Protein AF-A0A7C1I4E6-F1 (afdb_monomer)

Structure (mmCIF, N/CA/C/O backbone):
data_AF-A0A7C1I4E6-F1
#
_entry.id   AF-A0A7C1I4E6-F1
#
loop_
_atom_site.group_PDB
_atom_site.id
_atom_site.type_symbol
_atom_site.label_atom_id
_atom_site.label_alt_id
_atom_site.label_comp_id
_atom_site.label_asym_id
_atom_site.label_entity_id
_atom_site.label_seq_id
_atom_site.pdbx_PDB_ins_code
_atom_site.Cartn_x
_atom_site.Cartn_y
_atom_site.Cartn_z
_atom_site.occupancy
_atom_site.B_iso_or_equiv
_atom_site.auth_seq_id
_atom_site.auth_comp_id
_atom_site.auth_asym_id
_atom_site.auth_atom_id
_atom_site.pdbx_PDB_model_num
ATOM 1 N N . TYR A 1 1 ? -28.704 -44.019 27.345 1.00 68.06 1 TYR A N 1
ATOM 2 C CA . TYR A 1 1 ? -28.738 -45.262 26.549 1.00 68.06 1 TYR A CA 1
ATOM 3 C C . TYR A 1 1 ? -29.325 -46.328 27.442 1.00 68.06 1 TYR A C 1
ATOM 5 O O . TYR A 1 1 ? -28.766 -46.547 28.508 1.00 68.06 1 TYR A O 1
ATOM 13 N N . ASP A 1 2 ? -30.449 -46.915 27.043 1.00 76.06 2 ASP A N 1
ATOM 14 C CA . ASP A 1 2 ? -31.053 -48.052 27.734 1.00 76.06 2 ASP A CA 1
ATOM 15 C C . ASP A 1 2 ? -30.833 -49.312 26.878 1.00 76.06 2 ASP A C 1
ATOM 17 O O . ASP A 1 2 ? -31.328 -49.361 25.745 1.00 76.06 2 ASP A O 1
ATOM 21 N N . PRO A 1 3 ? -30.063 -50.305 27.359 1.00 75.88 3 PRO A N 1
ATOM 22 C CA . PRO A 1 3 ? -29.823 -51.544 26.624 1.00 75.88 3 PRO A CA 1
ATOM 23 C C . PRO A 1 3 ? -31.091 -52.386 26.412 1.00 75.88 3 PRO A C 1
ATOM 25 O O . PRO A 1 3 ? -31.099 -53.225 25.512 1.00 75.88 3 PRO A O 1
ATOM 28 N N . GLU A 1 4 ? -32.151 -52.167 27.191 1.00 80.44 4 GLU A N 1
ATOM 29 C CA . GLU A 1 4 ? -33.413 -52.912 27.112 1.00 80.44 4 GLU A CA 1
ATOM 30 C C . GLU A 1 4 ? -34.415 -52.282 26.127 1.00 80.44 4 GLU A C 1
ATOM 32 O O . GLU A 1 4 ? -35.451 -52.876 25.833 1.00 80.44 4 GLU A O 1
ATOM 37 N N . GLN A 1 5 ? -34.076 -51.113 25.560 1.00 75.88 5 GLN A N 1
ATOM 38 C CA . GLN A 1 5 ? -34.906 -50.329 24.632 1.00 75.88 5 GLN A CA 1
ATOM 39 C C . GLN A 1 5 ? -36.333 -50.065 25.150 1.00 75.88 5 GLN A C 1
ATOM 41 O O . GLN A 1 5 ? -37.284 -49.983 24.366 1.00 75.88 5 GLN A O 1
ATOM 46 N N . GLY A 1 6 ? -36.489 -49.922 26.469 1.00 77.94 6 GLY A N 1
ATOM 47 C CA . GLY A 1 6 ? -37.752 -49.543 27.086 1.00 77.94 6 GLY A CA 1
ATOM 48 C C . GLY A 1 6 ? -38.123 -48.089 26.784 1.00 77.94 6 GLY A C 1
ATOM 49 O O . GLY A 1 6 ? -37.277 -47.257 26.449 1.00 77.94 6 GLY A O 1
ATOM 50 N N . LEU A 1 7 ? -39.414 -47.758 26.908 1.00 86.12 7 LEU A N 1
ATOM 51 C CA . LEU A 1 7 ? -39.855 -46.364 26.848 1.00 86.12 7 LEU A CA 1
ATOM 52 C C . LEU A 1 7 ? -39.354 -45.638 28.105 1.00 86.12 7 LEU A C 1
ATOM 54 O O . LEU A 1 7 ? -39.799 -45.944 29.212 1.00 86.12 7 LEU A O 1
ATOM 58 N N . LEU A 1 8 ? -38.434 -44.692 27.926 1.00 91.94 8 LEU A N 1
ATOM 59 C CA . LEU A 1 8 ? -37.878 -43.897 29.016 1.00 91.94 8 LEU A CA 1
ATOM 60 C C . LEU A 1 8 ? -38.860 -42.821 29.478 1.00 91.94 8 LEU A C 1
ATOM 62 O O . LEU A 1 8 ? -39.625 -42.262 28.692 1.00 91.94 8 LEU A O 1
ATOM 66 N N . THR A 1 9 ? -38.796 -42.514 30.767 1.00 92.69 9 THR A N 1
ATOM 67 C CA . THR A 1 9 ? -39.511 -41.398 31.388 1.00 92.69 9 THR A CA 1
ATOM 68 C C . THR A 1 9 ? -38.511 -40.376 31.904 1.00 92.69 9 THR A C 1
ATOM 70 O O . THR A 1 9 ? -37.421 -40.738 32.350 1.00 92.69 9 THR A O 1
ATOM 73 N N . TYR A 1 10 ? -38.875 -39.100 31.827 1.00 95.25 10 TYR A N 1
ATOM 74 C CA . TYR A 1 10 ? -38.011 -37.985 32.190 1.00 95.25 10 TYR A CA 1
ATOM 75 C C . TYR A 1 10 ? -38.657 -37.193 33.319 1.00 95.25 10 TYR A C 1
ATOM 77 O O . TYR A 1 10 ? -39.879 -37.076 33.398 1.00 95.25 10 TYR A O 1
ATOM 85 N N . GLU A 1 11 ? -37.831 -36.655 34.201 1.00 96.44 11 GLU A N 1
ATOM 86 C CA . GLU A 1 11 ? -38.249 -35.757 35.265 1.00 96.44 11 GLU A CA 1
ATOM 87 C C . GLU A 1 11 ? -37.202 -34.652 35.396 1.00 96.44 11 GLU A C 1
ATOM 89 O O . GLU A 1 11 ? -36.063 -34.887 35.809 1.00 96.44 11 GLU A O 1
ATOM 94 N N . TRP A 1 12 ? -37.586 -33.435 35.026 1.00 97.12 12 TRP A N 1
ATOM 95 C CA . TRP A 1 12 ? -36.757 -32.251 35.192 1.00 97.12 12 TRP A CA 1
ATOM 96 C C . TRP A 1 12 ? -37.105 -31.563 36.498 1.00 97.12 12 TRP A C 1
ATOM 98 O O . TRP A 1 12 ? -38.270 -31.256 36.754 1.00 97.12 12 TRP A O 1
ATOM 108 N N . THR A 1 13 ? -36.087 -31.271 37.303 1.00 96.25 13 THR A N 1
ATOM 109 C CA . THR A 1 13 ? -36.223 -30.464 38.514 1.00 96.25 13 THR A CA 1
ATOM 110 C C . THR A 1 13 ? -35.378 -29.197 38.441 1.00 96.25 13 THR A C 1
ATOM 112 O O . THR A 1 13 ? -34.250 -29.218 37.944 1.00 96.25 13 THR A O 1
ATOM 115 N N . VAL A 1 14 ? -35.913 -28.095 38.963 1.00 95.00 14 VAL A N 1
ATOM 116 C CA . VAL A 1 14 ? -35.192 -26.835 39.194 1.00 95.00 14 VAL A CA 1
ATOM 117 C C . VAL A 1 14 ? -35.158 -26.609 40.697 1.00 95.00 14 VAL A C 1
ATOM 119 O O . VAL A 1 14 ? -36.208 -26.582 41.335 1.00 95.00 14 VAL A O 1
ATOM 122 N N . GLU A 1 15 ? -33.962 -26.516 41.282 1.00 92.00 15 GLU A N 1
ATOM 123 C CA . GLU A 1 15 ? -33.780 -26.433 42.745 1.00 92.00 15 GLU A CA 1
ATOM 124 C C . GLU A 1 15 ? -34.496 -27.567 43.513 1.00 92.00 15 GLU A C 1
ATOM 126 O O . GLU A 1 15 ? -34.975 -27.399 44.633 1.00 92.00 15 GLU A O 1
ATOM 131 N N . GLY A 1 16 ? -34.586 -28.749 42.891 1.00 89.50 16 GLY A N 1
ATOM 132 C CA . GLY A 1 16 ? -35.237 -29.931 43.464 1.00 89.50 16 GLY A CA 1
ATOM 133 C C . GLY A 1 16 ? -36.764 -29.967 43.335 1.00 89.50 16 GLY A C 1
ATOM 134 O O . GLY A 1 16 ? -37.371 -30.928 43.802 1.00 89.50 16 GLY A O 1
ATOM 135 N N . LEU A 1 17 ? -37.391 -28.977 42.691 1.00 93.50 17 LEU A N 1
ATOM 136 C CA . LEU A 1 17 ? -38.823 -28.986 42.377 1.00 93.50 17 LEU A CA 1
ATOM 137 C C . LEU A 1 17 ? -39.053 -29.473 40.948 1.00 93.50 17 LEU A C 1
ATOM 139 O O . LEU A 1 17 ? -38.480 -28.911 40.018 1.00 93.50 17 LEU A O 1
ATOM 143 N N . THR A 1 18 ? -39.898 -30.488 40.767 1.00 94.38 18 THR A N 1
ATOM 144 C CA . THR A 1 18 ? -40.271 -31.013 39.446 1.00 94.38 18 THR A CA 1
ATOM 145 C C . THR A 1 18 ? -41.022 -29.960 38.630 1.00 94.38 18 THR A C 1
ATOM 147 O O . THR A 1 18 ? -42.025 -29.416 39.090 1.00 94.38 18 THR A O 1
ATOM 150 N N . VAL A 1 19 ? -40.531 -29.679 37.421 1.00 94.88 19 VAL A N 1
ATOM 151 C CA . VAL A 1 19 ? -41.061 -28.642 36.517 1.00 94.88 19 VAL A CA 1
ATOM 152 C C . VAL A 1 19 ? -41.481 -29.173 35.148 1.00 94.88 19 VAL A C 1
ATOM 154 O O . VAL A 1 19 ? -42.334 -28.562 34.515 1.00 94.88 19 VAL A O 1
ATOM 157 N N . ASP A 1 20 ? -40.922 -30.297 34.694 1.00 95.25 20 ASP A N 1
ATOM 158 C CA . ASP A 1 20 ? -41.217 -30.880 33.381 1.00 95.25 20 ASP A CA 1
ATOM 159 C C . ASP A 1 20 ? -40.992 -32.405 33.400 1.00 95.25 20 ASP A C 1
ATOM 161 O O . ASP A 1 20 ? -40.306 -32.931 34.278 1.00 95.25 20 ASP A O 1
ATOM 165 N N . SER A 1 21 ? -41.581 -33.119 32.441 1.00 94.75 21 SER A N 1
ATOM 166 C CA . SER A 1 21 ? -41.474 -34.580 32.284 1.00 94.75 21 SER A CA 1
ATOM 167 C C . SER A 1 21 ? -41.181 -35.039 30.848 1.00 94.75 21 SER A C 1
ATOM 169 O O . SER A 1 21 ? -41.271 -36.225 30.529 1.00 94.75 21 SER A O 1
ATOM 171 N N . THR A 1 22 ? -40.841 -34.103 29.966 1.00 93.94 22 THR A N 1
ATOM 172 C CA . THR A 1 22 ? -40.437 -34.366 28.584 1.00 93.94 22 THR A CA 1
ATOM 173 C C . THR A 1 22 ? -38.935 -34.634 28.481 1.00 93.94 22 THR A C 1
ATOM 175 O O . THR A 1 22 ? -38.158 -34.361 29.397 1.00 93.94 22 THR A O 1
ATOM 178 N N . ASP A 1 23 ? -38.506 -35.176 27.347 1.00 91.75 23 ASP A N 1
ATOM 179 C CA . ASP A 1 23 ? -37.094 -35.409 27.037 1.00 91.75 23 ASP A CA 1
ATOM 180 C C . ASP A 1 23 ? -36.307 -34.108 26.781 1.00 91.75 23 ASP A C 1
ATOM 182 O O . ASP A 1 23 ? -35.077 -34.110 26.878 1.00 91.75 23 ASP A O 1
ATOM 186 N N . VAL A 1 24 ? -36.997 -32.985 26.533 1.00 92.19 24 VAL A N 1
ATOM 187 C CA . VAL A 1 24 ? -36.412 -31.655 26.306 1.00 92.19 24 VAL A CA 1
ATOM 188 C C . VAL A 1 24 ? -37.089 -30.599 27.178 1.00 92.19 24 VAL A C 1
ATOM 190 O O . VAL A 1 24 ? -38.225 -30.210 26.930 1.00 92.19 24 VAL A O 1
ATOM 193 N N . PHE A 1 25 ? -36.351 -30.042 28.138 1.00 92.69 25 PHE A N 1
ATOM 194 C CA . PHE A 1 25 ? -36.836 -28.949 28.980 1.00 92.69 25 PHE A CA 1
ATOM 195 C C . PHE A 1 25 ? -36.378 -27.573 28.480 1.00 92.69 25 PHE A C 1
ATOM 197 O O . PHE A 1 25 ? -35.183 -27.328 28.307 1.00 92.69 25 PHE A O 1
ATOM 204 N N . GLN A 1 26 ? -37.326 -26.647 28.304 1.00 93.12 26 GLN A N 1
ATOM 205 C CA . GLN A 1 26 ? -37.039 -25.233 28.053 1.00 93.12 26 GLN A CA 1
ATOM 206 C C . GLN A 1 26 ? -37.013 -24.450 29.368 1.00 93.12 26 GLN A C 1
ATOM 208 O O . GLN A 1 26 ? -38.039 -24.240 30.012 1.00 93.12 26 GLN A O 1
ATOM 213 N N . PHE A 1 27 ? -35.830 -23.978 29.758 1.00 93.31 27 PHE A N 1
ATOM 214 C CA . PHE A 1 27 ? -35.655 -23.186 30.971 1.00 93.31 27 PHE A CA 1
ATOM 215 C C . PHE A 1 27 ? -35.870 -21.688 30.698 1.00 93.31 27 PHE A C 1
ATOM 217 O O . PHE A 1 27 ? -35.172 -21.094 29.880 1.00 93.31 27 PHE A O 1
ATOM 224 N N . SER A 1 28 ? -36.838 -21.067 31.380 1.00 91.00 28 SER A N 1
ATOM 225 C CA . SER A 1 28 ? -37.174 -19.634 31.256 1.00 91.00 28 SER A CA 1
ATOM 226 C C . SER A 1 28 ? -37.374 -18.996 32.644 1.00 91.00 28 SER A C 1
ATOM 228 O O . SER A 1 28 ? -38.503 -18.906 33.130 1.00 91.00 28 SER A O 1
ATOM 230 N N . PRO A 1 29 ? -36.287 -18.614 33.335 1.00 90.56 29 PRO A N 1
ATOM 231 C CA . PRO A 1 29 ? -36.326 -18.071 34.694 1.00 90.56 29 PRO A CA 1
ATOM 232 C C . PRO A 1 29 ? -36.905 -16.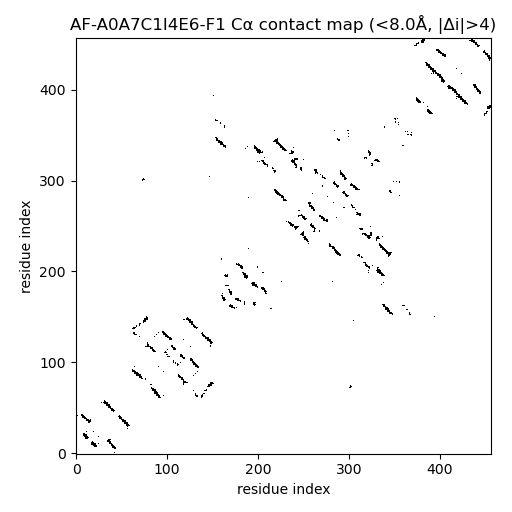649 34.736 1.00 90.56 29 PRO A C 1
ATOM 234 O O . PRO A 1 29 ? -36.614 -15.823 33.877 1.00 90.56 29 PRO A O 1
ATOM 237 N N . ALA A 1 30 ? -37.688 -16.342 35.775 1.00 87.94 30 ALA A N 1
ATOM 238 C CA . ALA A 1 30 ? -38.285 -15.014 35.977 1.00 87.94 30 ALA A CA 1
ATOM 239 C C . ALA A 1 30 ? -37.408 -14.054 36.803 1.00 87.94 30 ALA A C 1
ATOM 241 O O . ALA A 1 30 ? -37.698 -12.862 36.875 1.00 87.94 30 ALA A O 1
ATOM 242 N N . ALA A 1 31 ? -36.369 -14.571 37.462 1.00 91.12 31 ALA A N 1
ATOM 243 C CA . ALA A 1 31 ? -35.483 -13.805 38.328 1.00 91.12 31 ALA A CA 1
ATOM 244 C C . ALA A 1 31 ? -34.030 -14.234 38.132 1.00 91.12 31 ALA A C 1
ATOM 246 O O . ALA A 1 31 ? -33.746 -15.383 37.777 1.00 91.12 31 ALA A O 1
ATOM 247 N N . THR A 1 32 ? -33.112 -13.322 38.422 1.00 93.44 32 THR A N 1
ATOM 248 C CA . THR A 1 32 ? -31.686 -13.627 38.467 1.00 93.44 32 THR A CA 1
ATOM 249 C C . THR A 1 32 ? -31.346 -14.558 39.625 1.00 93.44 32 THR A C 1
ATOM 251 O O . THR A 1 32 ? -32.062 -14.636 40.624 1.00 93.44 32 THR A O 1
ATOM 254 N N . GLY A 1 33 ? -30.253 -15.300 39.479 1.00 93.44 33 GLY A N 1
ATOM 255 C CA . GLY A 1 33 ? -29.802 -16.259 40.479 1.00 93.44 33 GLY A CA 1
ATOM 256 C C . GLY A 1 33 ? -29.118 -17.473 39.870 1.00 93.44 33 GLY A C 1
ATOM 257 O O . GLY A 1 33 ? -29.053 -17.638 38.655 1.00 93.44 33 GLY A O 1
ATOM 258 N N . LYS A 1 34 ? -28.599 -18.342 40.734 1.00 94.69 34 LYS A N 1
ATOM 259 C CA . LYS A 1 34 ? -28.053 -19.639 40.330 1.00 94.69 34 LYS A CA 1
ATOM 260 C C . LYS A 1 34 ? -29.146 -20.684 40.463 1.00 94.69 34 LYS A C 1
ATOM 262 O O . LYS A 1 34 ? -29.718 -20.812 41.538 1.00 94.69 34 LYS A O 1
ATOM 267 N N . TYR A 1 35 ? -29.396 -21.401 39.376 1.00 95.94 35 TYR A N 1
ATOM 268 C CA . TYR A 1 35 ? -30.392 -22.455 39.287 1.00 95.94 35 TYR A CA 1
ATOM 269 C C . TYR A 1 35 ? -29.708 -23.772 38.955 1.00 95.94 35 TYR A C 1
ATOM 271 O O . TYR A 1 35 ? -29.064 -23.917 37.915 1.00 95.94 35 TYR A O 1
ATOM 279 N N . ARG A 1 36 ? -29.857 -24.757 39.828 1.00 95.81 36 ARG A N 1
ATOM 280 C CA . ARG A 1 36 ? -29.474 -26.136 39.588 1.00 95.81 36 ARG A CA 1
ATOM 281 C C . ARG A 1 36 ? -30.624 -26.850 38.895 1.00 95.81 36 ARG A C 1
ATOM 283 O O . ARG A 1 36 ? -31.654 -27.141 39.503 1.00 95.81 36 ARG A O 1
ATOM 290 N N . LEU A 1 37 ? -30.412 -27.168 37.627 1.00 96.94 37 LEU A N 1
ATOM 291 C CA . LEU A 1 37 ? -31.295 -27.989 36.813 1.00 96.94 37 LEU A CA 1
ATOM 292 C C . LEU A 1 37 ? -30.836 -29.435 36.912 1.00 96.94 37 LEU A C 1
ATOM 294 O O . LEU A 1 37 ? -29.652 -29.710 36.738 1.00 96.94 37 LEU A O 1
ATOM 298 N N . THR A 1 38 ? -31.745 -30.360 37.195 1.00 96.88 38 THR A N 1
ATOM 299 C CA . THR A 1 38 ? -31.437 -31.794 37.235 1.00 96.88 38 THR A CA 1
ATOM 300 C C . THR A 1 38 ? -32.424 -32.552 36.369 1.00 96.88 38 THR A C 1
ATOM 302 O O . THR A 1 38 ? -33.626 -32.440 36.588 1.00 96.88 38 THR A O 1
ATOM 305 N N . CYS A 1 39 ? -31.918 -33.330 35.416 1.00 96.75 39 CYS A N 1
ATOM 306 C CA . CYS A 1 39 ? -32.707 -34.296 34.662 1.00 96.75 39 CYS A CA 1
ATOM 307 C C . CYS A 1 39 ? -32.524 -35.671 35.292 1.00 96.75 39 CYS A C 1
ATOM 309 O O . CYS A 1 39 ? -31.388 -36.127 35.450 1.00 96.75 39 CYS A O 1
ATOM 311 N N . LYS A 1 40 ? -33.629 -36.319 35.646 1.00 95.56 40 LYS A N 1
ATOM 312 C CA . LYS A 1 40 ? -33.687 -37.732 36.003 1.00 95.56 40 LYS A CA 1
ATOM 313 C C . LYS A 1 40 ? -34.329 -38.494 34.854 1.00 95.56 40 LYS A C 1
ATOM 315 O O . LYS A 1 40 ? -35.389 -38.104 34.374 1.00 95.56 40 LYS A O 1
ATOM 320 N N . VAL A 1 41 ? -33.716 -39.599 34.455 1.00 94.62 41 VAL A N 1
ATOM 321 C CA . VAL A 1 41 ? -34.247 -40.496 33.424 1.00 94.62 41 VAL A CA 1
ATOM 322 C C . VAL A 1 41 ? -34.499 -41.850 34.063 1.00 94.62 41 VAL A C 1
ATOM 324 O O . VAL A 1 41 ? -33.611 -42.356 34.745 1.00 94.62 41 VAL A O 1
ATOM 327 N N . SER A 1 42 ? -35.690 -42.420 33.876 1.00 94.00 42 SER A N 1
ATOM 328 C CA . SER A 1 42 ? -36.072 -43.714 34.462 1.00 94.00 42 SER A CA 1
ATOM 329 C C . SER A 1 42 ? -36.590 -44.689 33.404 1.00 94.00 42 SER A C 1
ATOM 331 O O . SER A 1 42 ? -37.293 -44.282 32.475 1.00 94.00 42 SER A O 1
ATOM 333 N N . ASP A 1 43 ? -36.269 -45.972 33.564 1.00 92.31 43 ASP A N 1
ATOM 334 C CA . ASP A 1 43 ? -36.787 -47.072 32.744 1.00 92.31 43 ASP A CA 1
ATOM 335 C C . ASP A 1 43 ? -38.110 -47.649 33.318 1.00 92.31 43 ASP A C 1
ATOM 337 O O . ASP A 1 43 ? -38.505 -47.321 34.445 1.00 92.31 43 ASP A O 1
ATOM 341 N N . PRO A 1 44 ? -38.825 -48.528 32.583 1.00 89.31 44 PRO A N 1
ATOM 342 C CA . PRO A 1 44 ? -40.025 -49.203 33.094 1.00 89.31 44 PRO A CA 1
ATOM 343 C C . PRO A 1 44 ? -39.770 -50.142 34.288 1.00 89.31 44 PRO A C 1
ATOM 345 O O . PRO A 1 44 ? -40.708 -50.490 35.008 1.00 89.31 44 PRO A O 1
ATOM 348 N N . GLY A 1 45 ? -38.519 -50.566 34.490 1.00 87.94 45 GLY A N 1
ATOM 349 C CA . GLY A 1 45 ? -38.053 -51.371 35.620 1.00 87.94 45 GLY A CA 1
ATOM 350 C C . GLY A 1 45 ? -37.788 -50.559 36.893 1.00 87.94 45 GLY A C 1
ATOM 351 O O . GLY A 1 45 ? -37.417 -51.140 37.915 1.00 87.94 45 GLY A O 1
ATOM 352 N N . ASN A 1 46 ? -38.025 -49.241 36.860 1.00 82.56 46 ASN A N 1
ATOM 353 C CA . ASN A 1 46 ? -37.789 -48.294 37.948 1.00 82.56 46 ASN A CA 1
ATOM 354 C C . ASN A 1 46 ? -36.295 -48.102 38.298 1.00 82.56 46 ASN A C 1
ATOM 356 O O . ASN A 1 46 ? -35.969 -47.649 39.401 1.00 82.56 46 ASN A O 1
ATOM 360 N N . GLN A 1 47 ? -35.386 -48.423 37.371 1.00 90.56 47 GLN A N 1
ATOM 361 C CA . GLN A 1 47 ? -33.986 -47.995 37.416 1.00 90.56 47 GLN A CA 1
ATOM 362 C C . GLN A 1 47 ? -33.878 -46.580 36.851 1.00 90.56 47 GLN A C 1
ATOM 364 O O . GLN A 1 47 ? -34.654 -46.188 35.980 1.00 90.56 47 GLN A O 1
ATOM 369 N N . TRP A 1 48 ? -32.934 -45.791 37.357 1.00 93.31 48 TRP A N 1
ATOM 370 C CA . TRP A 1 48 ? -32.809 -44.390 36.973 1.00 93.31 48 TRP A CA 1
ATOM 371 C C . TRP A 1 48 ? -31.372 -43.885 37.062 1.00 93.31 48 TRP A C 1
ATOM 373 O O . TRP A 1 48 ? -30.553 -44.434 37.799 1.00 93.31 48 TRP A O 1
ATOM 383 N N . ASP A 1 49 ? -31.100 -42.805 36.335 1.00 95.38 49 ASP A N 1
ATOM 384 C CA . ASP A 1 49 ? -29.863 -42.026 36.408 1.00 95.38 49 ASP A CA 1
ATOM 385 C C . ASP A 1 49 ? -30.190 -40.523 36.411 1.00 95.38 49 ASP A C 1
ATOM 387 O O . ASP A 1 49 ? -31.290 -40.117 36.020 1.00 95.38 49 ASP A O 1
ATOM 391 N N . THR A 1 50 ? -29.261 -39.689 36.879 1.00 95.38 50 THR A N 1
ATOM 392 C CA . THR A 1 50 ? -29.449 -38.235 36.973 1.00 95.38 50 THR A CA 1
ATOM 393 C C . THR A 1 50 ? -28.221 -37.454 36.536 1.00 95.38 50 THR A C 1
ATOM 395 O O . THR A 1 50 ? -27.103 -37.798 36.911 1.00 95.38 50 THR A O 1
ATOM 398 N N . LEU A 1 51 ? -28.437 -36.317 35.874 1.00 96.31 51 LEU A N 1
ATOM 399 C CA . LEU A 1 51 ? -27.398 -35.323 35.612 1.00 96.31 51 LEU A CA 1
ATOM 400 C C . LEU A 1 51 ? -27.879 -33.934 36.033 1.00 96.31 51 LEU A C 1
ATOM 402 O O . LEU A 1 51 ? -29.025 -33.567 35.772 1.00 96.31 51 LEU A O 1
ATOM 406 N N . SER A 1 52 ? -26.995 -33.156 36.662 1.00 96.12 52 SER A N 1
ATOM 407 C CA . SER A 1 52 ? -27.269 -31.763 37.020 1.00 96.12 52 SER A CA 1
ATOM 408 C C . SER A 1 52 ? -26.365 -30.792 36.267 1.00 96.12 52 SER A C 1
ATOM 410 O O . SER A 1 52 ? -25.172 -31.046 36.118 1.00 96.12 52 SER A O 1
ATOM 412 N N . VAL A 1 53 ? -26.913 -29.633 35.909 1.00 96.50 53 VAL A N 1
ATOM 413 C CA . VAL A 1 53 ? -26.169 -28.448 35.466 1.00 96.50 53 VAL A CA 1
ATOM 414 C C . VAL A 1 53 ? -26.583 -27.248 36.315 1.00 96.50 53 VAL A C 1
ATOM 416 O O . VAL A 1 53 ? -27.746 -27.119 36.692 1.00 96.50 53 VAL A O 1
ATOM 419 N N . THR A 1 54 ? -25.635 -26.373 36.638 1.00 95.44 54 THR A N 1
ATOM 420 C CA . THR A 1 54 ? -25.928 -25.094 37.296 1.00 95.44 54 THR A CA 1
ATOM 421 C C . THR A 1 54 ? -25.905 -23.993 36.248 1.00 95.44 54 THR A C 1
ATOM 423 O O . THR A 1 54 ? -24.887 -23.804 35.587 1.00 95.44 54 THR A O 1
ATOM 426 N N . VAL A 1 55 ? -27.010 -23.264 36.117 1.00 93.12 55 VAL A N 1
ATOM 427 C CA . VAL A 1 55 ? -27.150 -22.105 35.232 1.00 93.12 55 VAL A CA 1
ATOM 428 C C . VAL A 1 55 ? -27.230 -20.849 36.088 1.00 93.12 55 VAL A C 1
ATOM 430 O O . VAL A 1 55 ? -28.075 -20.742 36.976 1.00 93.12 55 VAL A O 1
ATOM 433 N N . GLU A 1 56 ? -26.336 -19.900 35.840 1.00 93.12 56 GLU A N 1
ATOM 434 C CA . GLU A 1 56 ? -26.390 -18.572 36.445 1.00 93.12 56 GLU A CA 1
ATOM 435 C C . GLU A 1 56 ? -27.165 -17.632 35.523 1.00 93.12 56 GLU A C 1
ATOM 437 O O . GLU A 1 56 ? -26.793 -17.411 34.375 1.00 93.12 56 GLU A O 1
ATOM 442 N N . VAL A 1 57 ? -28.273 -17.111 36.032 1.00 92.25 57 VAL A N 1
ATOM 443 C CA . VAL A 1 57 ? -29.174 -16.201 35.335 1.00 92.25 57 VAL A CA 1
ATOM 444 C C . VAL A 1 57 ? -28.844 -14.797 35.805 1.00 92.25 57 VAL A C 1
ATOM 446 O O . VAL A 1 57 ? -28.990 -14.479 36.987 1.00 92.25 57 VAL A O 1
ATOM 449 N N . VAL A 1 58 ? -28.397 -13.965 34.877 1.00 89.81 58 VAL A N 1
ATOM 450 C CA . VAL A 1 58 ? -28.013 -12.571 35.113 1.00 89.81 58 VAL A CA 1
ATOM 451 C C . VAL A 1 58 ? -28.991 -11.635 34.409 1.00 89.81 58 VAL A C 1
ATOM 453 O O . VAL A 1 58 ? -29.664 -12.045 33.468 1.00 89.81 58 VAL A O 1
ATOM 456 N N . GLU A 1 59 ? -29.084 -10.380 34.860 1.00 85.06 59 GLU A N 1
ATOM 457 C CA . GLU A 1 59 ? -29.946 -9.377 34.206 1.00 85.06 59 GLU A CA 1
ATOM 458 C C . GLU A 1 59 ? -29.462 -9.079 32.783 1.00 85.06 59 GLU A C 1
ATOM 460 O O . GLU A 1 59 ? -30.263 -8.822 31.889 1.00 85.06 59 GLU A O 1
ATOM 465 N N . LYS A 1 60 ? -28.141 -9.138 32.588 1.00 84.81 60 LYS A N 1
ATOM 466 C CA . LYS A 1 60 ? -27.455 -8.875 31.329 1.00 84.81 60 LYS A CA 1
ATOM 467 C C . LYS A 1 60 ? -26.163 -9.694 31.270 1.00 84.81 60 LYS A C 1
ATOM 469 O O . LYS A 1 60 ? -25.392 -9.690 32.232 1.00 84.81 60 LYS A O 1
ATOM 474 N N . VAL A 1 61 ? -25.926 -10.386 30.155 1.00 87.75 61 VAL A N 1
ATOM 475 C CA . VAL A 1 61 ? -24.602 -10.935 29.821 1.00 87.75 61 VAL A CA 1
ATOM 476 C C . VAL A 1 61 ? -23.804 -9.794 29.204 1.00 87.75 61 VAL A C 1
ATOM 478 O O . VAL A 1 61 ? -24.291 -9.161 28.275 1.00 87.75 61 VAL A O 1
ATOM 481 N N . LYS A 1 62 ? -22.639 -9.486 29.771 1.00 90.94 62 LYS A N 1
ATOM 482 C CA . LYS A 1 62 ? -21.816 -8.347 29.356 1.00 90.94 62 LYS A CA 1
ATOM 483 C C . LYS A 1 62 ? -20.867 -8.774 28.249 1.00 90.94 62 LYS A C 1
ATOM 485 O O . LYS A 1 62 ? -20.202 -9.803 28.397 1.00 90.94 62 LYS A O 1
ATOM 490 N N . HIS A 1 63 ? -20.784 -7.977 27.197 1.00 90.62 63 HIS A N 1
ATOM 491 C CA . HIS A 1 63 ? -19.858 -8.168 26.089 1.00 90.62 63 HIS A CA 1
ATOM 492 C C . HIS A 1 63 ? -19.006 -6.906 25.963 1.00 90.62 63 HIS A C 1
ATOM 494 O O . HIS A 1 63 ? -19.551 -5.825 26.141 1.00 90.62 63 HIS A O 1
ATOM 500 N N . PRO A 1 64 ? -17.688 -7.018 25.725 1.00 93.88 64 PRO A N 1
ATOM 501 C CA . PRO A 1 64 ? -16.889 -5.841 25.429 1.00 93.88 64 PRO A CA 1
ATOM 502 C C . PRO A 1 64 ? -17.314 -5.235 24.086 1.00 93.88 64 PRO A C 1
ATOM 504 O O . PRO A 1 64 ? -17.715 -5.988 23.191 1.00 93.88 64 PRO A O 1
ATOM 507 N N . PRO A 1 65 ? -17.121 -3.918 23.896 1.00 97.06 65 PRO A N 1
ATOM 508 C CA . PRO A 1 65 ? -17.170 -3.345 22.563 1.00 97.06 65 PRO A CA 1
ATOM 509 C C . PRO A 1 65 ? -16.059 -3.946 21.698 1.00 97.06 65 PRO A C 1
ATOM 511 O O . PRO A 1 65 ? -15.057 -4.433 22.223 1.00 97.06 65 PRO A O 1
ATOM 514 N N . VAL A 1 66 ? -16.212 -3.870 20.380 1.00 97.81 66 VAL A N 1
ATOM 515 C CA . VAL A 1 66 ? -15.218 -4.320 19.398 1.00 97.81 66 VAL A CA 1
ATOM 516 C C . VAL A 1 66 ? -14.889 -3.160 18.473 1.00 97.81 66 VAL A C 1
ATOM 518 O O . VAL A 1 66 ? -15.790 -2.564 17.881 1.00 97.81 66 VAL A O 1
ATOM 521 N N . ILE A 1 67 ? -13.606 -2.828 18.345 1.00 97.94 67 ILE A N 1
ATOM 522 C CA . ILE A 1 67 ? -13.123 -1.898 17.325 1.00 97.94 67 ILE A CA 1
ATOM 523 C C . ILE A 1 67 ? -12.980 -2.678 16.018 1.00 97.94 67 ILE A C 1
ATOM 525 O O . ILE A 1 67 ? -12.292 -3.693 15.953 1.00 97.94 67 ILE A O 1
ATOM 529 N N . LEU A 1 68 ? -13.664 -2.208 14.978 1.00 96.38 68 LEU A N 1
ATOM 530 C CA . LEU A 1 68 ? -13.642 -2.816 13.650 1.00 96.38 68 LEU A CA 1
ATOM 531 C C . LEU A 1 68 ? -12.508 -2.244 12.797 1.00 96.38 68 LEU A C 1
ATOM 533 O O . LEU A 1 68 ? -11.842 -2.992 12.087 1.00 96.38 68 LEU A O 1
ATOM 537 N N . GLU A 1 69 ? -12.303 -0.926 12.863 1.00 94.81 69 GLU A N 1
ATOM 538 C CA . GLU A 1 69 ? -11.238 -0.226 12.141 1.00 94.81 69 GLU A CA 1
ATOM 539 C C . GLU A 1 69 ? -10.963 1.146 12.775 1.00 94.81 69 GLU A C 1
ATOM 541 O O . GLU A 1 69 ? -11.865 1.812 13.303 1.00 94.81 69 GLU A O 1
ATOM 546 N N . ILE A 1 70 ? -9.710 1.593 12.686 1.00 95.31 70 ILE A N 1
ATOM 547 C CA . ILE A 1 70 ? -9.334 2.997 12.845 1.00 95.31 70 ILE A CA 1
ATOM 548 C C . ILE A 1 70 ? -8.918 3.523 11.475 1.00 95.31 70 ILE A C 1
ATOM 550 O O . ILE A 1 70 ? -7.938 3.071 10.890 1.00 95.31 70 ILE A O 1
ATOM 554 N N . GLU A 1 71 ? -9.650 4.511 10.980 1.00 89.62 71 GLU A N 1
ATOM 555 C CA . GLU A 1 71 ? -9.402 5.149 9.697 1.00 89.62 71 GLU A CA 1
ATOM 556 C C . GLU A 1 71 ? -8.669 6.478 9.896 1.00 89.62 71 GLU A C 1
ATOM 558 O O . GLU A 1 71 ? -8.983 7.251 10.804 1.00 89.62 71 GLU A O 1
ATOM 563 N N . ALA A 1 72 ? -7.724 6.770 9.003 1.00 87.25 72 ALA A N 1
ATOM 564 C CA . ALA A 1 72 ? -7.131 8.091 8.843 1.00 87.25 72 ALA A CA 1
ATOM 565 C C . ALA A 1 72 ? -7.367 8.588 7.416 1.00 87.25 72 ALA A C 1
ATOM 567 O O . ALA A 1 72 ? -7.278 7.810 6.463 1.00 87.25 72 ALA A O 1
ATOM 568 N N . ASN A 1 73 ? -7.594 9.891 7.243 1.00 84.31 73 ASN A N 1
ATOM 569 C CA . ASN A 1 73 ? -7.672 10.479 5.900 1.00 84.31 73 ASN A CA 1
ATOM 570 C C . ASN A 1 73 ? -6.336 10.365 5.132 1.00 84.31 73 ASN A C 1
ATOM 572 O O . ASN A 1 73 ? -6.336 10.234 3.910 1.00 84.31 73 ASN A O 1
ATOM 576 N N . THR A 1 74 ? -5.206 10.378 5.844 1.00 88.44 74 THR A N 1
ATOM 577 C CA . THR A 1 74 ? -3.875 10.003 5.348 1.00 88.44 74 THR A CA 1
ATOM 578 C C . THR A 1 74 ? -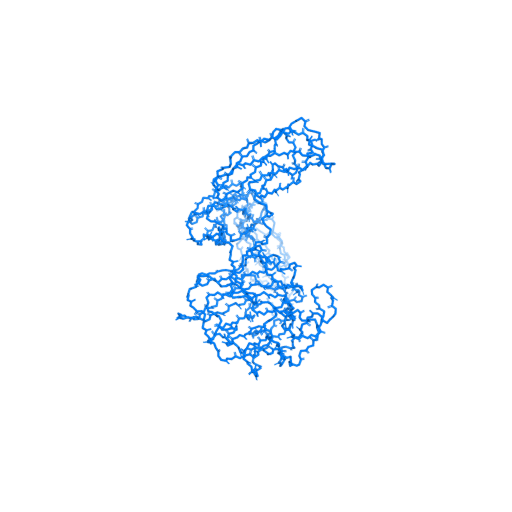3.022 9.455 6.489 1.00 88.44 74 THR A C 1
ATOM 580 O O . THR A 1 74 ? -3.132 9.902 7.631 1.00 88.44 74 THR A O 1
ATOM 583 N N . ARG A 1 75 ? -2.128 8.514 6.174 1.00 92.75 75 ARG A N 1
ATOM 584 C CA . ARG A 1 75 ? -1.110 8.002 7.105 1.00 92.75 75 ARG A CA 1
ATOM 585 C C . ARG A 1 75 ? 0.272 8.616 6.888 1.00 92.75 75 ARG A C 1
ATOM 587 O O . ARG A 1 75 ? 1.182 8.288 7.636 1.00 92.75 75 ARG A O 1
ATOM 594 N N . LYS A 1 76 ? 0.433 9.517 5.913 1.00 92.06 76 LYS A N 1
ATOM 595 C CA . LYS A 1 76 ? 1.654 10.308 5.690 1.00 92.06 76 LYS A CA 1
ATOM 596 C C . LYS A 1 76 ? 1.329 11.786 5.846 1.00 92.06 76 LYS A C 1
ATOM 598 O O . LYS A 1 76 ? 0.450 12.297 5.155 1.00 92.06 76 LYS A O 1
ATOM 603 N N . VAL A 1 77 ? 2.020 12.461 6.758 1.00 88.88 77 VAL A N 1
ATOM 604 C CA . VAL A 1 77 ? 1.756 13.862 7.111 1.00 88.88 77 VAL A CA 1
ATOM 605 C C . VAL A 1 77 ? 3.055 14.656 7.227 1.00 88.88 77 VAL A C 1
ATOM 607 O O . VAL A 1 77 ? 4.107 14.120 7.588 1.00 88.88 77 VAL A O 1
ATOM 610 N N . SER A 1 78 ? 2.979 15.945 6.899 1.00 89.19 78 SER A N 1
ATOM 611 C CA . SER A 1 78 ? 4.076 16.890 7.081 1.00 89.19 78 SER A CA 1
ATOM 612 C C . SER A 1 78 ? 4.366 17.155 8.564 1.00 89.19 78 SER A C 1
ATOM 614 O O . SER A 1 78 ? 3.534 16.911 9.442 1.00 89.19 78 SER A O 1
ATOM 616 N N . LEU A 1 79 ? 5.550 17.698 8.850 1.00 86.75 79 LEU A N 1
ATOM 617 C CA . LEU A 1 79 ? 5.893 18.209 10.180 1.00 86.75 79 LEU A CA 1
ATOM 618 C C . LEU A 1 79 ? 4.844 19.231 10.637 1.00 86.75 79 LEU A C 1
ATOM 620 O O . LEU A 1 79 ? 4.489 20.133 9.877 1.00 86.75 79 LEU A O 1
ATOM 624 N N . SER A 1 80 ? 4.355 19.087 11.869 1.00 86.06 80 SER A N 1
ATOM 625 C CA . SER A 1 80 ? 3.283 19.922 12.436 1.00 86.06 80 SER A CA 1
ATOM 626 C C . SER A 1 80 ? 1.959 19.919 11.653 1.00 86.06 80 SER A C 1
ATOM 628 O O . SER A 1 80 ? 1.066 20.703 11.970 1.00 86.06 80 SER A O 1
ATOM 630 N N . GLY A 1 81 ? 1.812 19.061 10.639 1.00 79.38 81 GLY A N 1
ATOM 631 C CA . GLY A 1 81 ? 0.574 18.903 9.888 1.00 79.38 81 GLY A CA 1
ATOM 632 C C . GLY A 1 81 ? -0.497 18.187 10.708 1.00 79.38 81 GLY A C 1
ATOM 633 O O . GLY A 1 81 ? -0.196 17.496 11.685 1.00 79.38 81 GLY A O 1
ATOM 634 N N . SER A 1 82 ? -1.755 18.334 10.294 1.00 85.31 82 SER A N 1
ATOM 635 C CA . SER A 1 82 ? -2.890 17.693 10.957 1.00 85.31 82 SER A CA 1
ATOM 636 C C . SER A 1 82 ? -3.608 16.700 10.050 1.00 85.31 82 SER A C 1
ATOM 638 O O . SER A 1 82 ? -3.757 16.939 8.851 1.00 85.31 82 SER A O 1
ATOM 640 N N . ILE A 1 83 ? -4.094 15.616 10.650 1.00 81.62 83 ILE A N 1
ATOM 641 C CA . ILE A 1 83 ? -4.915 14.584 10.007 1.00 81.62 83 ILE A CA 1
ATOM 642 C C . ILE A 1 83 ? -6.203 14.364 10.799 1.00 81.62 83 ILE A C 1
ATOM 644 O O . ILE A 1 83 ? -6.277 14.674 11.992 1.00 81.62 83 ILE A O 1
ATOM 648 N N . GLU A 1 84 ? -7.198 13.796 10.129 1.00 86.81 84 GLU A N 1
ATOM 649 C CA . GLU A 1 84 ? -8.457 13.381 10.739 1.00 86.81 84 GLU A CA 1
ATOM 650 C C . GLU A 1 84 ? -8.470 11.865 10.920 1.00 86.81 84 GLU A C 1
ATOM 652 O O . GLU A 1 84 ? -8.044 11.118 10.035 1.00 86.81 84 GLU A O 1
ATOM 657 N N . LEU A 1 85 ? -8.961 11.439 12.080 1.00 89.44 85 LEU A N 1
ATOM 658 C CA . LEU A 1 85 ? -9.083 10.054 12.500 1.00 89.44 85 LEU A CA 1
ATOM 659 C C . LEU A 1 85 ? -10.531 9.735 12.838 1.00 89.44 85 LEU A C 1
ATOM 661 O O . LEU A 1 85 ? -11.233 10.557 13.435 1.00 89.44 85 LEU A O 1
ATOM 665 N N . HIS A 1 86 ? -10.938 8.511 12.536 1.00 93.50 86 HIS A N 1
ATOM 666 C CA . HIS A 1 86 ? -12.255 7.981 12.847 1.00 93.50 86 HIS A CA 1
ATOM 667 C C . HIS A 1 86 ? -12.127 6.543 13.358 1.00 93.50 86 HIS A C 1
ATOM 669 O O . HIS A 1 86 ? -11.439 5.726 12.760 1.00 93.50 86 HIS A O 1
ATOM 675 N N . CYS A 1 87 ? -12.761 6.235 14.486 1.00 96.56 87 CYS A N 1
ATOM 676 C CA . CYS A 1 87 ? -12.834 4.888 15.040 1.00 96.56 87 CYS A CA 1
ATOM 677 C C . CYS A 1 87 ? -14.228 4.317 14.783 1.00 96.56 87 CYS A C 1
ATOM 679 O O . CYS A 1 87 ? -15.237 4.888 15.210 1.00 96.56 87 CYS A O 1
ATOM 681 N N . VAL A 1 88 ? -14.272 3.176 14.101 1.00 95.75 88 VAL A N 1
ATOM 682 C CA . VAL A 1 88 ? -15.484 2.388 13.896 1.00 95.75 88 VAL A CA 1
ATOM 683 C C . VAL A 1 88 ? -15.501 1.291 14.950 1.00 95.75 88 VAL A C 1
ATOM 685 O O . VAL A 1 88 ? -14.616 0.440 14.976 1.00 95.75 88 VAL A O 1
ATOM 688 N N . ALA A 1 89 ? -16.501 1.313 15.827 1.00 96.69 89 ALA A N 1
ATOM 689 C CA . ALA A 1 89 ? -16.666 0.317 16.875 1.00 96.69 89 ALA A CA 1
ATOM 690 C C . ALA A 1 89 ? -18.140 -0.053 17.052 1.00 96.69 89 ALA A C 1
ATOM 692 O O . ALA A 1 89 ? -19.027 0.775 16.828 1.00 96.69 89 ALA A O 1
ATOM 693 N N . GLU A 1 90 ? -18.384 -1.285 17.481 1.00 96.38 90 GLU A N 1
ATOM 694 C CA . GLU A 1 90 ? -19.713 -1.822 17.763 1.00 96.38 90 GLU A CA 1
ATOM 695 C C . GLU A 1 90 ? -19.779 -2.465 19.151 1.00 96.38 90 GLU A C 1
ATOM 697 O O . GLU A 1 90 ? -18.756 -2.776 19.760 1.00 96.38 90 GLU A O 1
ATOM 702 N N . ASP A 1 91 ? -20.996 -2.643 19.660 1.00 95.69 91 ASP A N 1
ATOM 703 C CA . ASP A 1 91 ? -21.265 -3.330 20.920 1.00 95.69 91 ASP A CA 1
ATOM 704 C C . ASP A 1 91 ? -22.485 -4.236 20.762 1.00 95.69 91 ASP A C 1
ATOM 706 O O . ASP A 1 91 ? -23.548 -3.792 20.326 1.00 95.69 91 ASP A O 1
ATOM 710 N N . GLU A 1 92 ? -22.345 -5.509 21.133 1.00 93.88 92 GLU A N 1
ATOM 711 C CA . GLU A 1 92 ? -23.399 -6.518 20.963 1.00 93.88 92 GLU A CA 1
ATOM 712 C C . GLU A 1 92 ? -24.661 -6.181 21.771 1.00 93.88 92 GLU A C 1
ATOM 714 O O . GLU A 1 92 ? -25.783 -6.532 21.395 1.00 93.88 92 GLU A O 1
ATOM 719 N N . ASN A 1 93 ? -24.501 -5.477 22.890 1.00 91.38 93 ASN A N 1
ATOM 720 C CA . ASN A 1 93 ? -25.602 -5.072 23.745 1.00 91.38 93 ASN A CA 1
ATOM 721 C C . ASN A 1 93 ? -26.162 -3.683 23.392 1.00 91.38 93 ASN A C 1
ATOM 723 O O . ASN A 1 93 ? -27.136 -3.257 24.019 1.00 91.38 93 ASN A O 1
ATOM 727 N N . ASN A 1 94 ? -25.611 -3.018 22.368 1.00 89.88 94 ASN A N 1
ATOM 728 C CA . ASN A 1 94 ? -25.883 -1.625 22.012 1.00 89.88 94 ASN A CA 1
ATOM 729 C C . ASN A 1 94 ? -25.710 -0.660 23.199 1.00 89.88 94 ASN A C 1
ATOM 731 O O . ASN A 1 94 ? -26.466 0.310 23.345 1.00 89.88 94 ASN A O 1
ATOM 735 N N . ASP A 1 95 ? -24.726 -0.926 24.057 1.00 92.50 95 ASP A N 1
ATOM 736 C CA . ASP A 1 95 ? -24.341 -0.010 25.119 1.00 92.50 95 ASP A CA 1
ATOM 737 C C . ASP A 1 95 ? -23.796 1.308 24.561 1.00 92.50 95 ASP A C 1
ATOM 739 O O . ASP A 1 95 ? -23.324 1.421 23.428 1.00 92.50 95 ASP A O 1
ATOM 743 N N . THR A 1 96 ? -23.841 2.352 25.390 1.00 95.50 96 THR A N 1
ATOM 744 C CA . THR A 1 96 ? -23.223 3.630 25.025 1.00 95.50 96 THR A CA 1
ATOM 745 C C . THR A 1 96 ? -21.704 3.515 25.086 1.00 95.50 96 THR A C 1
ATOM 747 O O . THR A 1 96 ? -21.150 3.105 26.105 1.00 95.50 96 THR A O 1
ATOM 750 N N . LEU A 1 97 ? -21.041 3.947 24.013 1.00 97.12 97 LEU A N 1
ATOM 751 C CA . LEU A 1 97 ? -19.591 3.883 23.865 1.00 97.12 97 LEU A CA 1
ATOM 752 C C . LEU A 1 97 ? -18.902 5.198 24.236 1.00 97.12 97 LEU A C 1
ATOM 754 O O . LEU A 1 97 ? -19.325 6.294 23.857 1.00 97.12 97 LEU A O 1
ATOM 758 N N . HIS A 1 98 ? -17.789 5.067 24.947 1.00 97.25 98 HIS A N 1
ATOM 759 C CA . HIS A 1 98 ? -16.878 6.138 25.312 1.00 97.25 98 HIS A CA 1
ATOM 760 C C . HIS A 1 98 ? -15.516 5.902 24.667 1.00 97.25 98 HIS A C 1
ATOM 762 O O . HIS A 1 98 ? -14.919 4.842 24.830 1.00 97.25 98 HIS A O 1
ATOM 768 N N . PHE A 1 99 ? -15.014 6.918 23.975 1.00 97.81 99 PHE A N 1
ATOM 769 C CA . PHE A 1 99 ? -13.787 6.850 23.191 1.00 97.81 99 PHE A CA 1
ATOM 770 C C . PHE A 1 99 ? -12.694 7.663 23.876 1.00 97.81 99 PHE A C 1
ATOM 772 O O . PHE A 1 99 ? -12.916 8.806 24.286 1.00 97.81 99 PHE A O 1
ATOM 779 N N . GLN A 1 100 ? -11.510 7.077 23.992 1.00 98.00 100 GLN A N 1
ATOM 780 C CA . GLN A 1 100 ? -10.332 7.728 24.538 1.00 98.00 100 GLN A CA 1
ATOM 781 C C . GLN A 1 100 ? -9.169 7.562 23.569 1.00 98.00 100 GLN A C 1
ATOM 783 O O . GLN A 1 100 ? -8.673 6.456 23.375 1.00 98.00 100 GLN A O 1
ATOM 788 N N . TRP A 1 101 ? -8.711 8.676 23.007 1.00 98.00 101 TRP A N 1
ATOM 789 C CA . TRP A 1 101 ? -7.575 8.687 22.097 1.00 98.00 101 TRP A CA 1
ATOM 790 C C . TRP A 1 101 ? -6.279 9.064 22.810 1.00 98.00 101 TRP A C 1
ATOM 792 O O . TRP A 1 101 ? -6.265 9.942 23.677 1.00 98.00 101 TRP A O 1
ATOM 802 N N . THR A 1 102 ? -5.182 8.430 22.414 1.00 97.25 102 THR A N 1
ATOM 803 C CA . THR A 1 102 ? -3.824 8.764 22.850 1.00 97.25 102 THR A CA 1
ATOM 804 C C . THR A 1 102 ? -2.870 8.730 21.662 1.00 97.25 102 THR A C 1
ATOM 806 O O . THR A 1 102 ? -3.086 7.994 20.705 1.00 97.25 102 THR A O 1
ATOM 809 N N . SER A 1 103 ? -1.804 9.527 21.713 1.00 96.88 103 SER A N 1
ATOM 810 C CA . SER A 1 103 ? -0.731 9.505 20.717 1.00 96.88 103 SER A CA 1
ATOM 811 C C . SER A 1 103 ? 0.631 9.382 21.402 1.00 96.88 103 SER A C 1
ATOM 813 O O . SER A 1 103 ? 0.834 9.904 22.501 1.00 96.88 103 SER A O 1
ATOM 815 N N . SER A 1 104 ? 1.577 8.681 20.770 1.00 96.06 104 SER A N 1
ATOM 816 C CA . SER A 1 104 ? 2.950 8.522 21.285 1.00 96.06 104 SER A CA 1
ATOM 817 C C . SER A 1 104 ? 3.758 9.827 21.278 1.00 96.06 104 SER A C 1
ATOM 819 O O . SER A 1 104 ? 4.696 9.995 22.054 1.00 96.06 104 SER A O 1
ATOM 821 N N . SER A 1 105 ? 3.406 10.739 20.377 1.00 94.19 105 SER A N 1
ATOM 822 C CA . SER A 1 105 ? 3.999 12.063 20.167 1.00 94.19 105 SER A CA 1
ATOM 823 C C . SER A 1 105 ? 2.951 12.972 19.515 1.00 94.19 105 SER A C 1
ATOM 825 O O . SER A 1 105 ? 1.832 12.530 19.254 1.00 94.19 105 SER A O 1
ATOM 827 N N . GLY A 1 106 ? 3.274 14.247 19.283 1.00 93.25 106 GLY A N 1
ATOM 828 C CA . GLY A 1 106 ? 2.310 15.216 18.756 1.00 93.25 106 GLY A CA 1
ATOM 829 C C . GLY A 1 106 ? 1.215 15.575 19.765 1.00 93.25 106 GLY A C 1
ATOM 830 O O . GLY A 1 106 ? 1.401 15.461 20.977 1.00 93.25 106 GLY A O 1
ATOM 831 N N . SER A 1 107 ? 0.075 16.037 19.262 1.00 93.00 107 SER A N 1
ATOM 832 C CA . SER A 1 107 ? -1.094 16.381 20.077 1.00 93.00 107 SER A CA 1
ATOM 833 C C . SER A 1 107 ? -2.376 15.897 19.415 1.00 93.00 107 SER A C 1
ATOM 835 O O . SER A 1 107 ? -2.427 15.739 18.198 1.00 93.00 107 SER A O 1
ATOM 837 N N . ILE A 1 108 ? -3.410 15.649 20.218 1.00 93.31 108 ILE A N 1
ATOM 838 C CA . ILE A 1 108 ? -4.685 15.126 19.735 1.00 93.31 108 ILE A CA 1
ATOM 839 C C . ILE A 1 108 ? -5.856 15.890 20.350 1.00 93.31 108 ILE A C 1
ATOM 841 O O . ILE A 1 108 ? -5.907 16.115 21.561 1.00 93.31 108 ILE A O 1
ATOM 845 N N . VAL A 1 109 ? -6.794 16.299 19.502 1.00 91.94 109 VAL A N 1
ATOM 846 C CA . VAL A 1 109 ? -8.073 16.906 19.884 1.00 91.94 109 VAL A CA 1
ATOM 847 C C . VAL A 1 109 ? -9.168 15.900 19.557 1.00 91.94 109 VAL A C 1
ATOM 849 O O . VAL A 1 109 ? -9.215 15.396 18.443 1.00 91.94 109 VAL A O 1
ATOM 852 N N . THR A 1 110 ? -10.031 15.577 20.517 1.00 93.56 110 THR A N 1
ATOM 853 C CA . THR A 1 110 ? -10.992 14.466 20.389 1.00 93.56 110 THR A CA 1
ATOM 854 C C . THR A 1 110 ? -12.434 14.965 20.346 1.00 93.56 110 THR A C 1
ATOM 856 O O . THR A 1 110 ? -12.784 15.900 21.066 1.00 93.56 110 THR A O 1
ATOM 859 N N . ASP A 1 111 ? -13.275 14.314 19.539 1.00 90.06 111 ASP A N 1
ATOM 860 C CA . ASP A 1 111 ? -14.738 14.422 19.565 1.00 90.06 111 ASP A CA 1
ATOM 861 C C . ASP A 1 111 ? -15.340 13.023 19.393 1.00 90.06 111 ASP A C 1
ATOM 863 O O . ASP A 1 111 ? -15.551 12.537 18.286 1.00 90.06 111 ASP A O 1
ATOM 867 N N . ARG A 1 112 ? -15.629 12.352 20.516 1.00 91.44 112 ARG A N 1
ATOM 868 C CA . ARG A 1 112 ? -16.204 10.997 20.522 1.00 91.44 112 ARG A CA 1
ATOM 869 C C . ARG A 1 112 ? -15.364 10.044 19.655 1.00 91.44 112 ARG A C 1
ATOM 871 O O . ARG A 1 112 ? -14.191 9.822 19.951 1.00 91.44 112 ARG A O 1
ATOM 878 N N . ASN A 1 113 ? -15.967 9.471 18.618 1.00 92.88 113 ASN A N 1
ATOM 879 C CA . ASN A 1 113 ? -15.346 8.502 17.732 1.00 92.88 113 ASN A CA 1
ATOM 880 C C . ASN A 1 113 ? -14.462 9.141 16.650 1.00 92.88 113 ASN A C 1
ATOM 882 O O . ASN A 1 113 ? -13.907 8.408 15.841 1.00 92.88 113 ASN A O 1
ATOM 886 N N . THR A 1 114 ? -14.295 10.466 16.634 1.00 93.75 114 THR A N 1
ATOM 887 C CA . THR A 1 114 ? -13.324 11.152 15.776 1.00 93.75 114 THR A CA 1
ATOM 888 C C . THR A 1 114 ? -12.243 11.860 16.588 1.00 93.75 114 THR A C 1
ATOM 890 O O . THR A 1 114 ? -12.410 12.191 17.769 1.00 93.75 114 THR A O 1
ATOM 893 N N . ALA A 1 115 ? -11.100 12.094 15.947 1.00 90.00 115 ALA A N 1
ATOM 894 C CA . ALA A 1 115 ? -10.026 12.903 16.502 1.00 90.00 115 ALA A CA 1
ATOM 895 C C . ALA A 1 115 ? -9.252 13.650 15.409 1.00 90.00 115 ALA A C 1
ATOM 897 O O . ALA A 1 115 ? -9.082 13.160 14.298 1.00 90.00 115 ALA A O 1
ATOM 898 N N . ILE A 1 116 ? -8.740 14.830 15.751 1.00 91.81 116 ILE A N 1
ATOM 899 C CA . ILE A 1 116 ? -7.764 15.567 14.951 1.00 91.81 116 ILE A CA 1
ATOM 900 C C . ILE A 1 116 ? -6.402 15.370 15.606 1.00 91.81 116 ILE A C 1
ATOM 902 O O . ILE A 1 116 ? -6.179 15.816 16.736 1.00 91.81 116 ILE A O 1
ATOM 906 N N . PHE A 1 117 ? -5.496 14.705 14.899 1.00 91.12 117 PHE A N 1
ATOM 907 C CA . PHE A 1 117 ? -4.106 14.556 15.313 1.00 91.12 117 PHE A CA 1
ATOM 908 C C . PHE A 1 117 ? -3.253 15.633 14.652 1.00 91.12 117 PHE A C 1
ATOM 910 O O . PHE A 1 117 ? -3.312 15.795 13.438 1.00 91.12 117 PHE A O 1
ATOM 917 N N . THR A 1 118 ? -2.433 16.327 15.438 1.00 91.94 118 THR A N 1
ATOM 918 C CA . THR A 1 118 ? -1.395 17.239 14.952 1.00 91.94 118 THR A CA 1
ATOM 919 C C . THR A 1 118 ? -0.031 16.623 15.221 1.00 91.94 118 THR A C 1
ATOM 921 O O . THR A 1 118 ? 0.338 16.373 16.375 1.00 91.94 118 THR A O 1
ATOM 924 N N . ALA A 1 119 ? 0.709 16.389 14.141 1.00 89.75 119 ALA A N 1
ATOM 925 C CA . ALA A 1 119 ? 2.021 15.772 14.149 1.00 89.75 119 ALA A CA 1
ATOM 926 C C . ALA A 1 119 ? 3.056 16.605 14.930 1.00 89.75 119 ALA A C 1
ATOM 928 O O . ALA A 1 119 ? 2.917 17.824 15.050 1.00 89.75 119 ALA A O 1
ATOM 929 N N . PRO A 1 120 ? 4.115 15.979 15.470 1.00 92.75 120 PRO A N 1
ATOM 930 C CA . PRO A 1 120 ? 5.271 16.706 15.981 1.00 92.75 120 PRO A CA 1
ATOM 931 C C . PRO A 1 120 ? 6.005 17.484 14.873 1.00 92.75 120 PRO A C 1
ATOM 933 O O . PRO A 1 120 ? 5.847 17.229 13.678 1.00 92.75 120 PRO A O 1
ATOM 936 N N . ASP A 1 121 ? 6.877 18.399 15.288 1.00 89.88 121 ASP A N 1
ATOM 937 C CA . ASP A 1 121 ? 7.770 19.189 14.427 1.00 89.88 121 ASP A CA 1
ATOM 938 C C . ASP A 1 121 ? 9.038 18.424 13.995 1.00 89.88 121 ASP A C 1
ATOM 940 O O . ASP A 1 121 ? 9.944 18.981 13.376 1.00 89.88 121 ASP A O 1
ATOM 944 N N . THR A 1 122 ? 9.115 17.131 14.314 1.00 93.38 122 THR A N 1
ATOM 945 C CA . THR A 1 122 ? 10.253 16.253 14.031 1.00 93.38 122 THR A CA 1
ATOM 946 C C . THR A 1 122 ? 9.806 14.991 13.298 1.00 93.38 122 THR A C 1
ATOM 948 O O . THR A 1 122 ? 8.726 14.448 13.547 1.00 93.38 122 THR A O 1
ATOM 951 N N . LYS A 1 123 ? 10.662 14.500 12.388 1.00 94.50 123 LYS A N 1
ATOM 952 C CA . LYS A 1 123 ? 10.421 13.248 11.658 1.00 94.50 123 LYS A CA 1
ATOM 953 C C . LYS A 1 123 ? 10.270 12.100 12.653 1.00 94.50 123 LYS A C 1
ATOM 955 O O . LYS A 1 123 ? 11.151 11.881 13.482 1.00 94.50 123 LYS A O 1
ATOM 960 N N . SER A 1 124 ? 9.162 11.378 12.574 1.00 95.19 124 SER A N 1
ATOM 961 C CA . SER A 1 124 ? 8.878 10.248 13.458 1.00 95.19 124 SER A CA 1
ATOM 962 C C . SER A 1 124 ? 7.768 9.378 12.882 1.00 95.19 124 SER A C 1
ATOM 964 O O . SER A 1 124 ? 7.047 9.795 11.978 1.00 95.19 124 SER A O 1
ATOM 966 N N . ASN A 1 125 ? 7.625 8.167 13.407 1.00 96.19 125 ASN A N 1
ATOM 967 C CA . ASN A 1 125 ? 6.403 7.401 13.228 1.00 96.19 125 ASN A CA 1
ATOM 968 C C . ASN A 1 125 ? 5.615 7.470 14.536 1.00 96.19 125 ASN A C 1
ATOM 970 O O . ASN A 1 125 ? 6.173 7.243 15.612 1.00 96.19 125 ASN A O 1
ATOM 974 N N . CYS A 1 126 ? 4.348 7.853 14.444 1.00 96.25 126 CYS A N 1
ATOM 975 C CA . CYS A 1 126 ? 3.490 8.101 15.592 1.00 96.25 126 CYS A CA 1
ATOM 976 C C . CYS A 1 126 ? 2.442 6.998 15.691 1.00 96.25 126 CYS A C 1
ATOM 978 O O . CYS A 1 126 ? 1.679 6.801 14.749 1.00 96.25 126 CYS A O 1
ATOM 980 N N . PHE A 1 127 ? 2.366 6.332 16.840 1.00 96.50 127 PHE A N 1
ATOM 981 C CA . PHE A 1 127 ? 1.269 5.419 17.142 1.00 96.50 127 PHE A CA 1
ATOM 982 C C . PHE A 1 127 ? 0.140 6.200 17.795 1.00 96.50 127 PHE A C 1
ATOM 984 O O . PHE A 1 127 ? 0.353 6.898 18.793 1.00 96.50 127 PHE A O 1
ATOM 991 N N . ILE A 1 128 ? -1.055 6.074 17.231 1.00 97.62 128 ILE A N 1
ATOM 992 C CA . ILE A 1 128 ? -2.269 6.696 17.741 1.00 97.62 128 ILE A CA 1
ATOM 993 C C . ILE A 1 128 ? -3.221 5.576 18.123 1.00 97.62 128 ILE A C 1
ATOM 995 O O . ILE A 1 128 ? -3.623 4.794 17.269 1.00 97.62 128 ILE A O 1
ATOM 999 N N . ALA A 1 129 ? -3.551 5.481 19.406 1.00 97.81 129 ALA A N 1
ATOM 1000 C CA . ALA A 1 129 ? -4.424 4.444 19.931 1.00 97.81 129 ALA A CA 1
ATOM 1001 C C . ALA A 1 129 ? -5.801 5.015 20.275 1.00 97.81 129 ALA A C 1
ATOM 1003 O O . ALA A 1 129 ? -5.906 6.122 20.812 1.00 97.81 129 ALA A O 1
ATOM 1004 N N . CYS A 1 130 ? -6.848 4.239 20.009 1.00 98.25 130 CYS A N 1
ATOM 1005 C CA . CYS A 1 130 ? -8.196 4.500 20.488 1.00 98.25 130 CYS A CA 1
ATOM 1006 C C . CYS A 1 130 ? -8.611 3.379 21.435 1.00 98.25 130 CYS A C 1
ATOM 1008 O O . CYS A 1 130 ? -8.603 2.208 21.067 1.00 98.25 130 CYS A O 1
ATOM 1010 N N . ARG A 1 131 ? -8.989 3.740 22.661 1.00 98.12 131 ARG A N 1
ATOM 1011 C CA . ARG A 1 131 ? -9.628 2.835 23.613 1.00 98.12 131 ARG A CA 1
ATOM 1012 C C . ARG A 1 131 ? -11.120 3.120 23.647 1.00 98.12 131 ARG A C 1
ATOM 1014 O O . ARG A 1 131 ? -11.526 4.227 24.006 1.00 98.12 131 ARG A O 1
ATOM 1021 N N . VAL A 1 132 ? -11.925 2.108 23.347 1.00 98.12 132 VAL A N 1
ATOM 1022 C CA . VAL A 1 132 ? -13.388 2.171 23.399 1.00 98.12 132 VAL A CA 1
ATOM 1023 C C . VAL A 1 132 ? -13.857 1.451 24.651 1.00 98.12 132 VAL A C 1
ATOM 1025 O O . VAL A 1 132 ? -13.436 0.333 24.918 1.00 98.12 132 VAL A O 1
ATOM 1028 N N . THR A 1 133 ? -14.670 2.109 25.473 1.00 97.94 133 THR A N 1
ATOM 1029 C CA . THR A 1 133 ? -15.225 1.555 26.717 1.00 97.94 133 THR A CA 1
ATOM 1030 C C . THR A 1 133 ? -16.739 1.668 26.698 1.00 97.94 133 THR A C 1
ATOM 1032 O O . THR A 1 133 ? -17.260 2.727 26.356 1.00 97.94 133 THR A O 1
ATOM 1035 N N . ASP A 1 134 ? -17.434 0.614 27.096 1.00 96.38 134 ASP A N 1
ATOM 1036 C CA . ASP A 1 134 ? -18.891 0.607 27.233 1.00 96.38 134 ASP A CA 1
ATOM 1037 C C . ASP A 1 134 ? -19.352 1.076 28.632 1.00 96.38 134 ASP A C 1
ATOM 1039 O O . ASP A 1 134 ? -18.559 1.440 29.515 1.00 96.38 134 ASP A O 1
ATOM 1043 N N . THR A 1 135 ? -20.665 1.048 28.868 1.00 95.19 135 THR A N 1
ATOM 1044 C CA . THR A 1 135 ? -21.250 1.348 30.184 1.00 95.19 135 THR A CA 1
ATOM 1045 C C . THR A 1 135 ? -21.013 0.258 31.232 1.00 95.19 135 THR A C 1
ATOM 1047 O O . THR A 1 135 ? -21.096 0.524 32.436 1.00 95.19 135 THR A O 1
ATOM 1050 N N . ASP A 1 136 ? -20.659 -0.946 30.792 1.00 93.69 136 ASP A N 1
ATOM 1051 C CA . ASP A 1 136 ? -20.300 -2.092 31.622 1.00 93.69 136 ASP A CA 1
ATOM 1052 C C . ASP A 1 136 ? -18.832 -2.095 32.082 1.00 93.69 136 ASP A C 1
ATOM 1054 O O . ASP A 1 136 ? -18.450 -2.925 32.918 1.00 93.69 136 ASP A O 1
ATOM 1058 N N . ARG A 1 137 ? -18.054 -1.094 31.643 1.00 93.94 137 ARG A N 1
ATOM 1059 C CA . ARG A 1 137 ? -16.616 -0.893 31.883 1.00 93.94 137 ARG A CA 1
ATOM 1060 C C . ARG A 1 137 ? -15.726 -1.940 31.222 1.00 93.94 137 ARG A C 1
ATOM 1062 O O . ARG A 1 137 ? -14.566 -2.080 31.621 1.00 93.94 137 ARG A O 1
ATOM 1069 N N . MET A 1 138 ? -16.242 -2.660 30.236 1.00 96.50 138 MET A N 1
ATOM 1070 C CA . MET A 1 138 ? -15.420 -3.467 29.350 1.00 96.50 138 MET A CA 1
ATOM 1071 C C . MET A 1 138 ? -14.887 -2.581 28.228 1.00 96.50 138 MET A C 1
ATOM 1073 O O . MET A 1 138 ? -15.360 -1.465 28.008 1.00 96.50 138 MET A O 1
ATOM 1077 N N . SER A 1 139 ? -13.809 -3.016 27.587 1.00 97.62 139 SER A N 1
ATOM 1078 C CA . SER A 1 139 ? -13.146 -2.184 26.594 1.00 97.62 139 SER A CA 1
ATOM 1079 C C . SER A 1 139 ? -12.363 -2.982 25.587 1.00 97.62 139 SER A C 1
ATOM 1081 O O . SER A 1 139 ? -11.786 -4.008 25.947 1.00 97.62 139 SER A O 1
ATOM 1083 N N . ASP A 1 140 ? -12.215 -2.379 24.420 1.00 98.38 140 ASP A N 1
ATOM 1084 C CA . ASP A 1 140 ? -11.269 -2.772 23.391 1.00 98.38 140 ASP A CA 1
ATOM 1085 C C . ASP A 1 140 ? -10.319 -1.611 23.074 1.00 98.38 140 ASP A C 1
ATOM 1087 O O . ASP A 1 140 ? -10.567 -0.453 23.437 1.00 98.38 140 ASP A O 1
ATOM 1091 N N . THR A 1 141 ? -9.156 -1.914 22.514 1.00 98.12 141 THR A N 1
ATOM 1092 C CA . THR A 1 141 ? -8.148 -0.912 22.164 1.00 98.12 141 THR A CA 1
ATOM 1093 C C . THR A 1 141 ? -7.408 -1.335 20.917 1.00 98.12 141 THR A C 1
ATOM 1095 O O . THR A 1 141 ? -6.815 -2.408 20.883 1.00 98.12 141 THR A O 1
ATOM 1098 N N . ASP A 1 142 ? -7.371 -0.425 19.955 1.00 97.75 142 ASP A N 1
ATOM 1099 C CA . ASP A 1 142 ? -6.649 -0.594 18.705 1.00 97.75 142 ASP A CA 1
ATOM 1100 C C . ASP A 1 142 ? -5.815 0.657 18.402 1.00 97.75 142 ASP A C 1
ATOM 1102 O O . ASP A 1 142 ? -5.937 1.687 19.080 1.00 97.75 142 ASP A O 1
ATOM 1106 N N . SER A 1 143 ? -4.926 0.570 17.417 1.00 96.69 143 SER A N 1
ATOM 1107 C CA . SER A 1 143 ? -4.035 1.660 17.044 1.00 96.69 143 SER A CA 1
ATOM 1108 C C . SER A 1 143 ? -3.721 1.717 15.557 1.00 96.69 143 SER A C 1
ATOM 1110 O O . SER A 1 143 ? -3.665 0.698 14.882 1.00 96.69 143 SER A O 1
ATOM 1112 N N . ILE A 1 144 ? -3.403 2.921 15.091 1.00 96.38 144 ILE A N 1
ATOM 1113 C CA . ILE A 1 144 ? -2.904 3.195 13.745 1.00 96.38 144 ILE A CA 1
ATOM 1114 C C . ILE A 1 144 ? -1.536 3.884 13.816 1.00 96.38 144 ILE A C 1
ATOM 1116 O O . ILE A 1 144 ? -1.287 4.713 14.698 1.00 96.38 144 ILE A O 1
ATOM 1120 N N . GLU A 1 145 ? -0.641 3.550 12.886 1.00 97.19 145 GLU A N 1
ATOM 1121 C CA . GLU A 1 145 ? 0.663 4.207 12.747 1.00 97.19 145 GLU A CA 1
ATOM 1122 C C . GLU A 1 145 ? 0.613 5.295 11.662 1.00 97.19 145 GLU A C 1
ATOM 1124 O O . GLU A 1 145 ? 0.125 5.063 10.552 1.00 97.19 145 GLU A O 1
ATOM 1129 N N . VAL A 1 146 ? 1.153 6.475 11.976 1.00 96.38 146 VAL A N 1
ATOM 1130 C CA . VAL A 1 146 ? 1.230 7.646 11.089 1.00 96.38 146 VAL A CA 1
ATOM 1131 C C . VAL A 1 146 ? 2.687 8.043 10.864 1.00 96.38 146 VAL A C 1
ATOM 1133 O O . VAL A 1 146 ? 3.433 8.312 11.807 1.00 96.38 146 VAL A O 1
ATOM 1136 N N . MET A 1 147 ? 3.083 8.128 9.600 1.00 97.00 147 MET A N 1
ATOM 1137 C CA . MET A 1 147 ? 4.397 8.547 9.134 1.00 97.00 147 MET A CA 1
ATOM 1138 C C . MET A 1 147 ? 4.488 10.078 9.066 1.00 97.00 147 MET A C 1
ATOM 1140 O O . MET A 1 147 ? 3.854 10.723 8.231 1.00 97.00 147 MET A O 1
ATOM 1144 N N . VAL A 1 148 ? 5.317 10.668 9.926 1.00 95.75 148 VAL A N 1
ATOM 1145 C CA . VAL A 1 148 ? 5.572 12.115 9.975 1.00 95.75 148 VAL A CA 1
ATOM 1146 C C . VAL A 1 148 ? 6.903 12.406 9.302 1.00 95.75 148 VAL A C 1
ATOM 1148 O O . VAL A 1 148 ? 7.955 11.950 9.768 1.00 95.75 148 VAL A O 1
ATOM 1151 N N . ARG A 1 149 ? 6.878 13.151 8.198 1.00 92.31 149 ARG A N 1
ATOM 1152 C CA . ARG A 1 149 ? 8.072 13.486 7.408 1.00 92.31 149 ARG A CA 1
ATOM 1153 C C . ARG A 1 149 ? 8.080 14.949 6.997 1.00 92.31 149 ARG A C 1
ATOM 1155 O O . ARG A 1 149 ? 7.094 15.664 7.121 1.00 92.31 149 ARG A O 1
ATOM 1162 N N . ASP A 1 150 ? 9.235 15.400 6.528 1.00 86.88 150 ASP A N 1
ATOM 1163 C CA . ASP A 1 150 ? 9.337 16.708 5.893 1.00 86.88 150 ASP A CA 1
ATOM 1164 C C . ASP A 1 150 ? 8.882 16.576 4.440 1.00 86.88 150 ASP A C 1
ATOM 1166 O O . ASP A 1 150 ? 9.536 15.896 3.654 1.00 86.88 150 ASP A O 1
ATOM 1170 N N . LEU A 1 151 ? 7.740 17.187 4.129 1.00 85.94 151 LEU A N 1
ATOM 1171 C CA . LEU A 1 151 ? 7.127 17.188 2.800 1.00 85.94 151 LEU A CA 1
ATOM 1172 C C . LEU A 1 151 ? 7.219 18.574 2.140 1.00 85.94 151 LEU A C 1
ATOM 1174 O O . LEU A 1 151 ? 6.521 18.844 1.169 1.00 85.94 151 LEU A O 1
ATOM 1178 N N . SER A 1 152 ? 8.043 19.479 2.683 1.00 77.38 152 SER A N 1
ATOM 1179 C CA . SER A 1 152 ? 8.210 20.834 2.138 1.00 77.38 152 SER A CA 1
ATOM 1180 C C . SER A 1 152 ? 8.943 20.860 0.796 1.00 77.38 152 SER A C 1
ATOM 1182 O O . SER A 1 152 ? 8.843 21.838 0.056 1.00 77.38 152 SER A O 1
ATOM 1184 N N . VAL A 1 153 ? 9.666 19.784 0.479 1.00 74.56 153 VAL A N 1
ATOM 1185 C CA . VAL A 1 153 ? 10.374 19.598 -0.783 1.00 74.56 153 VAL A CA 1
ATOM 1186 C C . VAL A 1 153 ? 9.704 18.466 -1.543 1.00 74.56 153 VAL A C 1
ATOM 1188 O O . VAL A 1 153 ? 9.688 17.328 -1.077 1.00 74.56 153 VAL A O 1
ATOM 1191 N N . THR A 1 154 ? 9.176 18.772 -2.725 1.00 77.56 154 THR A N 1
ATOM 1192 C CA . THR A 1 154 ? 8.695 17.742 -3.645 1.00 77.56 154 THR A CA 1
ATOM 1193 C C . THR A 1 154 ? 9.895 16.982 -4.214 1.00 77.56 154 THR A C 1
ATOM 1195 O O . THR A 1 154 ? 10.795 17.612 -4.781 1.00 77.56 154 THR A O 1
ATOM 1198 N N . PRO A 1 155 ? 9.944 15.648 -4.074 1.00 80.06 155 PRO A N 1
ATOM 1199 C CA . PRO A 1 155 ? 10.979 14.847 -4.706 1.00 80.06 155 PRO A CA 1
ATOM 1200 C C . PRO A 1 155 ? 10.950 14.994 -6.231 1.00 80.06 155 PRO A C 1
ATOM 1202 O O . PRO A 1 155 ? 9.886 15.035 -6.856 1.00 80.06 155 PRO A O 1
ATOM 1205 N N . THR A 1 156 ? 12.135 15.045 -6.832 1.00 84.56 156 THR A N 1
ATOM 1206 C CA . THR A 1 156 ? 12.319 15.112 -8.285 1.00 84.56 156 THR A CA 1
ATOM 1207 C C . THR A 1 156 ? 13.341 14.072 -8.724 1.00 84.56 156 THR A C 1
ATOM 1209 O O . THR A 1 156 ? 14.212 13.681 -7.946 1.00 84.56 156 THR A O 1
ATOM 1212 N N . GLY A 1 157 ? 13.218 13.625 -9.969 1.00 88.75 157 GLY A N 1
ATOM 1213 C CA . GLY A 1 157 ? 14.098 12.644 -10.590 1.00 88.75 157 GLY A CA 1
ATOM 1214 C C . GLY A 1 157 ? 13.571 12.252 -11.965 1.00 88.75 157 GLY A C 1
ATOM 1215 O O . GLY A 1 157 ? 12.751 12.960 -12.556 1.00 88.75 157 GLY A O 1
ATOM 1216 N N . ASN A 1 158 ? 14.049 11.130 -12.483 1.00 91.00 158 ASN A N 1
ATOM 1217 C CA . ASN A 1 158 ? 13.797 10.672 -13.837 1.00 91.00 158 ASN A CA 1
ATOM 1218 C C . ASN A 1 158 ? 12.786 9.521 -13.869 1.00 91.00 158 ASN A C 1
ATOM 1220 O O . ASN A 1 158 ? 12.792 8.614 -13.032 1.00 91.00 158 ASN A O 1
ATOM 1224 N N . LEU A 1 159 ? 11.954 9.522 -14.912 1.00 93.62 159 LEU A N 1
ATOM 1225 C CA . LEU A 1 159 ? 11.254 8.324 -15.360 1.00 93.62 159 LEU A CA 1
ATOM 1226 C C . LEU A 1 159 ? 12.273 7.426 -16.073 1.00 93.62 159 LEU A C 1
ATOM 1228 O O . LEU A 1 159 ? 12.767 7.773 -17.144 1.00 93.62 159 LEU A O 1
ATOM 1232 N N . ILE A 1 160 ? 12.605 6.290 -15.464 1.00 96.44 160 ILE A N 1
ATOM 1233 C CA . ILE A 1 160 ? 13.601 5.349 -15.984 1.00 96.44 160 ILE A CA 1
ATOM 1234 C C . ILE A 1 160 ? 12.998 4.442 -17.047 1.00 96.44 160 ILE A C 1
ATOM 1236 O O . ILE A 1 160 ? 13.624 4.218 -18.076 1.00 96.44 160 ILE A O 1
ATOM 1240 N N . ALA A 1 161 ? 11.798 3.920 -16.815 1.00 96.19 161 ALA A N 1
ATOM 1241 C CA . ALA A 1 161 ? 11.110 3.077 -17.783 1.00 96.19 161 ALA A CA 1
ATOM 1242 C C . ALA A 1 161 ? 9.599 3.214 -17.628 1.00 96.19 161 ALA A C 1
ATOM 1244 O O . ALA A 1 161 ? 9.113 3.349 -16.505 1.00 96.19 161 ALA A O 1
ATOM 1245 N N . HIS A 1 162 ? 8.868 3.134 -18.737 1.00 96.50 162 HIS A N 1
ATOM 1246 C CA . HIS A 1 162 ? 7.409 3.121 -18.743 1.00 96.50 162 HIS A CA 1
ATOM 1247 C C . HIS A 1 162 ? 6.889 2.134 -19.786 1.00 96.50 162 HIS A C 1
ATOM 1249 O O . HIS A 1 162 ? 7.195 2.269 -20.965 1.00 96.50 162 HIS A O 1
ATOM 1255 N N . TYR A 1 163 ? 6.085 1.160 -19.368 1.00 97.19 163 TYR A N 1
ATOM 1256 C CA . TYR A 1 163 ? 5.522 0.123 -20.229 1.00 97.19 163 TYR A CA 1
ATOM 1257 C C . TYR A 1 163 ? 3.989 0.227 -20.228 1.00 97.19 163 TYR A C 1
ATOM 1259 O O . TYR A 1 163 ? 3.352 -0.342 -19.338 1.00 97.19 163 TYR A O 1
ATOM 1267 N N . PRO A 1 164 ? 3.379 0.895 -21.229 1.00 93.50 164 PRO A N 1
ATOM 1268 C CA . PRO A 1 164 ? 1.922 1.023 -21.344 1.00 93.50 164 PRO A CA 1
ATOM 1269 C C . PRO A 1 164 ? 1.178 -0.285 -21.654 1.00 93.50 164 PRO A C 1
ATOM 1271 O O . PRO A 1 164 ? -0.035 -0.273 -21.768 1.00 93.50 164 PRO A O 1
ATOM 1274 N N . MET A 1 165 ? 1.893 -1.378 -21.947 1.00 95.19 165 MET A N 1
ATOM 1275 C CA . MET A 1 165 ? 1.337 -2.703 -22.278 1.00 95.19 165 MET A CA 1
ATOM 1276 C C . MET A 1 165 ? 0.262 -2.735 -23.389 1.00 95.19 165 MET A C 1
ATOM 1278 O O . MET A 1 165 ? -0.512 -3.688 -23.492 1.00 95.19 165 MET A O 1
ATOM 1282 N N . ASN A 1 166 ? 0.271 -1.746 -24.292 1.00 92.44 166 ASN A N 1
ATOM 1283 C CA . ASN A 1 166 ? -0.641 -1.611 -25.435 1.00 92.44 166 ASN A CA 1
ATOM 1284 C C . ASN A 1 166 ? -0.269 -2.554 -26.597 1.00 92.44 166 ASN A C 1
ATOM 1286 O O . ASN A 1 166 ? 0.172 -2.137 -27.673 1.00 92.44 166 ASN A O 1
ATOM 1290 N N . GLY A 1 167 ? -0.410 -3.858 -26.361 1.00 94.88 167 GLY A N 1
ATOM 1291 C CA . GLY A 1 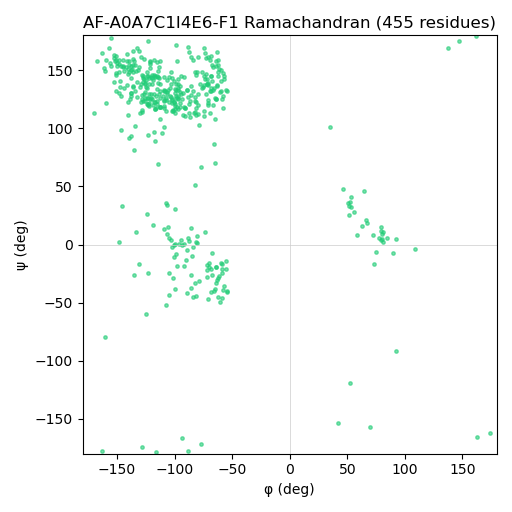167 ? -0.168 -4.927 -27.332 1.00 94.88 167 GLY A CA 1
ATOM 1292 C C . GLY A 1 167 ? 1.310 -5.255 -27.553 1.00 94.88 167 GLY A C 1
ATOM 1293 O O . GLY A 1 167 ? 1.647 -6.031 -28.450 1.00 94.88 167 GLY A O 1
ATOM 1294 N N . ASN A 1 168 ? 2.205 -4.641 -26.778 1.00 96.19 168 ASN A N 1
ATOM 1295 C CA . ASN A 1 168 ? 3.647 -4.848 -26.823 1.00 96.19 168 ASN A CA 1
ATOM 1296 C C . ASN A 1 168 ? 4.294 -4.455 -25.478 1.00 96.19 168 ASN A C 1
ATOM 1298 O O . ASN A 1 168 ? 3.652 -3.842 -24.630 1.00 96.19 168 ASN A O 1
ATOM 1302 N N . ALA A 1 169 ? 5.570 -4.809 -25.294 1.00 97.50 169 ALA A N 1
ATOM 1303 C CA . ALA A 1 169 ? 6.359 -4.487 -24.101 1.00 97.50 169 ALA A CA 1
ATOM 1304 C C . ALA A 1 169 ? 7.404 -3.382 -24.366 1.00 97.50 169 ALA A C 1
ATOM 1306 O O . ALA A 1 169 ? 8.519 -3.441 -23.849 1.00 97.50 169 ALA A O 1
ATOM 1307 N N . GLN A 1 170 ? 7.100 -2.412 -25.232 1.00 96.38 170 GLN A N 1
ATOM 1308 C CA . GLN A 1 170 ? 8.023 -1.317 -25.530 1.00 96.38 170 GLN A CA 1
ATOM 1309 C C . GLN A 1 170 ? 8.047 -0.303 -24.388 1.00 96.38 170 GLN A C 1
ATOM 1311 O O . GLN A 1 170 ? 7.008 0.098 -23.869 1.00 96.38 170 GLN A O 1
ATOM 1316 N N . ASP A 1 171 ? 9.258 0.110 -24.033 1.00 95.56 171 ASP A N 1
ATOM 1317 C CA . ASP A 1 171 ? 9.497 1.253 -23.159 1.00 95.56 171 ASP A CA 1
ATOM 1318 C C . ASP A 1 171 ? 9.169 2.570 -23.883 1.00 95.56 171 ASP A C 1
ATOM 1320 O O . ASP A 1 171 ? 9.745 2.869 -24.931 1.00 95.56 171 ASP A O 1
ATOM 1324 N N . ALA A 1 172 ? 8.247 3.340 -23.311 1.00 92.44 172 ALA A N 1
ATOM 1325 C CA . ALA A 1 172 ? 7.772 4.635 -23.788 1.00 92.44 172 ALA A CA 1
ATOM 1326 C C . ALA A 1 172 ? 8.413 5.828 -23.051 1.00 92.44 172 ALA A C 1
ATOM 1328 O O . ALA A 1 172 ? 8.107 6.974 -23.375 1.00 92.44 172 ALA A O 1
ATOM 1329 N N . SER A 1 173 ? 9.319 5.586 -22.093 1.00 90.38 173 SER A N 1
ATOM 1330 C CA . SER A 1 173 ? 10.029 6.654 -21.367 1.00 90.38 173 SER A CA 1
ATOM 1331 C C . SER A 1 173 ? 11.026 7.433 -22.235 1.00 90.38 173 SER A C 1
ATOM 1333 O O . SER A 1 173 ? 11.398 8.555 -21.899 1.00 90.38 173 SER A O 1
ATOM 1335 N N . GLY A 1 174 ? 11.461 6.841 -23.353 1.00 91.25 174 GLY A N 1
ATOM 1336 C CA . GLY A 1 174 ? 12.521 7.373 -24.211 1.00 91.25 174 GLY A CA 1
ATOM 1337 C C . GLY A 1 174 ? 13.927 6.858 -23.882 1.00 91.25 174 GLY A C 1
ATOM 1338 O O . GLY A 1 174 ? 14.881 7.306 -24.512 1.00 91.25 174 GLY A O 1
ATOM 1339 N N . ASN A 1 175 ? 14.065 5.914 -22.942 1.00 92.94 175 ASN A N 1
ATOM 1340 C CA . ASN A 1 175 ? 15.348 5.305 -22.566 1.00 92.94 175 ASN A CA 1
ATOM 1341 C C . ASN A 1 175 ? 15.662 3.991 -23.308 1.00 92.94 175 ASN A C 1
ATOM 1343 O O . ASN A 1 175 ? 16.678 3.353 -23.026 1.00 92.94 175 ASN A O 1
ATOM 1347 N N . ASP A 1 176 ? 14.809 3.587 -24.256 1.00 94.88 176 ASP A N 1
ATOM 1348 C CA . ASP A 1 176 ? 14.958 2.391 -25.096 1.00 94.88 176 ASP A CA 1
ATOM 1349 C C . ASP A 1 176 ? 15.131 1.074 -24.304 1.00 94.88 176 ASP A C 1
ATOM 1351 O O . ASP A 1 176 ? 15.704 0.098 -24.798 1.00 94.88 176 ASP A O 1
ATOM 1355 N N . LEU A 1 177 ? 14.591 0.997 -23.081 1.00 96.88 177 LEU A N 1
ATOM 1356 C CA . LEU A 1 177 ? 14.643 -0.198 -22.229 1.00 96.88 177 LEU A CA 1
ATOM 1357 C C . LEU A 1 177 ? 13.549 -1.208 -22.611 1.00 96.88 177 LEU A C 1
ATOM 1359 O O . LEU A 1 177 ? 12.767 -1.657 -21.785 1.00 96.88 177 LEU A O 1
ATOM 1363 N N . HIS A 1 178 ? 13.440 -1.558 -23.892 1.00 98.19 178 HIS A N 1
ATOM 1364 C CA . HIS A 1 178 ? 12.343 -2.395 -24.376 1.00 98.19 178 HIS A CA 1
ATOM 1365 C C . HIS A 1 178 ? 12.345 -3.809 -23.769 1.00 98.19 178 HIS A C 1
ATOM 1367 O O . HIS A 1 178 ? 13.368 -4.498 -23.721 1.00 98.19 178 HIS A O 1
ATOM 1373 N N . GLY A 1 179 ? 11.160 -4.273 -23.372 1.00 98.25 179 GLY A N 1
ATOM 1374 C CA . GLY A 1 179 ? 10.931 -5.623 -22.884 1.00 98.25 179 GLY A CA 1
ATOM 1375 C C . GLY A 1 179 ? 10.801 -6.651 -24.008 1.00 98.25 179 GLY A C 1
ATOM 1376 O O . GLY A 1 179 ? 10.293 -6.385 -25.098 1.00 98.25 179 GLY A O 1
ATOM 1377 N N . ILE A 1 180 ? 11.232 -7.873 -23.711 1.00 98.44 180 ILE A N 1
ATOM 1378 C CA . ILE A 1 180 ? 11.151 -9.047 -24.576 1.00 98.44 180 ILE A CA 1
ATOM 1379 C C . ILE A 1 180 ? 10.101 -9.992 -23.974 1.00 98.44 180 ILE A C 1
ATOM 1381 O O . ILE A 1 180 ? 10.406 -10.684 -22.995 1.00 98.44 180 ILE A O 1
ATOM 1385 N N . PRO A 1 181 ? 8.868 -10.022 -24.511 1.00 98.12 181 PRO A N 1
ATOM 1386 C CA . PRO A 1 181 ? 7.818 -10.904 -24.017 1.00 98.12 181 PRO A CA 1
ATOM 1387 C C . PRO A 1 181 ? 8.100 -12.372 -24.370 1.00 98.12 181 PRO A C 1
ATOM 1389 O O . PRO A 1 181 ? 8.502 -12.689 -25.490 1.00 98.12 181 PRO A O 1
ATOM 1392 N N . GLY A 1 182 ? 7.831 -13.275 -23.429 1.00 97.75 182 GLY A N 1
ATOM 1393 C CA . GLY A 1 182 ? 7.804 -14.723 -23.619 1.00 97.75 182 GLY A CA 1
ATOM 1394 C C . GLY A 1 182 ? 6.487 -15.292 -23.097 1.00 97.75 182 GLY A C 1
ATOM 1395 O O . GLY A 1 182 ? 6.195 -15.183 -21.913 1.00 97.75 182 GLY A O 1
ATOM 1396 N N . GLY A 1 183 ? 5.659 -15.855 -23.981 1.00 96.75 183 GLY A N 1
ATOM 1397 C CA . GLY A 1 183 ? 4.406 -16.542 -23.619 1.00 96.75 183 GLY A CA 1
ATOM 1398 C C . GLY A 1 183 ? 3.231 -15.657 -23.171 1.00 96.75 183 GLY A C 1
ATOM 1399 O O . GLY A 1 183 ? 2.089 -16.118 -23.205 1.00 96.75 183 GLY A O 1
ATOM 1400 N N . VAL A 1 184 ? 3.469 -14.394 -22.796 1.00 98.00 184 VAL A N 1
ATOM 1401 C CA . VAL A 1 184 ? 2.404 -13.463 -22.377 1.00 98.00 184 VAL A CA 1
ATOM 1402 C C . VAL A 1 184 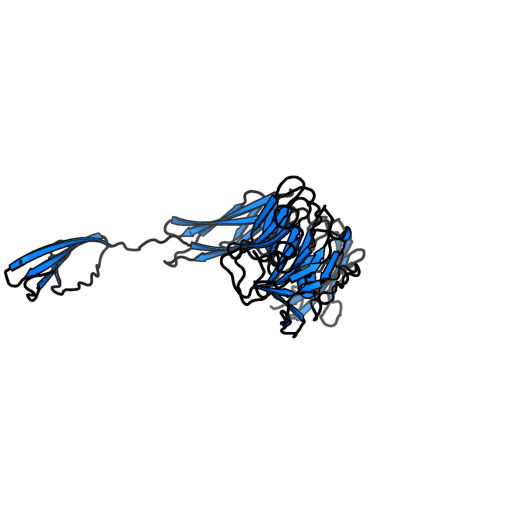? 1.340 -13.268 -23.455 1.00 98.00 184 VAL A C 1
ATOM 1404 O O . VAL A 1 184 ? 1.621 -13.288 -24.656 1.00 98.00 184 VAL A O 1
ATOM 1407 N N . THR A 1 185 ? 0.107 -13.041 -23.009 1.00 98.31 185 THR A N 1
ATOM 1408 C CA . THR A 1 185 ? -1.007 -12.659 -23.884 1.00 98.31 185 THR A CA 1
ATOM 1409 C C . THR A 1 185 ? -1.463 -11.243 -23.559 1.00 98.31 185 THR A C 1
ATOM 1411 O O . THR A 1 185 ? -1.340 -10.798 -22.421 1.00 98.31 185 THR A O 1
ATOM 1414 N N . TRP A 1 186 ? -1.967 -10.519 -24.557 1.00 98.00 186 TRP A N 1
ATOM 1415 C CA . TRP A 1 186 ? -2.458 -9.153 -24.374 1.00 98.00 186 TRP A CA 1
ATOM 1416 C C . TRP A 1 186 ? -3.952 -9.187 -24.051 1.00 98.00 186 TRP A C 1
ATOM 1418 O O . TRP A 1 186 ? -4.748 -9.665 -24.862 1.00 98.00 186 TRP A O 1
ATOM 1428 N N . THR A 1 187 ? -4.321 -8.710 -22.866 1.00 98.06 187 THR A N 1
ATOM 1429 C CA . THR A 1 187 ? -5.684 -8.753 -22.318 1.00 98.06 187 THR A CA 1
ATOM 1430 C C . THR A 1 187 ? -6.251 -7.345 -22.126 1.00 98.06 187 THR A C 1
ATOM 1432 O O . THR A 1 187 ? -5.627 -6.362 -22.521 1.00 98.06 187 THR A O 1
ATOM 1435 N N . ALA A 1 188 ? -7.473 -7.240 -21.608 1.00 96.94 188 ALA A N 1
ATOM 1436 C CA . ALA A 1 188 ? -8.094 -5.958 -21.312 1.00 96.94 188 ALA A CA 1
ATOM 1437 C C . ALA A 1 188 ? -7.480 -5.284 -20.071 1.00 96.94 188 ALA A C 1
ATOM 1439 O O . ALA A 1 188 ? -7.176 -5.971 -19.098 1.00 96.94 188 ALA A O 1
ATOM 1440 N N . ASP A 1 189 ? -7.335 -3.958 -20.105 1.00 95.00 189 ASP A N 1
ATOM 1441 C CA . ASP A 1 189 ? -6.890 -3.144 -18.963 1.00 95.00 189 ASP A CA 1
ATOM 1442 C C . ASP A 1 189 ? -8.005 -2.926 -17.914 1.00 95.00 189 ASP A C 1
ATOM 1444 O O . ASP A 1 189 ? -9.111 -3.477 -17.997 1.00 95.00 189 ASP A O 1
ATOM 1448 N N . LYS A 1 190 ? -7.736 -2.053 -16.936 1.00 93.06 190 LYS A N 1
ATOM 1449 C CA . LYS A 1 190 ? -8.702 -1.624 -15.908 1.00 93.06 190 LYS A CA 1
ATOM 1450 C C . LYS A 1 190 ? -9.969 -0.959 -16.452 1.00 93.06 190 LYS A C 1
ATOM 1452 O O . LYS A 1 190 ? -10.992 -0.946 -15.771 1.00 93.06 190 LYS A O 1
ATOM 1457 N N . ASN A 1 191 ? -9.907 -0.386 -17.653 1.00 92.12 191 ASN A N 1
ATOM 1458 C CA . ASN A 1 191 ? -11.021 0.294 -18.307 1.00 92.12 191 ASN A CA 1
ATOM 1459 C C . ASN A 1 191 ? -11.760 -0.639 -19.288 1.00 92.12 191 ASN A C 1
ATOM 1461 O O . ASN A 1 191 ? -12.721 -0.218 -19.934 1.00 92.12 191 ASN A O 1
ATOM 1465 N N . GLY A 1 192 ? -11.329 -1.900 -19.410 1.00 93.06 192 GLY A N 1
ATOM 1466 C CA . GLY A 1 192 ? -11.877 -2.872 -20.351 1.00 93.06 192 GLY A CA 1
ATOM 1467 C C . GLY A 1 192 ? -11.369 -2.709 -21.788 1.00 93.06 192 GLY A C 1
ATOM 1468 O O . GLY A 1 192 ? -11.931 -3.318 -22.703 1.00 93.06 192 GLY A O 1
ATOM 1469 N N . LEU A 1 193 ? -10.329 -1.902 -22.017 1.00 93.06 193 LEU A N 1
ATOM 1470 C CA . LEU A 1 193 ? -9.724 -1.708 -23.330 1.00 93.06 193 LEU A CA 1
ATOM 1471 C C . LEU A 1 193 ? -8.901 -2.942 -23.707 1.00 93.06 193 LEU A C 1
ATOM 1473 O O . LEU A 1 193 ? -7.910 -3.269 -23.063 1.00 93.06 193 LEU A O 1
ATOM 1477 N N . ALA A 1 194 ? -9.332 -3.649 -24.751 1.00 95.19 194 ALA A N 1
ATOM 1478 C CA . ALA A 1 194 ? -8.720 -4.905 -25.168 1.00 95.19 194 ALA A CA 1
ATOM 1479 C C . ALA A 1 194 ? -7.279 -4.726 -25.674 1.00 95.19 194 ALA A C 1
ATOM 1481 O O . ALA A 1 194 ? -7.016 -3.886 -26.532 1.00 95.19 194 ALA A O 1
ATOM 1482 N N . GLY A 1 195 ? -6.380 -5.601 -25.218 1.00 94.12 195 GLY A N 1
ATOM 1483 C CA . GLY A 1 195 ? -4.979 -5.619 -25.634 1.00 94.12 195 GLY A CA 1
ATOM 1484 C C . GLY A 1 195 ? -4.107 -4.565 -24.949 1.00 94.12 195 GLY A C 1
ATOM 1485 O O . GLY A 1 195 ? -3.011 -4.318 -25.437 1.00 94.12 195 GLY A O 1
ATOM 1486 N N . SER A 1 196 ? -4.581 -3.967 -23.855 1.00 95.25 196 SER A N 1
ATOM 1487 C CA . SER A 1 196 ? -3.898 -2.911 -23.099 1.00 95.25 196 SER A CA 1
ATOM 1488 C C . SER A 1 196 ? -3.314 -3.387 -21.766 1.00 95.25 196 SER A C 1
ATOM 1490 O O . SER A 1 196 ? -2.970 -2.575 -20.930 1.00 95.25 196 SER A O 1
ATOM 1492 N N . ALA A 1 197 ? -3.188 -4.696 -21.547 1.00 98.06 197 ALA A N 1
ATOM 1493 C CA . ALA A 1 197 ? -2.492 -5.259 -20.392 1.00 98.06 197 ALA A CA 1
ATOM 1494 C C . ALA A 1 197 ? -1.762 -6.553 -20.768 1.00 98.06 197 ALA A C 1
ATOM 1496 O O . ALA A 1 197 ? -2.186 -7.271 -21.678 1.00 98.06 197 ALA A O 1
ATOM 1497 N N . ALA A 1 198 ? -0.693 -6.894 -20.049 1.00 98.69 198 ALA A N 1
ATOM 1498 C CA . ALA A 1 198 ? 0.025 -8.157 -20.211 1.00 98.69 198 ALA A CA 1
ATOM 1499 C C . ALA A 1 198 ? -0.472 -9.195 -19.196 1.00 98.69 198 ALA A C 1
ATOM 1501 O O . ALA A 1 198 ? -0.375 -8.963 -17.994 1.00 98.69 198 ALA A O 1
ATOM 1502 N N . HIS A 1 199 ? -0.959 -10.346 -19.668 1.00 98.81 199 HIS A N 1
ATOM 1503 C CA . HIS A 1 199 ? -1.395 -11.473 -18.835 1.00 98.81 199 HIS A CA 1
ATOM 1504 C C . HIS A 1 199 ? -0.320 -12.563 -18.721 1.00 98.81 199 HIS A C 1
ATOM 1506 O O . HIS A 1 199 ? 0.255 -13.026 -19.718 1.00 98.81 199 HIS A O 1
ATOM 1512 N N . PHE A 1 200 ? -0.092 -13.001 -17.486 1.00 98.75 200 PHE A N 1
ATOM 1513 C CA . PHE A 1 200 ? 0.862 -14.017 -17.067 1.00 98.75 200 PHE A CA 1
ATOM 1514 C C . PHE A 1 200 ? 0.115 -15.250 -16.542 1.00 98.75 200 PHE A C 1
ATOM 1516 O O . PHE A 1 200 ? -0.805 -15.152 -15.734 1.00 98.75 200 PHE A O 1
ATOM 1523 N N . ASN A 1 201 ? 0.523 -16.433 -17.002 1.00 97.88 201 ASN A N 1
ATOM 1524 C CA . ASN A 1 201 ? -0.190 -17.695 -16.784 1.00 97.88 201 ASN A CA 1
ATOM 1525 C C . ASN A 1 201 ? 0.172 -18.434 -15.482 1.00 97.88 201 ASN A C 1
ATOM 1527 O O . ASN A 1 201 ? -0.285 -19.562 -15.298 1.00 97.88 201 ASN A O 1
ATOM 1531 N N . GLY A 1 202 ? 1.029 -17.870 -14.625 1.00 97.38 202 GLY A N 1
ATOM 1532 C CA . GLY A 1 202 ? 1.494 -18.527 -13.401 1.00 97.38 202 GLY A CA 1
ATOM 1533 C C . GLY A 1 202 ? 2.476 -19.685 -13.590 1.00 97.38 202 GLY A C 1
ATOM 1534 O O . GLY A 1 202 ? 2.769 -20.363 -12.611 1.00 97.38 202 GLY A O 1
ATOM 1535 N N . ASN A 1 203 ? 2.987 -19.931 -14.803 1.00 96.44 203 ASN A N 1
ATOM 1536 C CA . ASN A 1 203 ? 3.868 -21.070 -15.093 1.00 96.44 203 ASN A CA 1
ATOM 1537 C C . ASN A 1 203 ? 5.203 -20.657 -15.720 1.00 96.44 203 ASN A C 1
ATOM 1539 O O . ASN A 1 203 ? 6.259 -20.973 -15.187 1.00 96.44 203 ASN A O 1
ATOM 1543 N N . ASP A 1 204 ? 5.169 -20.004 -16.880 1.00 96.81 204 ASP A N 1
ATOM 1544 C CA . ASP A 1 204 ? 6.362 -19.742 -17.696 1.00 96.81 204 ASP A CA 1
ATOM 1545 C C . ASP A 1 204 ? 6.288 -18.439 -18.501 1.00 96.81 204 ASP A C 1
ATOM 1547 O O . ASP A 1 204 ? 7.229 -18.110 -19.222 1.00 96.81 204 ASP A O 1
ATOM 1551 N N . ASN A 1 205 ? 5.202 -17.674 -18.359 1.00 98.38 205 ASN A N 1
ATOM 1552 C CA . ASN A 1 205 ? 5.074 -16.367 -18.989 1.00 98.38 205 ASN A CA 1
ATOM 1553 C C . ASN A 1 205 ? 5.976 -15.336 -18.309 1.00 98.38 205 ASN A C 1
ATOM 1555 O O . ASN A 1 205 ? 6.029 -15.258 -17.081 1.00 98.38 205 ASN A O 1
ATOM 1559 N N . TYR A 1 206 ? 6.627 -14.499 -19.113 1.00 98.62 206 TYR A N 1
ATOM 1560 C CA . TYR A 1 206 ? 7.469 -13.414 -18.627 1.00 98.62 206 TYR A CA 1
ATOM 1561 C C . TYR A 1 206 ? 7.556 -12.249 -19.616 1.00 98.62 206 TYR A C 1
ATOM 1563 O O . TYR A 1 206 ? 7.302 -12.387 -20.813 1.00 98.62 206 TYR A O 1
ATOM 1571 N N . ILE A 1 207 ? 8.003 -11.099 -19.119 1.00 98.75 207 ILE A N 1
ATOM 1572 C CA . ILE A 1 207 ? 8.591 -10.031 -19.935 1.00 98.75 207 ILE A CA 1
ATOM 1573 C C . ILE A 1 207 ? 9.978 -9.766 -19.367 1.00 98.75 207 ILE A C 1
ATOM 1575 O O . ILE A 1 207 ? 10.118 -9.545 -18.167 1.00 98.75 207 ILE A O 1
ATOM 1579 N N . ARG A 1 208 ? 11.011 -9.817 -20.210 1.00 98.38 208 ARG A N 1
ATOM 1580 C CA . ARG A 1 208 ? 12.403 -9.633 -19.784 1.00 98.38 208 ARG A CA 1
ATOM 1581 C C . ARG A 1 208 ? 12.986 -8.357 -20.361 1.00 98.38 208 ARG A C 1
ATOM 1583 O O . ARG A 1 208 ? 12.939 -8.166 -21.571 1.00 98.38 208 ARG A O 1
ATOM 1590 N N . ILE A 1 209 ? 13.581 -7.535 -19.514 1.00 98.69 209 ILE A N 1
ATOM 1591 C CA . ILE A 1 209 ? 14.238 -6.290 -19.882 1.00 98.69 209 ILE A CA 1
ATOM 1592 C C . ILE A 1 209 ? 15.727 -6.484 -19.616 1.00 98.69 209 ILE A C 1
ATOM 1594 O O . ILE A 1 209 ? 16.127 -6.756 -18.482 1.00 98.69 209 ILE A O 1
ATOM 1598 N N . THR A 1 210 ? 16.545 -6.383 -20.664 1.00 98.31 210 THR A N 1
ATOM 1599 C CA . THR A 1 210 ? 17.992 -6.573 -20.533 1.00 98.31 210 THR A CA 1
ATOM 1600 C C . THR A 1 210 ? 18.578 -5.547 -19.573 1.00 98.31 210 THR A C 1
ATOM 1602 O O . THR A 1 210 ? 18.307 -4.352 -19.694 1.00 98.31 210 THR A O 1
ATOM 1605 N N . ASN A 1 211 ? 19.379 -6.023 -18.621 1.00 97.81 211 ASN A N 1
ATOM 1606 C CA . ASN A 1 211 ? 19.994 -5.161 -17.626 1.00 97.81 211 ASN A CA 1
ATOM 1607 C C . ASN A 1 211 ? 20.843 -4.054 -18.278 1.00 97.81 211 ASN A C 1
ATOM 1609 O O . ASN A 1 211 ? 21.532 -4.272 -19.278 1.00 97.81 211 ASN A O 1
ATOM 1613 N N . ASN A 1 212 ? 20.796 -2.865 -17.684 1.00 95.38 212 ASN A N 1
ATOM 1614 C CA . ASN A 1 212 ? 21.449 -1.655 -18.169 1.00 95.38 212 ASN A CA 1
ATOM 1615 C C . ASN A 1 212 ? 21.869 -0.779 -16.977 1.00 95.38 212 ASN A C 1
ATOM 1617 O O . ASN A 1 212 ? 21.256 -0.840 -15.908 1.00 95.38 212 ASN A O 1
ATOM 1621 N N . ASP A 1 213 ? 22.876 0.073 -17.158 1.00 95.88 213 ASP A N 1
ATOM 1622 C CA . ASP A 1 213 ? 23.309 1.049 -16.154 1.00 95.88 213 ASP A CA 1
ATOM 1623 C C . ASP A 1 213 ? 22.172 1.991 -15.714 1.00 95.88 213 ASP A C 1
ATOM 1625 O O . ASP A 1 213 ? 22.064 2.289 -14.526 1.00 95.88 213 ASP A O 1
ATOM 1629 N N . LEU A 1 214 ? 21.265 2.376 -16.624 1.00 96.31 214 LEU A N 1
ATOM 1630 C CA . LEU A 1 214 ? 20.069 3.175 -16.312 1.00 96.31 214 LEU A CA 1
ATOM 1631 C C . LEU A 1 214 ? 19.122 2.477 -15.339 1.00 96.31 214 LEU A C 1
ATOM 1633 O O . LEU A 1 214 ? 18.411 3.142 -14.600 1.00 96.31 214 LEU A O 1
ATOM 1637 N N . LEU A 1 215 ? 19.121 1.144 -15.306 1.00 97.38 215 LEU A N 1
ATOM 1638 C CA . LEU A 1 215 ? 18.346 0.387 -14.332 1.00 97.38 215 LEU A CA 1
ATOM 1639 C C . LEU A 1 215 ? 19.106 0.212 -13.013 1.00 97.38 215 LEU A C 1
ATOM 1641 O O . LEU A 1 215 ? 18.498 -0.262 -12.063 1.00 97.38 215 LEU A O 1
ATOM 1645 N N . ASN A 1 216 ? 20.400 0.556 -12.920 1.00 97.12 216 ASN A N 1
ATOM 1646 C CA . ASN A 1 216 ? 21.301 0.344 -11.769 1.00 97.12 216 ASN A CA 1
ATOM 1647 C C . ASN A 1 216 ? 21.516 1.580 -10.871 1.00 97.12 216 ASN A C 1
ATOM 1649 O O . ASN A 1 216 ? 22.560 1.709 -10.224 1.00 97.12 216 ASN A O 1
ATOM 1653 N N . PHE A 1 217 ? 20.510 2.455 -10.784 1.00 97.00 217 PHE A N 1
ATOM 1654 C CA . PHE A 1 217 ? 20.430 3.524 -9.781 1.00 97.00 217 PHE A CA 1
ATOM 1655 C C . PHE A 1 217 ? 20.316 2.968 -8.348 1.00 97.00 217 PHE A C 1
ATOM 1657 O O . PHE A 1 217 ? 19.865 1.837 -8.136 1.00 97.00 217 PHE A O 1
ATOM 1664 N N . GLN A 1 218 ? 20.767 3.751 -7.361 1.00 98.12 218 GLN A N 1
ATOM 1665 C CA . GLN A 1 218 ? 20.999 3.251 -5.997 1.00 98.12 218 GLN A CA 1
ATOM 1666 C C . GLN A 1 218 ? 20.397 4.099 -4.871 1.00 98.12 218 GLN A C 1
ATOM 1668 O O . GLN A 1 218 ? 20.325 3.619 -3.743 1.00 98.12 218 GLN A O 1
ATOM 1673 N N . GLU A 1 219 ? 20.013 5.349 -5.127 1.00 97.88 219 GLU A N 1
ATOM 1674 C CA . GLU A 1 219 ? 19.649 6.281 -4.049 1.00 97.88 219 GLU A CA 1
ATOM 1675 C C . GLU A 1 219 ? 18.192 6.119 -3.607 1.00 97.88 219 GLU A C 1
ATOM 1677 O O . GLU A 1 219 ? 17.916 6.039 -2.413 1.00 97.88 219 GLU A O 1
ATOM 1682 N N . ALA A 1 220 ? 17.277 6.012 -4.568 1.00 98.25 220 ALA A N 1
ATOM 1683 C CA . ALA A 1 220 ? 15.845 5.903 -4.343 1.00 98.25 220 ALA A CA 1
ATOM 1684 C C . ALA A 1 220 ? 15.193 5.100 -5.479 1.00 98.25 220 ALA A C 1
ATOM 1686 O O . ALA A 1 220 ? 15.789 4.911 -6.539 1.00 98.25 220 ALA A O 1
ATOM 1687 N N . ILE A 1 221 ? 13.982 4.595 -5.252 1.00 98.75 221 ILE A N 1
ATOM 1688 C CA . ILE A 1 221 ? 13.178 3.938 -6.282 1.00 98.75 221 ILE A CA 1
ATOM 1689 C C . ILE A 1 221 ? 11.694 4.185 -6.041 1.00 98.75 221 ILE A C 1
ATOM 1691 O O . ILE A 1 221 ? 11.229 4.094 -4.908 1.00 98.75 221 ILE A O 1
ATOM 1695 N N . SER A 1 222 ? 10.934 4.409 -7.109 1.00 98.88 222 SER A N 1
ATOM 1696 C CA . SER A 1 222 ? 9.495 4.139 -7.094 1.00 98.88 222 SER A CA 1
ATOM 1697 C C . SER A 1 222 ? 9.121 3.226 -8.244 1.00 98.88 222 SER A C 1
ATOM 1699 O O . SER A 1 222 ? 9.593 3.406 -9.364 1.00 98.88 222 SER A O 1
ATOM 1701 N N . ILE A 1 223 ? 8.258 2.255 -7.973 1.00 98.88 223 ILE A N 1
ATOM 1702 C CA . ILE A 1 223 ? 7.687 1.373 -8.988 1.00 98.88 223 ILE A CA 1
ATOM 1703 C C . ILE A 1 223 ? 6.178 1.491 -8.880 1.00 98.88 223 ILE A C 1
ATOM 1705 O O . ILE A 1 223 ? 5.630 1.211 -7.818 1.00 98.88 223 ILE A O 1
ATOM 1709 N N . ALA A 1 224 ? 5.525 1.905 -9.960 1.00 98.62 224 ALA A N 1
ATOM 1710 C CA . ALA A 1 224 ? 4.081 2.072 -10.036 1.00 98.62 224 ALA A CA 1
ATOM 1711 C C . ALA A 1 224 ? 3.503 1.171 -11.128 1.00 98.62 224 ALA A C 1
ATOM 1713 O O . ALA A 1 224 ? 4.086 1.067 -12.204 1.00 98.62 224 ALA A O 1
ATOM 1714 N N . CYS A 1 225 ? 2.368 0.524 -10.878 1.00 98.50 225 CYS A N 1
ATOM 1715 C CA . CYS A 1 225 ? 1.668 -0.261 -11.893 1.00 98.50 225 CYS A CA 1
ATOM 1716 C C . CYS A 1 225 ? 0.198 -0.474 -11.536 1.00 98.50 225 CYS A C 1
ATOM 1718 O O . CYS A 1 225 ? -0.194 -0.428 -10.370 1.00 98.50 225 CYS A O 1
ATOM 1720 N N . TRP A 1 226 ? -0.605 -0.775 -12.551 1.00 98.56 226 TRP A N 1
ATOM 1721 C CA . TRP A 1 226 ? -1.864 -1.476 -12.350 1.00 98.56 226 TRP A CA 1
ATOM 1722 C C . TRP A 1 226 ? -1.584 -2.977 -12.303 1.00 98.56 226 TRP A C 1
ATOM 1724 O O . TRP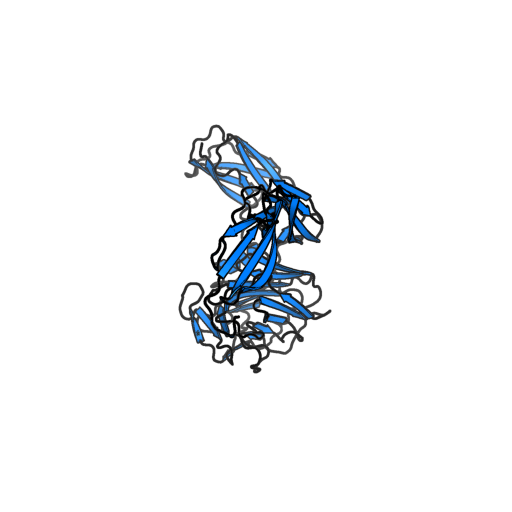 A 1 226 ? -0.877 -3.514 -13.160 1.00 98.56 226 TRP A O 1
ATOM 1734 N N . ILE A 1 227 ? -2.140 -3.656 -11.302 1.00 98.81 227 ILE A N 1
ATOM 1735 C CA . ILE A 1 227 ? -1.977 -5.093 -11.088 1.00 98.81 227 ILE A CA 1
ATOM 1736 C C . ILE A 1 227 ? -3.335 -5.766 -10.885 1.00 98.81 227 ILE A C 1
ATOM 1738 O O . ILE A 1 227 ? -4.184 -5.278 -10.142 1.00 98.81 227 ILE A O 1
ATOM 1742 N N . PHE A 1 228 ? -3.531 -6.906 -11.543 1.00 98.81 228 PHE A N 1
ATOM 1743 C CA . PHE A 1 228 ? -4.701 -7.767 -11.399 1.00 98.81 228 PHE A CA 1
ATOM 1744 C C . PHE A 1 228 ? -4.240 -9.162 -10.995 1.00 98.81 228 PHE A C 1
ATOM 1746 O O . PHE A 1 228 ? -3.482 -9.792 -11.729 1.00 98.81 228 PHE A O 1
ATOM 1753 N N . ILE A 1 229 ? -4.685 -9.660 -9.845 1.00 98.69 229 ILE A N 1
ATOM 1754 C CA . ILE A 1 229 ? -4.344 -11.009 -9.369 1.00 98.69 229 ILE A CA 1
ATOM 1755 C C . ILE A 1 229 ? -5.473 -11.949 -9.781 1.00 98.69 229 ILE A C 1
ATOM 1757 O O . ILE A 1 229 ? -6.596 -11.770 -9.313 1.00 98.69 229 ILE A O 1
ATOM 1761 N N . ASP A 1 230 ? -5.208 -12.967 -10.604 1.00 98.56 230 ASP A N 1
ATOM 1762 C CA . ASP A 1 230 ? -6.266 -13.926 -10.962 1.00 98.56 230 ASP A CA 1
ATOM 1763 C C . ASP A 1 230 ? -6.606 -14.812 -9.752 1.00 98.56 230 ASP A C 1
ATOM 1765 O O . ASP A 1 230 ? -7.776 -15.022 -9.428 1.00 98.56 230 ASP A O 1
ATOM 1769 N N . ALA A 1 231 ? -5.574 -15.335 -9.077 1.00 97.88 231 ALA A N 1
ATOM 1770 C CA . ALA A 1 231 ? -5.708 -16.152 -7.877 1.00 97.88 231 ALA A CA 1
ATOM 1771 C C . ALA A 1 231 ? -4.401 -16.232 -7.071 1.00 97.88 231 ALA A C 1
ATOM 1773 O O . ALA A 1 231 ? -3.295 -16.218 -7.616 1.00 97.88 231 ALA A O 1
ATOM 1774 N N . PHE A 1 232 ? -4.535 -16.431 -5.759 1.00 97.19 232 PHE A N 1
ATOM 1775 C CA . PHE A 1 232 ? -3.418 -16.837 -4.908 1.00 97.19 232 PHE A CA 1
ATOM 1776 C C . PHE A 1 232 ? -3.083 -18.320 -5.127 1.00 97.19 232 PHE A C 1
ATOM 1778 O O . PHE A 1 232 ? -3.976 -19.163 -5.202 1.00 97.19 232 PHE A O 1
ATOM 1785 N N . THR A 1 233 ? -1.794 -18.656 -5.201 1.00 91.94 233 THR A N 1
ATOM 1786 C CA . THR A 1 233 ? -1.314 -20.020 -5.521 1.00 91.94 233 THR A CA 1
ATOM 1787 C C . THR A 1 233 ? -0.811 -20.797 -4.299 1.00 91.94 233 THR A C 1
ATOM 1789 O O . THR A 1 233 ? -0.318 -21.913 -4.441 1.00 91.94 233 THR A O 1
ATOM 1792 N N . GLY A 1 234 ? -0.922 -20.230 -3.092 1.00 88.56 234 GLY A N 1
ATOM 1793 C CA . GLY A 1 234 ? -0.412 -20.820 -1.845 1.00 88.56 234 GLY A CA 1
ATOM 1794 C C . GLY A 1 234 ? 1.113 -20.739 -1.671 1.00 88.56 234 GLY A C 1
ATOM 1795 O O . GLY A 1 234 ? 1.612 -21.072 -0.600 1.00 88.56 234 GLY A O 1
ATOM 1796 N N . GLY A 1 235 ? 1.840 -20.281 -2.694 1.00 93.38 235 GLY A N 1
ATOM 1797 C CA . GLY A 1 235 ? 3.256 -19.922 -2.645 1.00 93.38 235 GLY A CA 1
ATOM 1798 C C . GLY A 1 235 ? 3.472 -18.473 -3.080 1.00 93.38 235 GLY A C 1
ATOM 1799 O O . GLY A 1 235 ? 2.532 -17.794 -3.495 1.00 93.38 235 GLY A O 1
ATOM 1800 N N . GLU A 1 236 ? 4.715 -18.005 -2.983 1.00 97.31 236 GLU A N 1
ATOM 1801 C CA . GLU A 1 236 ? 5.063 -16.647 -3.394 1.00 97.31 236 GLU A CA 1
ATOM 1802 C C . GLU A 1 236 ? 5.038 -16.496 -4.926 1.00 97.31 236 GLU A C 1
ATOM 1804 O O . GLU A 1 236 ? 5.529 -17.359 -5.653 1.00 97.31 236 GLU A O 1
ATOM 1809 N N . GLN A 1 237 ? 4.490 -15.385 -5.416 1.00 98.19 237 GLN A N 1
ATOM 1810 C CA . GLN A 1 237 ? 4.462 -15.033 -6.840 1.00 98.19 237 GLN A CA 1
ATOM 1811 C C . GLN A 1 237 ? 5.237 -13.740 -7.084 1.00 98.19 237 GLN A C 1
ATOM 1813 O O . GLN A 1 237 ? 5.211 -12.854 -6.238 1.00 98.19 237 GLN A O 1
ATOM 1818 N N . TYR A 1 238 ? 5.907 -13.603 -8.228 1.00 98.25 238 TYR A N 1
ATOM 1819 C CA . TYR A 1 238 ? 6.748 -12.443 -8.542 1.00 98.25 238 TYR A CA 1
ATOM 1820 C C . TYR A 1 238 ? 6.195 -11.676 -9.751 1.00 98.25 238 TYR A C 1
ATOM 1822 O O . TYR A 1 238 ? 6.589 -11.955 -10.888 1.00 98.25 238 TYR A O 1
ATOM 1830 N N . PRO A 1 239 ? 5.295 -10.696 -9.536 1.00 98.69 239 PRO A N 1
ATOM 1831 C CA . PRO A 1 239 ? 4.907 -9.753 -10.577 1.00 98.69 239 PRO A CA 1
ATOM 1832 C C . PRO A 1 239 ? 6.106 -9.027 -11.193 1.00 98.69 239 PRO A C 1
ATOM 1834 O O . PRO A 1 239 ? 6.154 -8.879 -12.411 1.00 98.69 239 PRO A O 1
ATOM 1837 N N . LEU A 1 240 ? 7.092 -8.622 -10.382 1.00 98.69 240 LEU A N 1
ATOM 1838 C CA . LEU A 1 240 ? 8.268 -7.880 -10.839 1.00 98.69 240 LEU A CA 1
ATOM 1839 C C . LEU A 1 240 ? 9.509 -8.235 -10.013 1.00 98.69 240 LEU A C 1
ATOM 1841 O O . LEU A 1 240 ? 9.467 -8.267 -8.787 1.00 98.69 240 LEU A O 1
ATOM 1845 N N . SER A 1 241 ? 10.643 -8.448 -10.677 1.00 98.56 241 SER A N 1
ATOM 1846 C CA . SER A 1 241 ? 11.911 -8.786 -10.029 1.00 98.56 241 SER A CA 1
ATOM 1847 C C . SER A 1 241 ? 13.100 -8.236 -10.796 1.00 98.56 241 SER A C 1
ATOM 1849 O O . SER A 1 241 ? 13.230 -8.492 -11.994 1.00 98.56 241 SER A O 1
ATOM 1851 N N . HIS A 1 242 ? 14.012 -7.557 -10.104 1.00 98.44 242 HIS A N 1
ATOM 1852 C CA . HIS A 1 242 ? 15.323 -7.208 -10.637 1.00 98.44 242 HIS A CA 1
ATOM 1853 C C . HIS A 1 242 ? 16.385 -7.771 -9.699 1.00 98.44 242 HIS A C 1
ATOM 1855 O O . HIS A 1 242 ? 16.724 -7.158 -8.692 1.00 98.44 242 HIS A O 1
ATOM 1861 N N . GLY A 1 243 ? 16.877 -8.973 -10.006 1.00 96.62 243 GLY A N 1
ATOM 1862 C CA . GLY A 1 243 ? 17.809 -9.674 -9.125 1.00 96.62 243 GLY A CA 1
ATOM 1863 C C . GLY A 1 243 ? 17.183 -10.053 -7.779 1.00 96.62 243 GLY A C 1
ATOM 1864 O O . GLY A 1 243 ? 17.801 -9.807 -6.754 1.00 96.62 243 GLY A O 1
ATOM 1865 N N . ASN A 1 244 ? 15.970 -10.618 -7.789 1.00 95.69 244 ASN A N 1
ATOM 1866 C CA . ASN A 1 244 ? 15.303 -11.292 -6.664 1.00 95.69 244 ASN A CA 1
ATOM 1867 C C . ASN A 1 244 ? 15.430 -10.596 -5.277 1.00 95.69 244 ASN A C 1
ATOM 1869 O O . ASN A 1 244 ? 15.504 -9.374 -5.181 1.00 95.69 244 ASN A O 1
ATOM 1873 N N . TRP A 1 245 ? 15.350 -11.368 -4.184 1.00 96.75 245 TRP A N 1
ATOM 1874 C CA . TRP A 1 245 ? 15.399 -10.847 -2.813 1.00 96.75 245 TRP A CA 1
ATOM 1875 C C . TRP A 1 245 ? 16.829 -10.597 -2.308 1.00 96.75 245 TRP A C 1
ATOM 1877 O O . TRP A 1 245 ? 17.034 -9.667 -1.533 1.00 96.75 245 TRP A O 1
ATOM 1887 N N . ASP A 1 246 ? 17.813 -11.406 -2.723 1.00 96.06 246 ASP A N 1
ATOM 1888 C CA . ASP A 1 246 ? 19.188 -11.350 -2.211 1.00 96.06 246 ASP A CA 1
ATOM 1889 C C . ASP A 1 246 ? 20.159 -10.615 -3.128 1.00 96.06 246 ASP A C 1
ATOM 1891 O O . ASP A 1 246 ? 21.256 -10.290 -2.681 1.00 96.06 246 ASP A O 1
ATOM 1895 N N . ASN A 1 247 ? 19.787 -10.288 -4.370 1.00 97.69 247 ASN A N 1
ATOM 1896 C CA . ASN A 1 247 ? 20.668 -9.495 -5.229 1.00 97.69 247 ASN A CA 1
ATOM 1897 C C . ASN A 1 247 ? 20.269 -8.020 -5.263 1.00 97.69 247 ASN A C 1
ATOM 1899 O O . ASN A 1 247 ? 21.175 -7.188 -5.261 1.00 97.69 247 ASN A O 1
ATOM 1903 N N . ARG A 1 248 ? 18.971 -7.668 -5.272 1.00 98.31 248 ARG A N 1
ATOM 1904 C CA . ARG A 1 248 ? 18.570 -6.258 -5.394 1.00 98.31 248 ARG A CA 1
ATOM 1905 C C . ARG A 1 248 ? 17.147 -5.897 -4.950 1.00 98.31 248 ARG A C 1
ATOM 1907 O O . ARG A 1 248 ? 17.019 -5.326 -3.875 1.00 98.31 248 ARG A O 1
ATOM 1914 N N . TYR A 1 249 ? 16.097 -6.122 -5.741 1.00 98.69 249 TYR A N 1
ATOM 1915 C CA . TYR A 1 249 ? 14.724 -5.806 -5.321 1.00 98.69 249 TYR A CA 1
ATOM 1916 C C . TYR A 1 249 ? 13.677 -6.629 -6.069 1.00 98.69 249 TYR A C 1
ATOM 1918 O O . TYR A 1 249 ? 13.881 -7.071 -7.205 1.00 98.69 249 TYR A O 1
ATOM 1926 N N . LYS A 1 250 ? 12.507 -6.772 -5.447 1.00 98.56 250 LYS A N 1
ATOM 1927 C CA . LYS A 1 250 ? 11.329 -7.396 -6.055 1.00 98.56 250 LYS A CA 1
ATOM 1928 C C . LYS A 1 250 ? 10.031 -6.813 -5.506 1.00 98.56 250 LYS A C 1
ATOM 1930 O O . LYS A 1 250 ? 9.980 -6.345 -4.369 1.00 98.56 250 LYS A O 1
ATOM 1935 N N . ILE A 1 251 ? 8.984 -6.937 -6.311 1.00 98.88 251 ILE A N 1
ATOM 1936 C CA . ILE A 1 251 ? 7.597 -6.917 -5.861 1.00 98.88 251 ILE A CA 1
ATOM 1937 C C . ILE A 1 251 ? 7.089 -8.349 -5.973 1.00 98.88 251 ILE A C 1
ATOM 1939 O O . ILE A 1 251 ? 7.159 -8.955 -7.046 1.00 98.88 251 ILE A O 1
ATOM 1943 N N . SER A 1 252 ? 6.585 -8.890 -4.873 1.00 98.62 252 SER A N 1
ATOM 1944 C CA . SER A 1 252 ? 6.018 -10.232 -4.809 1.00 98.62 252 SER A CA 1
ATOM 1945 C C . SER A 1 252 ? 4.650 -10.248 -4.131 1.00 98.62 252 SER A C 1
ATOM 1947 O O . SER A 1 252 ? 4.220 -9.268 -3.530 1.00 98.62 252 SER A O 1
ATOM 1949 N N . ILE A 1 253 ? 3.938 -11.363 -4.266 1.00 98.56 253 ILE A N 1
ATOM 1950 C CA . ILE A 1 253 ? 2.719 -11.663 -3.519 1.00 98.56 253 ILE A CA 1
ATOM 1951 C C . ILE A 1 253 ? 3.045 -12.836 -2.601 1.00 98.56 253 ILE A C 1
ATOM 1953 O O . ILE A 1 253 ? 3.221 -13.952 -3.089 1.00 98.56 253 ILE A O 1
ATOM 1957 N N . SER A 1 254 ? 3.150 -12.590 -1.296 1.00 96.88 254 SER A N 1
ATOM 1958 C CA . SER A 1 254 ? 3.455 -13.597 -0.268 1.00 96.88 254 SER A CA 1
ATOM 1959 C C . SER A 1 254 ? 2.413 -13.529 0.831 1.00 96.88 254 SER A C 1
ATOM 1961 O O . SER A 1 254 ? 1.993 -12.440 1.204 1.00 96.88 254 SER A O 1
ATOM 1963 N N . ASP A 1 255 ? 1.975 -14.680 1.343 1.00 96.50 255 ASP A N 1
ATOM 1964 C CA . ASP A 1 255 ? 0.922 -14.749 2.371 1.00 96.50 255 ASP A CA 1
ATOM 1965 C C . ASP A 1 255 ? -0.324 -13.926 1.988 1.00 96.50 255 ASP A C 1
ATOM 1967 O O . ASP A 1 255 ? -0.984 -13.309 2.823 1.00 96.50 255 ASP A O 1
ATOM 1971 N N . ASN A 1 256 ? -0.625 -13.925 0.683 1.00 97.75 256 ASN A N 1
ATOM 1972 C CA . ASN A 1 256 ? -1.696 -13.173 0.029 1.00 97.75 256 ASN A CA 1
ATOM 1973 C C . ASN A 1 256 ? -1.569 -11.640 0.113 1.00 97.75 256 ASN A C 1
ATOM 1975 O O . ASN A 1 256 ? -2.542 -10.943 -0.147 1.00 97.75 256 ASN A O 1
ATOM 1979 N N . ARG A 1 257 ? -0.397 -11.100 0.451 1.00 98.56 257 ARG A N 1
ATOM 1980 C CA . ARG A 1 257 ? -0.113 -9.661 0.573 1.00 98.56 257 ARG A CA 1
ATOM 1981 C C . ARG A 1 257 ? 0.868 -9.213 -0.494 1.00 98.56 257 ARG A C 1
ATOM 1983 O O . ARG A 1 257 ? 1.694 -10.011 -0.937 1.00 98.56 257 ARG A O 1
ATOM 1990 N N . PHE A 1 258 ? 0.803 -7.945 -0.888 1.00 98.81 258 PHE A N 1
ATOM 1991 C CA . PHE A 1 258 ? 1.886 -7.358 -1.668 1.00 98.81 258 PHE A CA 1
ATOM 1992 C C . PHE A 1 258 ? 3.111 -7.215 -0.772 1.00 98.81 258 PHE A C 1
ATOM 1994 O O . PHE A 1 258 ? 3.012 -6.699 0.338 1.00 98.81 258 PHE A O 1
ATOM 2001 N N . ARG A 1 259 ? 4.263 -7.654 -1.269 1.00 98.81 259 ARG A N 1
ATOM 2002 C CA . ARG A 1 259 ? 5.551 -7.554 -0.598 1.00 98.81 259 ARG A CA 1
ATOM 2003 C C . ARG A 1 259 ? 6.506 -6.750 -1.458 1.00 98.81 259 ARG A C 1
ATOM 2005 O O . ARG A 1 259 ? 6.742 -7.094 -2.616 1.00 98.81 259 ARG A O 1
ATOM 2012 N N . PHE A 1 260 ? 7.089 -5.715 -0.872 1.00 98.88 260 PHE A N 1
ATOM 2013 C CA . PHE A 1 260 ? 8.243 -5.027 -1.426 1.00 98.88 260 PHE A CA 1
ATOM 2014 C C . PHE A 1 260 ? 9.494 -5.491 -0.688 1.00 98.88 260 PHE A C 1
ATOM 2016 O O . PHE A 1 260 ? 9.646 -5.235 0.507 1.00 98.88 260 PHE A O 1
ATOM 2023 N N . THR A 1 261 ? 10.394 -6.167 -1.398 1.00 98.81 261 THR A N 1
ATOM 2024 C CA . THR A 1 261 ? 11.693 -6.567 -0.850 1.00 98.81 261 THR A CA 1
ATOM 2025 C C . THR A 1 261 ? 12.790 -5.730 -1.475 1.00 98.81 261 THR A C 1
ATOM 2027 O O . THR A 1 261 ? 12.865 -5.622 -2.702 1.00 98.81 261 THR A O 1
ATOM 2030 N N . LEU A 1 262 ? 13.679 -5.201 -0.639 1.00 98.81 262 LEU A N 1
ATOM 2031 C CA . LEU A 1 262 ? 14.832 -4.424 -1.074 1.00 98.81 262 LEU A CA 1
ATOM 2032 C C . LEU A 1 262 ? 16.096 -4.898 -0.350 1.00 98.81 262 LEU A C 1
ATOM 2034 O O . LEU A 1 262 ? 16.144 -4.964 0.878 1.00 98.81 262 LEU A O 1
ATOM 2038 N N . ASN A 1 263 ? 17.123 -5.225 -1.128 1.00 98.75 263 ASN A N 1
ATOM 2039 C CA . ASN A 1 263 ? 18.484 -5.451 -0.673 1.00 98.75 263 ASN A CA 1
ATOM 2040 C C . ASN A 1 263 ? 19.307 -4.187 -0.918 1.00 98.75 263 ASN A C 1
ATOM 2042 O O . ASN A 1 263 ? 19.369 -3.674 -2.039 1.00 98.75 263 ASN A O 1
ATOM 2046 N N . ASN A 1 264 ? 19.953 -3.693 0.128 1.00 98.12 264 ASN A N 1
ATOM 2047 C CA . ASN A 1 264 ? 20.821 -2.531 0.057 1.00 98.12 264 ASN A CA 1
ATOM 2048 C C . ASN A 1 264 ? 22.192 -2.821 0.677 1.00 98.12 264 ASN A C 1
ATOM 2050 O O . ASN A 1 264 ? 22.498 -3.934 1.100 1.00 98.12 264 ASN A O 1
ATOM 2054 N N . SER A 1 265 ? 23.028 -1.790 0.765 1.00 97.50 265 SER A N 1
ATOM 2055 C CA . SER A 1 265 ? 24.374 -1.852 1.340 1.00 97.50 265 SER A CA 1
ATOM 2056 C C . SER A 1 265 ? 24.455 -2.388 2.778 1.00 97.50 265 SER A C 1
ATOM 2058 O O . SER A 1 265 ? 25.556 -2.678 3.244 1.00 97.50 265 SER A O 1
ATOM 2060 N N . ASN A 1 266 ? 23.331 -2.474 3.498 1.00 96.25 266 ASN A N 1
ATOM 2061 C CA . ASN A 1 266 ? 23.273 -2.877 4.900 1.00 96.25 266 ASN A CA 1
ATOM 2062 C C . ASN A 1 266 ? 22.675 -4.278 5.079 1.00 96.25 266 ASN A C 1
ATOM 2064 O O . ASN A 1 266 ? 23.267 -5.113 5.765 1.00 96.25 266 ASN A O 1
ATOM 2068 N N . SER A 1 267 ? 21.498 -4.531 4.505 1.00 97.88 267 SER A N 1
ATOM 2069 C CA . SER A 1 267 ? 20.791 -5.807 4.641 1.00 97.88 267 SER A CA 1
ATOM 2070 C C . SER A 1 267 ? 19.702 -5.972 3.577 1.00 97.88 267 SER A C 1
ATOM 2072 O O . SER A 1 267 ? 19.485 -5.098 2.743 1.00 97.88 267 SER A O 1
ATOM 2074 N N . VAL A 1 268 ? 18.975 -7.088 3.652 1.00 98.62 268 VAL A N 1
ATOM 2075 C CA . VAL A 1 268 ? 17.695 -7.280 2.960 1.00 98.62 268 VAL A CA 1
ATOM 2076 C C . VAL A 1 268 ? 16.557 -6.909 3.903 1.00 98.62 268 VAL A C 1
ATOM 2078 O O . VAL A 1 268 ? 16.652 -7.164 5.109 1.00 98.62 268 VAL A O 1
ATOM 2081 N N . ARG A 1 269 ? 15.481 -6.332 3.367 1.00 98.56 269 ARG A N 1
ATOM 2082 C CA . ARG A 1 269 ? 14.253 -6.076 4.114 1.00 98.56 269 ARG A CA 1
ATOM 2083 C C . ARG A 1 269 ? 13.006 -6.328 3.279 1.00 98.56 269 ARG A C 1
ATOM 2085 O O . ARG A 1 269 ? 12.941 -5.889 2.135 1.00 98.56 269 ARG A O 1
ATOM 2092 N N . ASP A 1 270 ? 12.029 -6.975 3.904 1.00 98.62 270 ASP A N 1
ATOM 2093 C CA . ASP A 1 270 ? 10.670 -7.133 3.395 1.00 98.62 270 ASP A CA 1
ATOM 2094 C C . ASP A 1 270 ? 9.747 -6.098 4.050 1.00 98.62 270 ASP A C 1
ATOM 2096 O O . ASP A 1 270 ? 9.823 -5.856 5.260 1.00 98.62 270 ASP A O 1
ATOM 2100 N N . LEU A 1 271 ? 8.869 -5.504 3.248 1.00 98.75 271 LEU A N 1
ATOM 2101 C CA . LEU A 1 271 ? 7.717 -4.728 3.686 1.00 98.75 271 LEU A CA 1
ATOM 2102 C C . LEU A 1 271 ? 6.468 -5.373 3.085 1.00 98.75 271 LEU A C 1
ATOM 2104 O O . LEU A 1 271 ? 6.382 -5.499 1.868 1.00 98.75 271 LEU A O 1
ATOM 2108 N N . ASP A 1 272 ? 5.526 -5.778 3.932 1.00 98.81 272 ASP A N 1
ATOM 2109 C CA . ASP A 1 272 ? 4.254 -6.375 3.521 1.00 98.81 272 ASP A CA 1
ATOM 2110 C C . ASP A 1 272 ? 3.120 -5.358 3.630 1.00 98.81 272 ASP A C 1
ATOM 2112 O O . ASP A 1 272 ? 3.088 -4.568 4.574 1.00 98.81 272 ASP A O 1
ATOM 2116 N N . SER A 1 273 ? 2.171 -5.409 2.695 1.00 98.69 273 SER A N 1
ATOM 2117 C CA . SER A 1 273 ? 0.927 -4.647 2.772 1.00 98.69 273 SER A CA 1
ATOM 2118 C C . SER A 1 273 ? 0.096 -5.079 3.986 1.00 98.69 273 SER A C 1
ATOM 2120 O O . SER A 1 273 ? -0.067 -6.272 4.265 1.00 98.69 273 SER A O 1
ATOM 2122 N N . GLU A 1 274 ? -0.482 -4.119 4.702 1.00 96.50 274 GLU A N 1
ATOM 2123 C CA . GLU A 1 274 ? -1.414 -4.356 5.807 1.00 96.50 274 GLU A CA 1
ATOM 2124 C C . GLU A 1 274 ? -2.768 -4.862 5.301 1.00 96.50 274 GLU A C 1
ATOM 2126 O O . GLU A 1 274 ? -3.429 -5.663 5.975 1.00 96.50 274 GLU A O 1
ATOM 2131 N N . LYS A 1 275 ? -3.148 -4.500 4.071 1.00 93.94 275 LYS A N 1
ATOM 2132 C CA . LYS A 1 275 ? -4.320 -5.059 3.390 1.00 93.94 275 LYS A CA 1
ATOM 2133 C C . LYS A 1 275 ? -3.959 -6.269 2.534 1.00 93.94 275 LYS A C 1
ATOM 2135 O O . LYS A 1 275 ? -2.898 -6.338 1.914 1.00 93.94 275 LYS A O 1
ATOM 2140 N N . ILE A 1 276 ? -4.875 -7.235 2.504 1.00 97.62 276 ILE A N 1
ATOM 2141 C CA . ILE A 1 276 ? -4.856 -8.349 1.552 1.00 97.62 276 ILE A CA 1
ATOM 2142 C C . ILE A 1 276 ? -5.596 -7.859 0.297 1.00 97.62 276 ILE A C 1
ATOM 2144 O O . ILE A 1 276 ? -6.797 -7.592 0.405 1.00 97.62 276 ILE A O 1
ATOM 2148 N N . PRO A 1 277 ? -4.930 -7.695 -0.864 1.00 96.75 277 PRO A N 1
ATOM 2149 C CA . PRO A 1 277 ? -5.606 -7.331 -2.107 1.00 96.75 277 PRO A CA 1
ATOM 2150 C C . PRO A 1 277 ? -6.659 -8.370 -2.494 1.00 96.75 277 PRO A C 1
ATOM 2152 O O . PRO A 1 277 ? -6.521 -9.558 -2.197 1.00 96.75 277 PRO A O 1
ATOM 2155 N N . VAL A 1 278 ? -7.712 -7.929 -3.181 1.00 97.38 278 VAL A N 1
ATOM 2156 C CA . VAL A 1 278 ? -8.820 -8.798 -3.587 1.00 97.38 278 VAL A CA 1
ATOM 2157 C C . VAL A 1 278 ? -8.523 -9.366 -4.981 1.00 97.38 278 VAL A C 1
ATOM 2159 O O . VAL A 1 278 ? -8.442 -8.599 -5.940 1.00 97.38 278 VAL A O 1
ATOM 2162 N N . PRO A 1 279 ? -8.383 -10.696 -5.148 1.00 98.00 279 PRO A N 1
ATOM 2163 C CA . PRO A 1 279 ? -8.226 -11.288 -6.474 1.00 98.00 279 PRO A CA 1
ATOM 2164 C C . PRO A 1 279 ? -9.434 -11.015 -7.372 1.00 98.00 279 PRO A C 1
ATOM 2166 O O . PRO A 1 279 ? -10.569 -10.895 -6.905 1.00 98.00 279 PRO A O 1
ATOM 2169 N N . GLY A 1 280 ? -9.203 -10.961 -8.680 1.00 98.06 280 GLY A N 1
ATOM 2170 C CA . GLY A 1 280 ? -10.239 -10.658 -9.661 1.00 98.06 280 GLY A CA 1
ATOM 2171 C C . GLY A 1 280 ? -10.540 -9.162 -9.818 1.00 98.06 280 GLY A C 1
ATOM 2172 O O . GLY A 1 280 ? -11.536 -8.819 -10.457 1.00 98.06 280 GLY A O 1
ATOM 2173 N N . GLN A 1 281 ? -9.721 -8.278 -9.236 1.00 97.75 281 GLN A N 1
ATOM 2174 C CA . GLN A 1 281 ? -9.854 -6.823 -9.330 1.00 97.75 281 GLN A CA 1
ATOM 2175 C C . GLN A 1 281 ? -8.517 -6.165 -9.682 1.00 97.75 281 GLN A C 1
ATOM 2177 O O . GLN A 1 281 ? -7.446 -6.678 -9.355 1.00 97.75 281 GLN A O 1
ATOM 2182 N N . TRP A 1 282 ? -8.599 -5.026 -10.371 1.00 98.12 282 TRP A N 1
ATOM 2183 C CA . TRP A 1 282 ? -7.449 -4.164 -10.619 1.00 98.12 282 TRP A CA 1
ATOM 2184 C C . TRP A 1 282 ? -7.169 -3.312 -9.385 1.00 98.12 282 TRP A C 1
ATOM 2186 O O . TRP A 1 282 ? -8.068 -2.623 -8.908 1.00 98.12 282 TRP A O 1
ATOM 2196 N N . HIS A 1 283 ? -5.918 -3.319 -8.938 1.00 98.44 283 HIS A N 1
ATOM 2197 C CA . HIS A 1 283 ? -5.393 -2.406 -7.930 1.00 98.44 283 HIS A CA 1
ATOM 2198 C C . HIS A 1 283 ? -4.285 -1.551 -8.538 1.00 98.44 283 HIS A C 1
ATOM 2200 O O . HIS A 1 283 ? -3.497 -2.037 -9.355 1.00 98.44 283 HIS A O 1
ATOM 2206 N N . TYR A 1 284 ? -4.200 -0.291 -8.128 1.00 98.44 284 TYR A N 1
ATOM 2207 C CA . TYR A 1 284 ? -3.054 0.554 -8.435 1.00 98.44 284 TYR A CA 1
ATOM 2208 C C . TYR A 1 284 ? -2.025 0.432 -7.311 1.00 98.44 284 TYR A C 1
ATOM 2210 O O . TYR A 1 284 ? -2.267 0.872 -6.188 1.00 98.44 284 TYR A O 1
ATOM 2218 N N . LEU A 1 285 ? -0.890 -0.200 -7.604 1.00 98.88 285 LEU A N 1
ATOM 2219 C CA . LEU A 1 285 ? 0.167 -0.496 -6.642 1.00 98.88 285 LEU A CA 1
ATOM 2220 C C . LEU A 1 285 ? 1.367 0.416 -6.885 1.00 98.88 285 LEU A C 1
ATOM 2222 O O . LEU A 1 285 ? 1.892 0.462 -8.001 1.00 98.88 285 LEU A O 1
ATOM 2226 N N . VAL A 1 286 ? 1.845 1.069 -5.825 1.00 98.88 286 VAL A N 1
ATOM 2227 C CA . VAL A 1 286 ? 3.125 1.785 -5.840 1.00 98.88 286 VAL A CA 1
ATOM 2228 C C . VAL A 1 286 ? 3.997 1.353 -4.671 1.00 98.88 286 VAL A C 1
ATOM 2230 O O . VAL A 1 286 ? 3.571 1.395 -3.520 1.00 98.88 286 VAL A O 1
ATOM 2233 N N . THR A 1 287 ? 5.239 0.974 -4.953 1.00 98.88 287 THR A N 1
ATOM 2234 C CA . THR A 1 287 ? 6.277 0.774 -3.934 1.00 98.88 287 THR A CA 1
ATOM 2235 C C . THR A 1 287 ? 7.278 1.914 -4.007 1.00 98.88 287 THR A C 1
ATOM 2237 O O . THR A 1 287 ? 7.756 2.213 -5.102 1.00 98.88 287 THR A O 1
ATOM 2240 N N . VAL A 1 288 ? 7.613 2.526 -2.873 1.00 98.81 288 VAL A N 1
ATOM 2241 C CA . VAL A 1 288 ? 8.518 3.682 -2.791 1.00 98.81 288 VAL A CA 1
ATOM 2242 C C . VAL A 1 288 ? 9.666 3.382 -1.833 1.00 98.81 288 VAL A C 1
ATOM 2244 O O . VAL A 1 288 ? 9.472 2.760 -0.792 1.00 98.81 288 VAL A O 1
ATOM 2247 N N . TYR A 1 289 ? 10.862 3.839 -2.183 1.00 98.81 289 TYR A N 1
ATOM 2248 C CA . TYR A 1 289 ? 12.036 3.886 -1.326 1.00 98.81 289 TYR A CA 1
ATOM 2249 C C . TYR A 1 289 ? 12.773 5.202 -1.556 1.00 98.81 289 TYR A C 1
ATOM 2251 O O . TYR A 1 289 ? 13.137 5.503 -2.692 1.00 98.81 289 TYR A O 1
ATOM 2259 N N . ASP A 1 290 ? 13.019 5.976 -0.503 1.00 97.25 290 ASP A N 1
ATOM 2260 C CA . ASP A 1 290 ? 13.664 7.298 -0.591 1.00 97.25 290 ASP A CA 1
ATOM 2261 C C . ASP A 1 290 ? 15.120 7.316 -0.088 1.00 97.25 290 ASP A C 1
ATOM 2263 O O . ASP A 1 290 ? 15.716 8.381 0.079 1.00 97.25 290 ASP A O 1
ATOM 2267 N N . GLY A 1 291 ? 15.691 6.137 0.182 1.00 97.38 291 GLY A N 1
ATOM 2268 C CA . GLY A 1 291 ? 17.007 5.991 0.807 1.00 97.38 291 GLY A CA 1
ATOM 2269 C C . GLY A 1 291 ? 16.975 5.941 2.340 1.00 97.38 291 GLY A C 1
ATOM 2270 O O . GLY A 1 291 ? 18.012 5.667 2.955 1.00 97.38 291 GLY A O 1
ATOM 2271 N N . ALA A 1 292 ? 15.816 6.186 2.962 1.00 96.31 292 ALA A N 1
ATOM 2272 C CA . ALA A 1 292 ? 15.613 6.180 4.412 1.00 96.31 292 ALA A CA 1
ATOM 2273 C C . ALA A 1 292 ? 14.344 5.439 4.875 1.00 96.31 292 ALA A C 1
ATOM 2275 O O . ALA A 1 292 ? 14.316 4.935 6.002 1.00 96.31 292 ALA A O 1
ATOM 2276 N N . ASP A 1 293 ? 13.321 5.345 4.034 1.00 97.81 293 ASP A N 1
ATOM 2277 C CA . ASP A 1 293 ? 12.046 4.693 4.294 1.00 97.81 293 ASP A CA 1
ATOM 2278 C C . ASP A 1 293 ? 11.589 3.869 3.082 1.00 97.81 293 ASP A C 1
ATOM 2280 O O . ASP A 1 293 ? 11.895 4.189 1.936 1.00 97.81 293 ASP A O 1
ATOM 2284 N N . MET A 1 294 ? 10.847 2.793 3.353 1.00 98.69 294 MET A N 1
ATOM 2285 C CA . MET A 1 294 ? 10.102 2.003 2.368 1.00 98.69 294 MET A CA 1
ATOM 2286 C C . MET A 1 294 ? 8.606 2.243 2.556 1.00 98.69 294 MET A C 1
ATOM 2288 O O . MET A 1 294 ? 8.151 2.330 3.698 1.00 98.69 294 MET A O 1
ATOM 2292 N N . GLU A 1 295 ? 7.844 2.277 1.465 1.00 98.81 295 GLU A N 1
ATOM 2293 C CA . GLU A 1 295 ? 6.393 2.479 1.476 1.00 98.81 295 GLU A CA 1
ATOM 2294 C C . GLU A 1 295 ? 5.699 1.578 0.443 1.00 98.81 295 GLU A C 1
ATOM 2296 O O . GLU A 1 295 ? 6.236 1.324 -0.639 1.00 98.81 295 GLU A O 1
ATOM 2301 N N . ILE A 1 296 ? 4.486 1.132 0.766 1.00 98.94 296 ILE A N 1
ATOM 2302 C CA . ILE A 1 296 ? 3.544 0.478 -0.143 1.00 98.94 296 ILE A CA 1
ATOM 2303 C C . ILE A 1 296 ? 2.260 1.299 -0.153 1.00 98.94 296 ILE A C 1
ATOM 2305 O O . ILE A 1 296 ? 1.651 1.537 0.891 1.00 98.94 296 ILE A O 1
ATOM 2309 N N . TRP A 1 297 ? 1.839 1.695 -1.347 1.00 98.69 297 TRP A N 1
ATOM 2310 C CA . TRP A 1 297 ? 0.600 2.408 -1.608 1.00 98.69 297 TRP A CA 1
ATOM 2311 C C . TRP A 1 297 ? -0.318 1.538 -2.457 1.00 98.69 297 TRP A C 1
ATOM 2313 O O . TRP A 1 297 ? 0.116 0.971 -3.461 1.00 98.69 297 TRP A O 1
ATOM 2323 N N . ILE A 1 298 ? -1.587 1.459 -2.064 1.00 98.44 298 ILE A N 1
ATOM 2324 C CA . ILE A 1 298 ? -2.626 0.717 -2.779 1.00 98.44 298 ILE A CA 1
ATOM 2325 C C . ILE A 1 298 ? -3.776 1.681 -3.054 1.00 98.44 298 ILE A C 1
ATOM 2327 O O . ILE A 1 298 ? -4.276 2.339 -2.141 1.00 98.44 298 ILE A O 1
ATOM 2331 N N . ASP A 1 299 ? -4.170 1.793 -4.321 1.00 95.75 299 ASP A N 1
ATOM 2332 C CA . ASP A 1 299 ? -5.282 2.629 -4.785 1.00 95.75 299 ASP A CA 1
ATOM 2333 C C . ASP A 1 299 ? -5.159 4.092 -4.311 1.00 95.75 299 ASP A C 1
ATOM 2335 O O . ASP A 1 299 ? -6.117 4.727 -3.867 1.00 95.75 299 ASP A O 1
ATOM 2339 N N . GLY A 1 300 ? -3.927 4.616 -4.362 1.00 92.75 300 GLY A N 1
ATOM 2340 C CA . GLY A 1 300 ? -3.591 5.996 -3.999 1.00 92.75 300 GLY A CA 1
ATOM 2341 C C . GLY A 1 300 ? -3.460 6.268 -2.496 1.00 92.75 300 GLY A C 1
ATOM 2342 O O . GLY A 1 300 ? -3.231 7.412 -2.109 1.00 92.75 300 GLY A O 1
ATOM 2343 N N . LYS A 1 301 ? -3.582 5.249 -1.634 1.00 92.62 301 LYS A N 1
ATOM 2344 C CA . LYS A 1 301 ? -3.490 5.386 -0.170 1.00 92.62 301 LYS A CA 1
ATOM 2345 C C . LYS A 1 301 ? -2.269 4.655 0.380 1.00 92.62 301 LYS A C 1
ATOM 2347 O O . LYS A 1 301 ? -1.989 3.534 -0.037 1.00 92.62 301 LYS A O 1
ATOM 2352 N N . LEU A 1 302 ? -1.569 5.270 1.337 1.00 97.38 302 LEU A N 1
ATOM 2353 C CA . LEU A 1 302 ? -0.459 4.625 2.041 1.00 97.38 302 LEU A CA 1
ATOM 2354 C C . LEU A 1 302 ? -0.998 3.469 2.888 1.00 97.38 302 LEU A C 1
ATOM 2356 O O . LEU A 1 302 ? -1.816 3.692 3.782 1.00 97.38 302 LEU A O 1
ATOM 2360 N N . ASP A 1 303 ? -0.528 2.260 2.601 1.00 97.88 303 ASP A N 1
ATOM 2361 C CA . ASP A 1 303 ? -0.989 1.026 3.239 1.00 97.88 303 ASP A CA 1
ATOM 2362 C C . ASP A 1 303 ? 0.022 0.499 4.259 1.00 97.88 303 ASP A C 1
ATOM 2364 O O . ASP A 1 303 ? -0.356 0.158 5.374 1.00 97.88 303 ASP A O 1
ATOM 2368 N N . ALA A 1 304 ? 1.311 0.503 3.911 1.00 98.38 304 ALA A N 1
ATOM 2369 C CA . ALA A 1 304 ? 2.383 0.077 4.802 1.00 98.38 304 ALA A CA 1
ATOM 2370 C C . ALA A 1 304 ? 3.633 0.934 4.601 1.00 98.38 304 ALA A C 1
ATOM 2372 O O . ALA A 1 304 ? 3.918 1.399 3.497 1.00 98.38 304 ALA A O 1
ATOM 2373 N N . PHE A 1 305 ? 4.410 1.126 5.661 1.00 98.50 305 PHE A N 1
ATOM 2374 C CA . PHE A 1 305 ? 5.691 1.817 5.597 1.00 98.50 305 PHE A CA 1
ATOM 2375 C C . PHE A 1 305 ? 6.617 1.319 6.690 1.00 98.50 305 PHE A C 1
ATOM 2377 O O . PHE A 1 305 ? 6.164 0.824 7.717 1.00 98.50 305 PHE A O 1
ATOM 2384 N N . ALA A 1 306 ? 7.922 1.496 6.498 1.00 97.75 306 ALA A N 1
ATOM 2385 C CA . ALA A 1 306 ? 8.859 1.476 7.609 1.00 97.75 306 ALA A CA 1
ATOM 2386 C C . ALA A 1 306 ? 10.247 1.993 7.227 1.00 97.75 306 ALA A C 1
ATOM 2388 O O . ALA A 1 306 ? 10.669 1.896 6.077 1.00 97.75 306 ALA A O 1
ATOM 2389 N N . SER A 1 307 ? 11.000 2.431 8.233 1.00 97.00 307 SER A N 1
ATOM 2390 C CA . 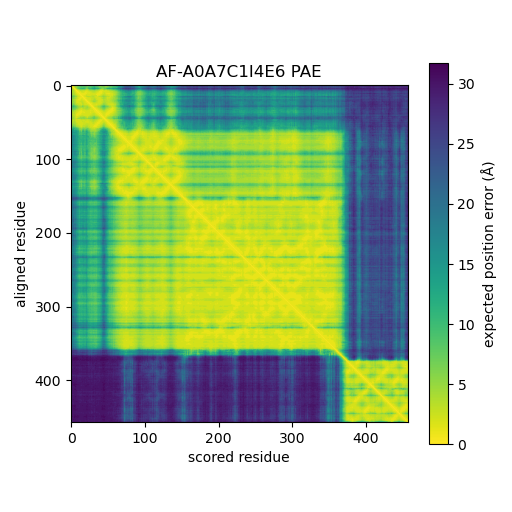SER A 1 307 ? 12.351 2.949 8.040 1.00 97.00 307 SER A CA 1
ATOM 2391 C C . SER A 1 307 ? 13.347 1.875 7.625 1.00 97.00 307 SER A C 1
ATOM 2393 O O . SER A 1 307 ? 13.439 0.801 8.226 1.00 97.00 307 SER A O 1
ATOM 2395 N N . PHE A 1 308 ? 14.115 2.197 6.594 1.00 97.88 308 PHE A N 1
ATOM 2396 C CA . PHE A 1 308 ? 15.179 1.376 6.052 1.00 97.88 308 PHE A CA 1
ATOM 2397 C C . PHE A 1 308 ? 16.128 2.256 5.251 1.00 97.88 308 PHE A C 1
ATOM 2399 O O . PHE A 1 308 ? 15.701 2.917 4.317 1.00 97.88 308 PHE A O 1
ATOM 2406 N N . SER A 1 309 ? 17.408 2.282 5.612 1.00 97.56 309 SER A N 1
ATOM 2407 C CA . SER A 1 309 ? 18.384 3.145 4.950 1.00 97.56 309 SER A CA 1
ATOM 2408 C C . SER A 1 309 ? 19.529 2.357 4.342 1.00 97.56 309 SER A C 1
ATOM 2410 O O . SER A 1 309 ? 19.842 1.253 4.796 1.00 97.56 309 SER A O 1
ATOM 2412 N N . GLY A 1 310 ? 20.163 2.939 3.325 1.00 98.38 310 GLY A N 1
ATOM 2413 C CA . GLY A 1 310 ? 21.275 2.347 2.580 1.00 98.38 310 GLY A CA 1
ATOM 2414 C C . GLY A 1 310 ? 21.150 2.560 1.073 1.00 98.38 310 GLY A C 1
ATOM 2415 O O . GLY A 1 310 ? 20.108 2.977 0.574 1.00 98.38 310 GLY A O 1
ATOM 2416 N N . LEU A 1 311 ? 22.215 2.262 0.334 1.00 98.62 311 LEU A N 1
ATOM 2417 C CA . LEU A 1 311 ? 22.193 2.321 -1.130 1.00 98.62 311 LEU A CA 1
ATOM 2418 C C . LEU A 1 311 ? 21.669 1.002 -1.691 1.00 98.62 311 LEU A C 1
ATOM 2420 O O . LEU A 1 311 ? 22.176 -0.050 -1.301 1.00 98.62 311 LEU A O 1
ATOM 2424 N N . ILE A 1 312 ? 20.680 1.049 -2.586 1.00 98.75 312 ILE A N 1
ATOM 2425 C CA . ILE A 1 312 ? 20.121 -0.139 -3.248 1.00 98.75 312 ILE A CA 1
ATOM 2426 C C . ILE A 1 312 ? 21.261 -0.904 -3.925 1.00 98.75 312 ILE A C 1
ATOM 2428 O O . ILE A 1 312 ? 22.079 -0.316 -4.630 1.00 98.75 312 ILE A O 1
ATOM 2432 N N . SER A 1 313 ? 21.306 -2.219 -3.730 1.00 98.56 313 SER A N 1
ATOM 2433 C CA . SER A 1 313 ? 22.306 -3.074 -4.366 1.00 98.56 313 SER A CA 1
ATOM 2434 C C . SER A 1 313 ? 22.178 -3.039 -5.889 1.00 98.56 313 SER A C 1
ATOM 2436 O O . SER A 1 313 ? 21.079 -2.948 -6.434 1.00 98.56 313 SER A O 1
ATOM 2438 N N . GLN A 1 314 ? 23.303 -3.128 -6.594 1.00 97.69 314 GLN A N 1
ATOM 2439 C CA . GLN A 1 314 ? 23.324 -3.314 -8.046 1.00 97.69 314 GLN A CA 1
ATOM 2440 C C . GLN A 1 314 ? 23.230 -4.797 -8.400 1.00 97.69 314 GLN A C 1
ATOM 2442 O O . GLN A 1 314 ? 23.521 -5.670 -7.582 1.00 97.69 314 GLN A O 1
ATOM 2447 N N . THR A 1 315 ? 22.863 -5.099 -9.642 1.00 97.88 315 THR A N 1
ATOM 2448 C CA . THR A 1 315 ? 22.808 -6.484 -10.112 1.00 97.88 315 THR A CA 1
ATOM 2449 C C . THR A 1 315 ? 23.207 -6.610 -11.575 1.00 97.88 315 THR A C 1
ATOM 2451 O O . THR A 1 315 ? 23.177 -5.643 -12.333 1.00 97.88 315 THR A O 1
ATOM 2454 N N . LEU A 1 316 ? 23.604 -7.823 -11.965 1.00 97.38 316 LEU A N 1
ATOM 2455 C CA . LEU A 1 316 ? 23.854 -8.196 -13.358 1.00 97.38 316 LEU A CA 1
ATOM 2456 C C . LEU A 1 316 ? 22.674 -8.950 -13.986 1.00 97.38 316 LEU A C 1
ATOM 2458 O O . LEU A 1 316 ? 22.706 -9.212 -15.185 1.00 97.38 316 LEU A O 1
ATOM 2462 N N . TYR A 1 317 ? 21.662 -9.318 -13.193 1.00 98.38 317 TYR A N 1
ATOM 2463 C CA . TYR A 1 317 ? 20.469 -9.995 -13.694 1.00 98.38 317 TYR A CA 1
ATOM 2464 C C . TYR A 1 317 ? 19.559 -9.028 -14.446 1.00 98.38 317 TYR A C 1
ATOM 2466 O O . TYR A 1 317 ? 19.422 -7.877 -14.054 1.00 98.38 317 TYR A O 1
ATOM 2474 N N . ASP A 1 318 ? 18.900 -9.526 -15.489 1.00 98.50 318 ASP A N 1
ATOM 2475 C CA . ASP A 1 318 ? 17.845 -8.792 -16.187 1.00 98.50 318 ASP A CA 1
ATOM 2476 C C . ASP A 1 318 ? 16.665 -8.491 -15.245 1.00 98.50 318 ASP A C 1
ATOM 2478 O O . ASP A 1 318 ? 16.337 -9.285 -14.354 1.00 98.50 318 ASP A O 1
ATOM 2482 N N . LEU A 1 319 ? 15.994 -7.362 -15.482 1.00 98.69 319 LEU A N 1
ATOM 2483 C CA . LEU A 1 319 ? 14.689 -7.077 -14.892 1.00 98.69 319 LEU A CA 1
ATOM 2484 C C . LEU A 1 319 ? 13.651 -7.993 -15.553 1.00 98.69 319 LEU A C 1
ATOM 2486 O O . LEU A 1 319 ? 13.648 -8.201 -16.769 1.00 98.69 319 LEU A O 1
ATOM 2490 N N . THR A 1 320 ? 12.754 -8.548 -14.750 1.00 98.38 320 THR A N 1
ATOM 2491 C CA . THR A 1 320 ? 11.717 -9.474 -15.205 1.00 98.38 320 THR A CA 1
ATOM 2492 C C . THR A 1 320 ? 10.364 -9.087 -14.641 1.00 98.38 320 THR A C 1
ATOM 2494 O O . THR A 1 320 ? 10.250 -8.727 -13.471 1.00 98.38 320 THR A O 1
ATOM 2497 N N . PHE A 1 321 ? 9.337 -9.192 -15.477 1.00 98.75 321 PHE A N 1
ATOM 2498 C CA . PHE A 1 321 ? 7.946 -9.235 -15.051 1.00 98.75 321 PHE A CA 1
ATOM 2499 C C . PHE A 1 321 ? 7.452 -10.676 -15.156 1.00 98.75 321 PHE A C 1
ATOM 2501 O O . PHE A 1 321 ? 7.723 -11.350 -16.153 1.00 98.75 321 PHE A O 1
ATOM 2508 N N . GLY A 1 322 ? 6.748 -11.144 -14.129 1.00 98.00 322 GLY A N 1
ATOM 2509 C CA . GLY A 1 322 ? 6.155 -12.480 -14.063 1.00 98.00 322 GLY A CA 1
ATOM 2510 C C . GLY A 1 322 ? 7.091 -13.635 -13.692 1.00 98.00 322 GLY A C 1
ATOM 2511 O O . GLY A 1 322 ? 6.644 -14.782 -13.691 1.00 98.00 322 GLY A O 1
ATOM 2512 N N . GLN A 1 323 ? 8.354 -13.357 -13.354 1.00 96.12 323 GLN A N 1
ATOM 2513 C CA . GLN A 1 323 ? 9.366 -14.335 -12.933 1.00 96.12 323 GLN A CA 1
ATOM 2514 C C . GLN A 1 323 ? 10.245 -13.775 -11.804 1.00 96.12 323 GLN A C 1
ATOM 2516 O O . GLN A 1 323 ? 10.372 -12.563 -11.647 1.00 96.12 323 GLN A O 1
ATOM 2521 N N . HIS A 1 324 ? 10.881 -14.657 -11.022 1.00 94.38 324 HIS A N 1
ATOM 2522 C CA . HIS A 1 324 ? 11.815 -14.234 -9.968 1.00 94.38 324 HIS A CA 1
ATOM 2523 C C . HIS A 1 324 ? 13.247 -14.001 -10.461 1.00 94.38 324 HIS A C 1
ATOM 2525 O O . HIS A 1 324 ? 13.917 -13.087 -9.979 1.00 94.38 324 HIS A O 1
ATOM 2531 N N . LEU A 1 325 ? 13.718 -14.823 -11.399 1.00 96.38 325 LEU A N 1
ATOM 2532 C CA . LEU A 1 325 ? 14.991 -14.687 -12.096 1.00 96.38 325 LEU A CA 1
ATOM 2533 C C . LEU A 1 325 ? 14.795 -15.098 -13.563 1.00 96.38 325 LEU A C 1
ATOM 2535 O O . LEU A 1 325 ? 13.924 -15.925 -13.850 1.00 96.38 325 LEU A O 1
ATOM 2539 N N . PRO A 1 326 ? 15.596 -14.557 -14.498 1.00 94.94 326 PRO A N 1
ATOM 2540 C CA . PRO A 1 326 ? 15.449 -14.865 -15.916 1.00 94.94 326 PRO A CA 1
ATOM 2541 C C . PRO A 1 326 ? 15.572 -16.367 -16.209 1.00 94.94 326 PRO A C 1
ATOM 2543 O O . PRO A 1 326 ? 16.639 -16.952 -16.030 1.00 94.94 326 PRO A O 1
ATOM 2546 N N . GLY A 1 327 ? 14.498 -16.971 -16.728 1.00 93.06 327 GLY A N 1
ATOM 2547 C CA . GLY A 1 327 ? 14.481 -18.380 -17.143 1.00 93.06 327 GLY A CA 1
ATOM 2548 C C . GLY A 1 327 ? 14.193 -19.395 -16.031 1.00 93.06 327 GLY A C 1
ATOM 2549 O O . GLY A 1 327 ? 14.235 -20.593 -16.305 1.00 93.06 327 GLY A O 1
ATOM 2550 N N . GLU A 1 328 ? 13.872 -18.943 -14.818 1.00 93.44 328 GLU A N 1
ATOM 2551 C CA . GLU A 1 328 ? 13.551 -19.803 -13.675 1.00 93.44 328 GLU A CA 1
ATOM 2552 C C . GLU A 1 328 ? 12.041 -19.759 -13.350 1.00 93.44 328 GLU A C 1
ATOM 2554 O O . GLU A 1 328 ? 11.467 -18.689 -13.133 1.00 93.44 328 GLU A O 1
ATOM 2559 N N . ASN A 1 329 ? 11.390 -20.931 -13.296 1.00 88.56 329 ASN A N 1
ATOM 2560 C CA . ASN A 1 329 ? 9.921 -21.074 -13.252 1.00 88.56 329 ASN A CA 1
ATOM 2561 C C . ASN A 1 329 ? 9.355 -21.512 -11.879 1.00 88.56 329 ASN A C 1
ATOM 2563 O O . ASN A 1 329 ? 8.432 -22.322 -11.800 1.00 88.56 329 ASN A O 1
ATOM 2567 N N . GLY A 1 330 ? 9.947 -21.051 -10.773 1.00 88.56 330 GLY A N 1
ATOM 2568 C CA . GLY A 1 330 ? 9.528 -21.451 -9.417 1.00 88.56 330 GLY A CA 1
ATOM 2569 C C . GLY A 1 330 ? 8.475 -20.558 -8.748 1.00 88.56 330 GLY A C 1
ATOM 2570 O O . GLY A 1 330 ? 7.860 -20.978 -7.773 1.00 88.56 330 GLY A O 1
ATOM 2571 N N . TYR A 1 331 ? 8.290 -19.330 -9.237 1.00 95.25 331 TYR A N 1
ATOM 2572 C CA . TYR A 1 331 ? 7.592 -18.249 -8.519 1.00 95.25 331 TYR A CA 1
ATOM 2573 C C . TYR A 1 331 ? 6.804 -17.334 -9.469 1.00 95.25 331 TYR A C 1
ATOM 2575 O O . TYR A 1 331 ? 6.748 -16.114 -9.299 1.00 95.25 331 TYR A O 1
ATOM 2583 N N . ASN A 1 332 ? 6.273 -17.904 -10.546 1.00 97.31 332 ASN A N 1
ATOM 2584 C CA . ASN A 1 332 ? 5.683 -17.135 -11.632 1.00 97.31 332 ASN A CA 1
ATOM 2585 C C . ASN A 1 332 ? 4.389 -16.437 -11.209 1.00 97.31 332 ASN A C 1
ATOM 2587 O O . ASN A 1 332 ? 3.597 -16.959 -10.423 1.00 97.31 332 ASN A O 1
ATOM 2591 N N . PHE A 1 333 ? 4.172 -15.249 -11.764 1.00 98.62 333 PHE A N 1
ATOM 2592 C CA . PHE A 1 333 ? 2.962 -14.478 -11.509 1.00 98.62 333 PHE A CA 1
ATOM 2593 C C . PHE A 1 333 ? 1.768 -15.038 -12.282 1.00 98.62 333 PHE A C 1
ATOM 2595 O O . PHE A 1 333 ? 1.875 -15.325 -13.477 1.00 98.62 333 PHE A O 1
ATOM 2602 N N . LEU A 1 334 ? 0.633 -15.169 -11.596 1.00 98.62 334 LEU A N 1
ATOM 2603 C CA . LEU A 1 334 ? -0.652 -15.522 -12.186 1.00 98.62 334 LEU A CA 1
ATOM 2604 C C . LEU A 1 334 ? -1.587 -14.306 -12.107 1.00 98.62 334 LEU A C 1
ATOM 2606 O O . LEU A 1 334 ? -2.223 -14.055 -11.080 1.00 98.62 334 LEU A O 1
ATOM 2610 N N . GLY A 1 335 ? -1.646 -13.535 -13.189 1.00 98.69 335 GLY A N 1
ATOM 2611 C CA . GLY A 1 335 ? -2.381 -12.275 -13.210 1.00 98.69 335 GLY A CA 1
ATOM 2612 C C . GLY A 1 335 ? -1.991 -11.369 -14.369 1.00 98.69 335 GLY A C 1
ATOM 2613 O O . GLY A 1 335 ? -1.336 -11.803 -15.315 1.00 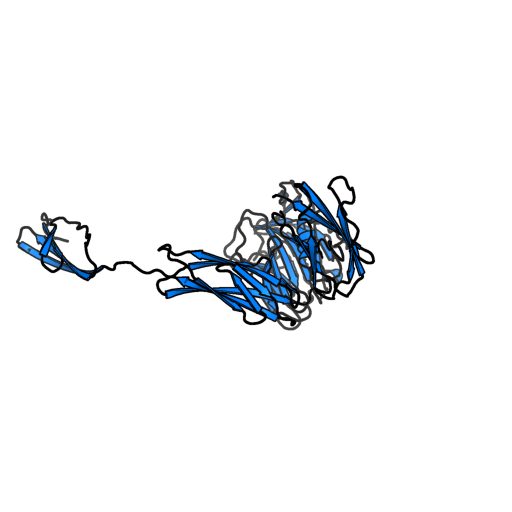98.69 335 GLY A O 1
ATOM 2614 N N . SER A 1 336 ? -2.386 -10.099 -14.300 1.00 98.88 336 SER A N 1
ATOM 2615 C CA . SER A 1 336 ? -2.093 -9.099 -15.331 1.00 98.88 336 SER A CA 1
ATOM 2616 C C . SER A 1 336 ? -1.378 -7.873 -14.775 1.00 98.88 336 SER A C 1
ATOM 2618 O O . SER A 1 336 ? -1.606 -7.484 -13.629 1.00 98.88 336 SER A O 1
ATOM 2620 N N . LEU A 1 337 ? -0.527 -7.263 -15.602 1.00 98.81 337 LEU A N 1
ATOM 2621 C CA . LEU A 1 337 ? 0.119 -5.977 -15.338 1.00 98.81 337 LEU A CA 1
ATOM 2622 C C . LEU A 1 337 ? -0.183 -4.986 -16.458 1.00 98.81 337 LEU A C 1
ATOM 2624 O O . LEU A 1 337 ? -0.226 -5.361 -17.633 1.00 98.81 337 LEU A O 1
ATOM 2628 N N . ASP A 1 338 ? -0.323 -3.724 -16.080 1.00 97.88 338 ASP A N 1
ATOM 2629 C CA . ASP A 1 338 ? -0.487 -2.597 -16.990 1.00 97.88 338 ASP A CA 1
ATOM 2630 C C . ASP A 1 338 ? 0.221 -1.344 -16.437 1.00 97.88 338 ASP A C 1
ATOM 2632 O O . ASP A 1 338 ? 0.429 -1.212 -15.226 1.00 97.88 338 ASP A O 1
ATOM 2636 N N . ALA A 1 339 ? 0.630 -0.454 -17.342 1.00 96.06 339 ALA A N 1
ATOM 2637 C CA . ALA A 1 339 ? 1.261 0.833 -17.082 1.00 96.06 339 ALA A CA 1
ATOM 2638 C C . ALA A 1 339 ? 2.389 0.773 -16.038 1.00 96.06 339 ALA A C 1
ATOM 2640 O O . ALA A 1 339 ? 2.431 1.566 -15.093 1.00 96.06 339 ALA A O 1
ATOM 2641 N N . VAL A 1 340 ? 3.294 -0.199 -16.196 1.00 98.44 340 VAL A N 1
ATOM 2642 C CA . VAL A 1 340 ? 4.427 -0.385 -15.283 1.00 98.44 340 VAL A CA 1
ATOM 2643 C C . VAL A 1 340 ? 5.420 0.755 -15.491 1.00 98.44 340 VAL A C 1
ATOM 2645 O O . VAL A 1 340 ? 5.972 0.897 -16.580 1.00 98.44 340 VAL A O 1
ATOM 2648 N N . SER A 1 341 ? 5.683 1.531 -14.448 1.00 98.25 341 SER A N 1
ATOM 2649 C CA . SER A 1 341 ? 6.606 2.666 -14.461 1.00 98.25 341 SER A CA 1
ATOM 2650 C C . SER A 1 341 ? 7.652 2.534 -13.363 1.00 98.25 341 SER A C 1
ATOM 2652 O O . SER A 1 341 ? 7.331 2.156 -12.236 1.00 98.25 341 SER A O 1
ATOM 2654 N N . ILE A 1 342 ? 8.900 2.871 -13.684 1.00 98.56 342 ILE A N 1
ATOM 2655 C CA . ILE A 1 342 ? 10.034 2.862 -12.755 1.00 98.56 342 ILE A CA 1
ATOM 2656 C C . ILE A 1 342 ? 10.642 4.260 -12.711 1.00 98.56 342 ILE A C 1
ATOM 2658 O O . ILE A 1 342 ? 10.982 4.822 -13.751 1.00 98.56 342 ILE A O 1
ATOM 2662 N N . PHE A 1 343 ? 10.824 4.785 -11.505 1.00 98.00 343 PHE A N 1
ATOM 2663 C CA . PHE A 1 343 ? 11.427 6.082 -11.216 1.00 98.00 343 PHE A CA 1
ATOM 2664 C C . PHE A 1 343 ? 12.676 5.890 -10.354 1.00 98.00 343 PHE A C 1
ATOM 2666 O O . PHE A 1 343 ? 12.677 5.039 -9.463 1.00 98.00 343 PHE A O 1
ATOM 2673 N N . ASP A 1 344 ? 13.713 6.698 -10.577 1.00 97.38 344 ASP A N 1
ATOM 2674 C CA . ASP A 1 344 ? 14.944 6.709 -9.760 1.00 97.38 344 ASP A CA 1
ATOM 2675 C C . ASP A 1 344 ? 14.841 7.600 -8.509 1.00 97.38 344 ASP A C 1
ATOM 2677 O O . ASP A 1 344 ? 15.842 7.915 -7.866 1.00 97.38 344 ASP A O 1
ATOM 2681 N N . TYR A 1 345 ? 13.621 8.003 -8.156 1.00 97.38 345 TYR A N 1
ATOM 2682 C CA . TYR A 1 345 ? 13.316 8.853 -7.017 1.00 97.38 345 TYR A CA 1
ATOM 2683 C C . TYR A 1 345 ? 12.024 8.407 -6.325 1.00 97.38 345 TYR A C 1
ATOM 2685 O O . TYR A 1 345 ? 11.230 7.634 -6.871 1.00 97.38 345 TYR A O 1
ATOM 2693 N N . ALA A 1 346 ? 11.818 8.886 -5.101 1.00 96.81 346 ALA A N 1
ATOM 2694 C CA . ALA A 1 346 ? 10.629 8.590 -4.315 1.00 96.81 346 ALA A CA 1
ATOM 2695 C C . ALA A 1 346 ? 9.452 9.482 -4.729 1.00 96.81 346 ALA A C 1
ATOM 2697 O O . ALA A 1 346 ? 9.530 10.694 -4.561 1.00 96.81 346 ALA A O 1
ATOM 2698 N N . LEU A 1 347 ? 8.359 8.915 -5.242 1.00 95.88 347 LEU A N 1
ATOM 2699 C CA . LEU A 1 347 ? 7.170 9.693 -5.597 1.00 95.88 347 LEU A CA 1
ATOM 2700 C C . LEU A 1 347 ? 6.489 10.267 -4.343 1.00 95.88 347 LEU A C 1
ATOM 2702 O O . LEU A 1 347 ? 6.367 9.594 -3.316 1.00 95.88 347 LEU A O 1
ATOM 2706 N N . SER A 1 348 ? 6.004 11.508 -4.438 1.00 92.38 348 SER A N 1
ATOM 2707 C CA . SER A 1 348 ? 5.102 12.094 -3.439 1.00 92.38 348 SER A CA 1
ATOM 2708 C C . SER A 1 348 ? 3.689 11.504 -3.538 1.00 92.38 348 SER A C 1
ATOM 2710 O O . SER A 1 348 ? 3.326 10.902 -4.549 1.00 92.38 348 SER A O 1
ATOM 2712 N N . ALA A 1 349 ? 2.858 11.712 -2.512 1.00 87.12 349 ALA A N 1
ATOM 2713 C CA . ALA A 1 349 ? 1.464 11.258 -2.526 1.00 87.12 349 ALA A CA 1
ATOM 2714 C C . ALA A 1 349 ? 0.678 11.852 -3.713 1.00 87.12 349 ALA A C 1
ATOM 2716 O O . ALA A 1 349 ? -0.091 11.163 -4.377 1.00 87.12 349 ALA A O 1
ATOM 2717 N N . GLU A 1 350 ? 0.926 13.120 -4.033 1.00 82.50 350 GLU A N 1
ATOM 2718 C CA . GLU A 1 350 ? 0.304 13.831 -5.152 1.00 82.50 350 GLU A CA 1
ATOM 2719 C C . GLU A 1 350 ? 0.776 13.275 -6.499 1.00 82.50 350 GLU A C 1
ATOM 2721 O O . GLU A 1 350 ? -0.022 13.091 -7.415 1.00 82.50 350 GLU A O 1
ATOM 2726 N N . GLN A 1 351 ? 2.068 12.958 -6.620 1.00 89.38 351 GLN A N 1
ATOM 2727 C CA . GLN A 1 351 ? 2.621 12.315 -7.810 1.00 89.38 351 GLN A CA 1
ATOM 2728 C C . GLN A 1 351 ? 2.043 10.904 -8.013 1.00 89.38 351 GLN A C 1
ATOM 2730 O O . GLN A 1 351 ? 1.741 10.527 -9.144 1.00 89.38 351 GLN A O 1
ATOM 2735 N N . ILE A 1 352 ? 1.830 10.146 -6.935 1.00 92.88 352 ILE A N 1
ATOM 2736 C CA . ILE A 1 352 ? 1.167 8.835 -6.977 1.00 92.88 352 ILE A CA 1
ATOM 2737 C C . ILE A 1 352 ? -0.263 8.970 -7.513 1.00 92.88 352 ILE A C 1
ATOM 2739 O O . ILE A 1 352 ? -0.634 8.253 -8.442 1.00 92.88 352 ILE A O 1
ATOM 2743 N N . LEU A 1 353 ? -1.051 9.911 -6.983 1.00 86.31 353 LEU A N 1
ATOM 2744 C CA . LEU A 1 353 ? -2.419 10.159 -7.453 1.00 86.31 353 LEU A CA 1
ATOM 2745 C C . LEU A 1 353 ? -2.446 10.604 -8.920 1.00 86.31 353 LEU A C 1
ATOM 2747 O O . LEU A 1 353 ? -3.204 10.057 -9.718 1.00 86.31 353 LEU A O 1
ATOM 2751 N N . TYR A 1 354 ? -1.563 11.528 -9.303 1.00 85.12 354 TYR A N 1
ATOM 2752 C CA . TYR A 1 354 ? -1.454 11.981 -10.687 1.00 85.12 354 TYR A CA 1
ATOM 2753 C C . TYR A 1 354 ? -1.135 10.825 -11.643 1.00 85.12 354 TYR A C 1
ATOM 2755 O O . TYR A 1 354 ? -1.766 10.695 -12.694 1.00 85.12 354 TYR A O 1
ATOM 2763 N N . HIS A 1 355 ? -0.171 9.969 -11.290 1.00 88.88 355 HIS A N 1
ATOM 2764 C CA . HIS A 1 355 ? 0.163 8.817 -12.119 1.00 88.88 355 HIS A CA 1
ATOM 2765 C C . HIS A 1 355 ? -0.995 7.821 -12.175 1.00 88.88 355 HIS A C 1
ATOM 2767 O O . HIS A 1 355 ? -1.262 7.288 -13.244 1.00 88.88 355 HIS A O 1
ATOM 2773 N N . MET A 1 356 ? -1.702 7.564 -11.075 1.00 89.62 356 MET A N 1
ATOM 2774 C CA . MET A 1 356 ? -2.872 6.677 -11.072 1.00 89.62 356 MET A CA 1
ATOM 2775 C C . MET A 1 356 ? -3.918 7.098 -12.118 1.00 89.62 356 MET A C 1
ATOM 2777 O O . MET A 1 356 ? -4.492 6.253 -12.807 1.00 89.62 356 MET A O 1
ATOM 2781 N N . GLU A 1 357 ? -4.141 8.404 -12.259 1.00 86.69 357 GLU A N 1
ATOM 2782 C CA . GLU A 1 357 ? -5.111 8.979 -13.194 1.00 86.69 357 GLU A CA 1
ATOM 2783 C C . GLU A 1 357 ? -4.602 9.038 -14.642 1.00 86.69 357 GLU A C 1
ATOM 2785 O O . GLU A 1 357 ? -5.394 8.896 -15.574 1.00 86.69 357 GLU A O 1
ATOM 2790 N N . ASN A 1 358 ? -3.290 9.211 -14.839 1.00 84.56 358 ASN A N 1
ATOM 2791 C CA . ASN A 1 358 ? -2.681 9.520 -16.141 1.00 84.56 358 ASN A CA 1
ATOM 2792 C C . ASN A 1 358 ? -1.691 8.450 -16.636 1.00 84.56 358 ASN A C 1
ATOM 2794 O O . ASN A 1 358 ? -0.891 8.712 -17.533 1.00 84.56 358 ASN A O 1
ATOM 2798 N N . SER A 1 359 ? -1.729 7.242 -16.066 1.00 82.62 359 SER A N 1
ATOM 2799 C CA . SER A 1 359 ? -0.702 6.209 -16.258 1.00 82.62 359 SER A CA 1
ATOM 2800 C C . SER A 1 359 ? -0.499 5.748 -17.704 1.00 82.62 359 SER A C 1
ATOM 2802 O O . SER A 1 359 ? 0.504 5.106 -17.970 1.00 82.62 359 SER A O 1
ATOM 2804 N N . MET A 1 360 ? -1.424 6.024 -18.627 1.00 74.56 360 MET A N 1
ATOM 2805 C CA . MET A 1 360 ? -1.367 5.517 -20.008 1.00 74.56 360 MET A CA 1
ATOM 2806 C C . MET A 1 360 ? -0.526 6.375 -20.963 1.00 74.56 360 MET A C 1
ATOM 2808 O O . MET A 1 360 ? -0.017 5.850 -21.949 1.00 74.56 360 MET A O 1
ATOM 2812 N N . ASP A 1 361 ? -0.388 7.673 -20.682 1.00 70.81 361 ASP A N 1
ATOM 2813 C CA . ASP A 1 361 ? 0.236 8.657 -21.584 1.00 70.81 361 ASP A CA 1
ATOM 2814 C C . ASP A 1 361 ? 1.400 9.397 -20.902 1.00 70.81 361 ASP A C 1
ATOM 2816 O O . ASP A 1 361 ? 1.712 10.550 -21.219 1.00 70.81 361 ASP A O 1
ATOM 2820 N N . ILE A 1 362 ? 2.036 8.766 -19.912 1.00 71.81 362 ILE A N 1
ATOM 2821 C CA . ILE A 1 362 ? 3.007 9.465 -19.079 1.00 71.81 362 ILE A CA 1
ATOM 2822 C C . ILE A 1 362 ? 4.361 9.591 -19.783 1.00 71.81 362 ILE A C 1
ATOM 2824 O O . ILE A 1 362 ? 5.076 8.619 -20.012 1.00 71.81 362 ILE A O 1
ATOM 2828 N N . THR A 1 363 ? 4.725 10.825 -20.125 1.00 62.03 363 THR A N 1
ATOM 2829 C CA . THR A 1 363 ? 6.055 11.154 -20.669 1.00 62.03 363 THR A CA 1
ATOM 2830 C C . THR A 1 363 ? 6.941 11.852 -19.644 1.00 62.03 363 THR A C 1
ATOM 2832 O O . THR A 1 363 ? 8.161 11.802 -19.740 1.00 62.03 363 THR A O 1
ATOM 2835 N N . THR A 1 364 ? 6.334 12.513 -18.657 1.00 64.06 364 THR A N 1
ATOM 2836 C CA . THR A 1 364 ? 7.016 13.220 -17.568 1.00 64.06 364 THR A CA 1
ATOM 2837 C C . THR A 1 364 ? 6.115 13.255 -16.342 1.00 64.06 364 THR A C 1
ATOM 2839 O O . THR A 1 364 ? 4.917 13.519 -16.471 1.00 64.06 364 THR A O 1
ATOM 2842 N N . MET A 1 365 ? 6.693 13.065 -15.158 1.00 65.00 365 MET A N 1
ATOM 2843 C CA . MET A 1 365 ? 6.008 13.401 -13.914 1.00 65.00 365 MET A CA 1
ATOM 2844 C C . MET A 1 365 ? 6.065 14.911 -13.704 1.00 65.00 365 MET A C 1
ATOM 2846 O O . MET A 1 365 ? 7.109 15.520 -13.942 1.00 65.00 365 MET A O 1
ATOM 2850 N N . PRO A 1 366 ? 4.977 15.540 -13.255 1.00 56.16 366 PRO A N 1
ATOM 2851 C CA . PRO A 1 366 ? 5.035 16.943 -12.900 1.00 56.16 366 PRO A CA 1
ATOM 2852 C C . PRO A 1 366 ? 5.974 17.121 -11.692 1.00 56.16 366 PRO A C 1
ATOM 2854 O O . PRO A 1 366 ? 5.807 16.484 -10.649 1.00 56.16 366 PRO A O 1
ATOM 2857 N N . GLU A 1 367 ? 6.962 18.013 -11.835 1.00 49.22 367 GLU A N 1
ATOM 2858 C CA . GLU A 1 367 ? 7.868 18.441 -10.748 1.00 49.22 367 GLU A CA 1
ATOM 2859 C C . GLU A 1 367 ? 7.084 19.057 -9.574 1.00 49.22 367 GLU A C 1
ATOM 2861 O O . GLU A 1 367 ? 7.538 19.076 -8.436 1.00 49.22 367 GLU A O 1
ATOM 2866 N N . SER A 1 368 ? 5.863 19.510 -9.863 1.00 45.41 368 SER A N 1
ATOM 2867 C CA . SER A 1 368 ? 4.786 19.756 -8.911 1.00 45.41 368 SER A CA 1
ATOM 2868 C C . SER A 1 368 ? 3.459 19.446 -9.611 1.00 45.41 368 SER A C 1
ATOM 2870 O O . SER A 1 368 ? 2.956 20.243 -10.404 1.00 45.41 368 SER A O 1
ATOM 2872 N N . ALA A 1 369 ? 2.901 18.250 -9.394 1.00 34.91 369 ALA A N 1
ATOM 2873 C CA . ALA A 1 369 ? 1.506 18.002 -9.762 1.00 34.91 369 ALA A CA 1
ATOM 2874 C C . ALA A 1 369 ? 0.669 18.921 -8.868 1.00 34.91 369 ALA A C 1
ATOM 2876 O O . ALA A 1 369 ? 0.658 18.715 -7.662 1.00 34.91 369 ALA A O 1
ATOM 2877 N N . GLY A 1 370 ? 0.089 19.977 -9.443 1.00 35.16 370 GLY A N 1
ATOM 2878 C CA . GLY A 1 370 ? -0.922 20.852 -8.844 1.00 35.16 370 GLY A CA 1
ATOM 2879 C C . GLY A 1 370 ? -0.799 21.126 -7.341 1.00 35.16 370 GLY A C 1
ATOM 2880 O O . GLY A 1 370 ? -1.318 20.379 -6.519 1.00 35.16 370 GLY A O 1
ATOM 2881 N N . HIS A 1 371 ? -0.261 22.289 -6.966 1.00 40.94 371 HIS A N 1
ATOM 2882 C CA . HIS A 1 371 ? -0.741 22.976 -5.759 1.00 40.94 371 HIS A CA 1
ATOM 2883 C C . HIS A 1 371 ? -2.211 23.401 -5.966 1.00 40.94 371 HIS A C 1
ATOM 2885 O O . HIS A 1 371 ? -2.511 24.579 -6.138 1.00 40.94 371 HIS A O 1
ATOM 2891 N N . GLU A 1 372 ? -3.124 22.436 -5.999 1.00 42.47 372 GLU A N 1
ATOM 2892 C CA . GLU A 1 372 ? -4.569 22.625 -5.872 1.00 42.47 372 GLU A CA 1
ATOM 2893 C C . GLU A 1 372 ? -4.959 21.932 -4.558 1.00 42.47 372 GLU A C 1
ATOM 2895 O O . GLU A 1 372 ? -5.455 20.818 -4.531 1.00 42.47 372 GLU A O 1
ATOM 2900 N N . ASN A 1 373 ? -4.577 22.422 -3.384 1.00 50.47 373 ASN A N 1
ATOM 2901 C CA . ASN A 1 373 ? -5.039 23.687 -2.853 1.00 50.47 373 ASN A CA 1
ATOM 2902 C C . ASN A 1 373 ? -4.201 24.045 -1.614 1.00 50.47 373 ASN A C 1
ATOM 2904 O O . ASN A 1 373 ? -4.375 23.441 -0.553 1.00 50.47 373 ASN A O 1
ATOM 2908 N N . ASN A 1 374 ? -3.392 25.108 -1.681 1.00 64.62 374 ASN A N 1
ATOM 2909 C CA . ASN A 1 374 ? -2.909 25.762 -0.458 1.00 64.62 374 ASN A CA 1
ATOM 2910 C C . ASN A 1 374 ? -4.024 26.579 0.213 1.00 64.62 374 ASN A C 1
ATOM 2912 O O . ASN A 1 374 ? -3.755 27.337 1.136 1.00 64.62 374 ASN A O 1
ATOM 2916 N N . MET A 1 375 ? -5.270 26.421 -0.225 1.00 79.44 375 MET A N 1
ATOM 2917 C CA . MET A 1 375 ? -6.425 27.151 0.247 1.00 79.44 375 MET A CA 1
ATOM 2918 C C . MET A 1 375 ? -7.547 26.186 0.652 1.00 79.44 375 MET A C 1
ATOM 2920 O O . MET A 1 375 ? -8.042 25.429 -0.173 1.00 79.44 375 MET A O 1
ATOM 2924 N N . LYS A 1 376 ? -8.030 26.259 1.895 1.00 80.88 376 LYS A N 1
ATOM 2925 C CA . LYS A 1 376 ? -9.260 25.570 2.327 1.00 80.88 376 LYS A CA 1
ATOM 2926 C C . LYS A 1 376 ? -10.349 26.572 2.663 1.00 80.88 376 LYS A C 1
ATOM 2928 O O . LYS A 1 376 ? -10.091 27.567 3.337 1.00 80.88 376 LYS A O 1
ATOM 2933 N N . VAL A 1 377 ? -11.577 26.274 2.246 1.00 83.25 377 VAL A N 1
ATOM 2934 C CA . VAL A 1 377 ? -12.749 27.129 2.454 1.00 83.25 377 VAL A CA 1
ATOM 2935 C C . VAL A 1 377 ? -13.822 26.352 3.212 1.00 83.25 377 VAL A C 1
ATOM 2937 O O . VAL A 1 377 ? -14.301 25.329 2.731 1.00 83.25 377 VAL A O 1
ATOM 2940 N N . PHE A 1 378 ? -14.208 26.813 4.404 1.00 78.69 378 PHE A N 1
ATOM 2941 C CA . PHE A 1 378 ? -15.200 26.124 5.238 1.00 78.69 378 PHE A CA 1
ATOM 2942 C C . PHE A 1 378 ? -16.016 27.080 6.129 1.00 78.69 378 PHE A C 1
ATOM 2944 O O . PHE A 1 378 ? -15.527 28.137 6.522 1.00 78.69 378 PHE A O 1
ATOM 2951 N N . PRO A 1 379 ? -17.250 26.721 6.520 1.00 73.56 379 PRO A N 1
ATOM 2952 C CA . PRO A 1 379 ? -17.995 25.555 6.047 1.00 73.56 379 PRO A CA 1
ATOM 2953 C C . PRO A 1 379 ? -18.397 25.717 4.575 1.00 73.56 379 PRO A C 1
ATOM 2955 O O . PRO A 1 379 ? -18.683 26.821 4.131 1.00 73.56 379 PRO A O 1
ATOM 2958 N N . ASN A 1 380 ? -18.411 24.626 3.814 1.00 83.69 380 ASN A N 1
ATOM 2959 C CA . ASN A 1 380 ? -18.882 24.610 2.431 1.00 83.69 380 ASN A CA 1
ATOM 2960 C C . ASN A 1 380 ? -19.796 23.383 2.251 1.00 83.69 380 ASN A C 1
ATOM 2962 O O . ASN A 1 380 ? -19.270 22.274 2.178 1.00 83.69 380 ASN A O 1
ATOM 2966 N N . PRO A 1 381 ? -21.138 23.533 2.241 1.00 85.62 381 PRO A N 1
ATOM 2967 C CA . PRO A 1 381 ? -21.898 24.788 2.141 1.00 85.62 381 PRO A CA 1
ATOM 2968 C C . PRO A 1 381 ? -21.885 25.685 3.394 1.00 85.62 381 PRO A C 1
ATOM 2970 O O . PRO A 1 381 ? -21.922 25.211 4.529 1.00 85.62 381 PRO A O 1
ATOM 2973 N N . VAL A 1 382 ? -21.917 27.004 3.189 1.00 88.38 382 VAL A N 1
ATOM 2974 C CA . VAL A 1 382 ? -22.071 28.025 4.229 1.00 88.38 382 VAL A CA 1
ATOM 2975 C C . VAL A 1 382 ? -23.545 28.203 4.587 1.00 88.38 382 VAL A C 1
ATOM 2977 O O . VAL A 1 382 ? -24.327 28.735 3.798 1.00 88.38 382 VAL A O 1
ATOM 2980 N N . SER A 1 383 ? -23.910 27.846 5.816 1.00 84.56 383 SER A N 1
ATOM 2981 C CA . SER A 1 383 ? -25.226 28.140 6.409 1.00 84.56 383 SER A CA 1
ATOM 2982 C C . SER A 1 383 ? -25.217 29.384 7.314 1.00 84.56 383 SER A C 1
ATOM 2984 O O . SER A 1 383 ? -26.259 29.972 7.600 1.00 84.56 383 SER A O 1
ATOM 2986 N N . GLY A 1 384 ? -24.034 29.821 7.759 1.00 84.00 384 GLY A N 1
ATOM 2987 C CA . GLY A 1 384 ? -23.846 30.948 8.677 1.00 84.00 384 GLY A CA 1
ATOM 2988 C C . GLY A 1 384 ? -23.591 32.301 8.002 1.00 84.00 384 GLY A C 1
ATOM 2989 O O . GLY A 1 384 ? -23.786 32.494 6.798 1.00 84.00 384 GLY A O 1
ATOM 2990 N N . SER A 1 385 ? -23.137 33.271 8.800 1.00 89.00 385 SER A N 1
ATOM 2991 C CA . SER A 1 385 ? -22.762 34.623 8.352 1.00 89.00 385 SER A CA 1
ATOM 2992 C C . SER A 1 385 ? -21.274 34.787 8.022 1.00 89.00 385 SER A C 1
ATOM 2994 O O . SER A 1 385 ? -20.858 35.875 7.614 1.00 89.00 385 SER A O 1
ATOM 2996 N N . VAL A 1 386 ? -20.484 33.725 8.182 1.00 86.69 386 VAL A N 1
ATOM 2997 C CA . VAL A 1 386 ? -19.028 33.727 8.024 1.00 86.69 386 VAL A CA 1
ATOM 2998 C C . VAL A 1 386 ? -18.559 32.546 7.184 1.00 86.69 386 VAL A C 1
ATOM 3000 O O . VAL A 1 386 ? -19.171 31.479 7.209 1.00 86.69 386 VAL A O 1
ATOM 3003 N N . LEU A 1 387 ? -17.466 32.766 6.464 1.00 88.44 387 LEU A N 1
ATOM 3004 C CA . LEU A 1 387 ? -16.713 31.767 5.723 1.00 88.44 387 LEU A CA 1
ATOM 3005 C C . LEU A 1 387 ? -15.255 31.857 6.168 1.00 88.44 387 LEU A C 1
ATOM 3007 O O . LEU A 1 387 ? -14.693 32.948 6.184 1.00 88.44 387 LEU A O 1
ATOM 3011 N N . ASN A 1 388 ? -14.648 30.740 6.538 1.00 86.06 388 ASN A N 1
ATOM 3012 C CA . ASN A 1 388 ? -13.244 30.678 6.914 1.00 86.06 388 ASN A CA 1
ATOM 3013 C C . ASN A 1 388 ? -12.412 30.216 5.724 1.00 86.06 388 ASN A C 1
ATOM 3015 O O . ASN A 1 388 ? -12.770 29.268 5.026 1.00 86.06 388 ASN A O 1
ATOM 3019 N N . LEU A 1 389 ? -11.306 30.913 5.528 1.00 88.75 389 LEU A N 1
ATOM 3020 C CA . LEU A 1 389 ? -10.296 30.681 4.520 1.00 88.75 389 LEU A CA 1
ATOM 3021 C C . LEU A 1 389 ? -8.995 30.349 5.253 1.00 88.75 389 LEU A C 1
ATOM 3023 O O . LEU A 1 389 ? -8.477 31.191 5.983 1.00 88.75 389 LEU A O 1
ATOM 3027 N N . ILE A 1 390 ? -8.485 29.137 5.071 1.00 80.50 390 ILE A N 1
ATOM 3028 C CA . ILE A 1 390 ? -7.139 28.761 5.503 1.00 80.50 390 ILE A CA 1
ATOM 3029 C C . ILE A 1 390 ? -6.217 28.831 4.298 1.00 80.50 390 ILE A C 1
ATOM 3031 O O . ILE A 1 390 ? -6.552 28.263 3.263 1.00 80.50 390 ILE A O 1
ATOM 3035 N N . ILE A 1 391 ? -5.076 29.500 4.447 1.00 82.44 391 ILE A N 1
ATOM 3036 C CA . ILE A 1 391 ? -4.031 29.587 3.426 1.00 82.44 391 ILE A CA 1
ATOM 3037 C C . ILE A 1 391 ? -2.726 29.020 3.973 1.00 82.44 391 ILE A C 1
ATOM 3039 O O . ILE A 1 391 ? -2.264 29.443 5.034 1.00 82.44 391 ILE A O 1
ATOM 3043 N N . TYR A 1 392 ? -2.119 28.112 3.217 1.00 74.06 392 TYR A N 1
ATOM 3044 C CA . TYR A 1 392 ? -0.829 27.510 3.505 1.00 74.06 392 TYR A CA 1
ATOM 3045 C C . TYR A 1 392 ? 0.278 28.185 2.686 1.00 74.06 392 TYR A C 1
ATOM 3047 O O . TYR A 1 392 ? 0.341 28.063 1.459 1.00 74.06 392 TYR A O 1
ATOM 3055 N N . SER A 1 393 ? 1.183 28.885 3.366 1.00 68.88 393 SER A N 1
ATOM 3056 C CA . SER A 1 393 ? 2.308 29.582 2.730 1.00 68.88 393 SER A CA 1
ATOM 3057 C C . SER A 1 393 ? 3.631 29.111 3.333 1.00 68.88 393 SER A C 1
ATOM 3059 O O . SER A 1 393 ? 3.778 29.026 4.550 1.00 68.88 393 SER A O 1
ATOM 3061 N N . SER A 1 394 ? 4.630 28.826 2.494 1.00 57.91 394 SER A N 1
ATOM 3062 C CA . SER A 1 394 ? 5.974 28.418 2.946 1.00 57.91 394 SER A CA 1
ATOM 3063 C C . SER A 1 394 ? 6.777 29.573 3.559 1.00 57.91 394 SER A C 1
ATOM 3065 O O . SER A 1 394 ? 7.681 29.356 4.362 1.00 57.91 394 SER A O 1
ATOM 3067 N N . GLN A 1 395 ? 6.417 30.812 3.224 1.00 64.25 395 GLN A N 1
ATOM 3068 C CA . GLN A 1 395 ? 6.979 32.049 3.760 1.00 64.25 395 GLN A CA 1
ATOM 3069 C C . GLN A 1 395 ? 5.897 33.139 3.786 1.00 64.25 395 GLN A C 1
ATOM 3071 O O . GLN A 1 395 ? 4.929 33.030 3.033 1.00 64.25 395 GLN A O 1
ATOM 3076 N N . PRO A 1 396 ? 6.040 34.188 4.614 1.00 75.50 396 PRO A N 1
ATOM 3077 C CA . PRO A 1 396 ? 5.110 35.311 4.610 1.00 75.50 396 PRO A CA 1
ATOM 3078 C C . PRO A 1 396 ? 5.044 35.976 3.233 1.00 75.50 396 PRO A C 1
ATOM 3080 O O . PRO A 1 396 ? 6.075 36.364 2.681 1.00 75.50 396 PRO A O 1
ATOM 3083 N N . GLU A 1 397 ? 3.841 36.137 2.696 1.00 82.62 397 GLU A N 1
ATOM 3084 C CA . GLU A 1 397 ? 3.612 36.752 1.388 1.00 82.62 397 GLU A CA 1
ATOM 3085 C C . GLU A 1 397 ? 2.382 37.663 1.400 1.00 82.62 397 GLU A C 1
ATOM 3087 O O . GLU A 1 397 ? 1.412 37.433 2.126 1.00 82.62 397 GLU A O 1
ATOM 3092 N N . ASP A 1 398 ? 2.435 38.718 0.585 1.00 89.69 398 ASP A N 1
ATOM 3093 C CA . ASP A 1 398 ? 1.305 39.619 0.378 1.00 89.69 398 ASP A CA 1
ATOM 3094 C C . ASP A 1 398 ? 0.323 38.981 -0.607 1.00 89.69 398 ASP A C 1
ATOM 3096 O O . ASP A 1 398 ? 0.659 38.713 -1.764 1.00 89.69 398 ASP A O 1
ATOM 3100 N N . ILE A 1 399 ? -0.906 38.769 -0.153 1.00 90.00 399 ILE A N 1
ATOM 3101 C CA . ILE A 1 399 ? -1.974 38.140 -0.923 1.00 90.00 399 ILE A CA 1
ATOM 3102 C C . ILE A 1 399 ? -3.155 39.085 -1.126 1.00 90.00 399 ILE A C 1
ATOM 3104 O O . ILE A 1 399 ? -3.393 40.016 -0.353 1.00 90.00 399 ILE A O 1
ATOM 3108 N N . LYS A 1 400 ? -3.952 38.793 -2.154 1.00 91.50 400 LYS A N 1
ATOM 3109 C CA . LYS A 1 400 ? -5.213 39.481 -2.439 1.00 91.50 400 LYS A CA 1
ATOM 3110 C C . LYS A 1 400 ? -6.369 38.506 -2.500 1.00 91.50 400 LYS A C 1
ATOM 3112 O O . LYS A 1 400 ? -6.387 37.636 -3.365 1.00 91.50 400 LYS A O 1
ATOM 3117 N N . VAL A 1 401 ? -7.369 38.702 -1.651 1.00 91.44 401 VAL A N 1
ATOM 3118 C CA . VAL A 1 401 ? -8.581 37.874 -1.615 1.00 91.44 401 VAL A CA 1
ATOM 3119 C C . VAL A 1 401 ? -9.731 38.612 -2.294 1.00 91.44 401 VAL A C 1
ATOM 3121 O O . VAL A 1 401 ? -10.042 39.748 -1.936 1.00 91.44 401 VAL A O 1
ATOM 3124 N N . THR A 1 402 ? -10.369 37.986 -3.285 1.00 90.56 402 THR A N 1
ATOM 3125 C CA . THR A 1 402 ? -11.497 38.562 -4.037 1.00 90.56 402 THR A CA 1
ATOM 3126 C C . THR A 1 402 ? -12.612 37.534 -4.228 1.00 90.56 402 THR A C 1
ATOM 3128 O O . THR A 1 402 ? -12.350 36.389 -4.592 1.00 90.56 402 THR A O 1
ATOM 3131 N N . LEU A 1 403 ? -13.864 37.951 -4.014 1.00 91.50 403 LEU A N 1
ATOM 3132 C CA . LEU A 1 403 ? -15.056 37.132 -4.249 1.00 91.50 403 LEU A CA 1
ATOM 3133 C C . LEU A 1 403 ? -15.714 37.485 -5.583 1.00 91.50 403 LEU A C 1
ATOM 3135 O O . LEU A 1 403 ? -15.972 38.659 -5.863 1.00 91.50 403 LEU A O 1
ATOM 3139 N N . TYR A 1 404 ? -16.061 36.460 -6.355 1.00 90.25 404 TYR A N 1
ATOM 3140 C CA . TYR A 1 404 ? -16.774 36.571 -7.622 1.00 90.25 404 TYR A CA 1
ATOM 3141 C C . TYR A 1 404 ? -18.090 35.787 -7.596 1.00 90.25 404 TYR A C 1
ATOM 3143 O O . TYR A 1 404 ? -18.229 34.775 -6.905 1.00 90.25 404 TYR A O 1
ATOM 3151 N N . SER A 1 405 ? -19.060 36.235 -8.393 1.00 87.12 405 SER A N 1
ATOM 3152 C CA . SER A 1 405 ? -20.205 35.408 -8.773 1.00 87.12 405 SER A CA 1
ATOM 3153 C C . SER A 1 405 ? -19.754 34.313 -9.739 1.00 87.12 405 SER A C 1
ATOM 3155 O O . SER A 1 405 ? -18.728 34.452 -10.406 1.00 87.12 40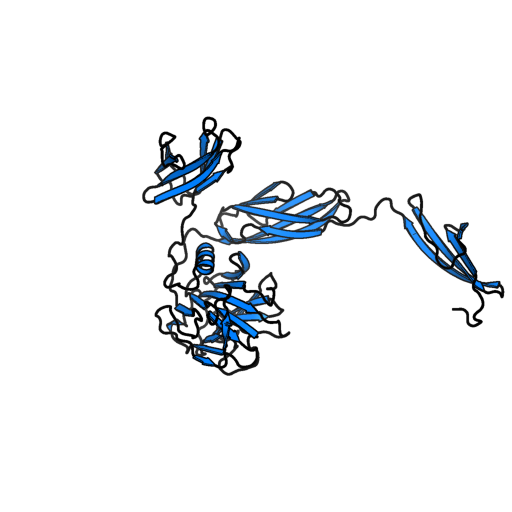5 SER A O 1
ATOM 3157 N N . VAL A 1 406 ? -20.555 33.259 -9.901 1.00 84.88 406 VAL A N 1
ATOM 3158 C CA . VAL A 1 406 ? -20.332 32.252 -10.961 1.00 84.88 406 VAL A CA 1
ATOM 3159 C C . VAL A 1 406 ? -20.347 32.828 -12.380 1.00 84.88 406 VAL A C 1
ATOM 3161 O O . VAL A 1 406 ? -19.849 32.194 -13.303 1.00 84.88 406 VAL A O 1
ATOM 3164 N N . LEU A 1 407 ? -20.874 34.041 -12.563 1.00 84.56 407 LEU A N 1
ATOM 3165 C CA . LEU A 1 407 ? -20.834 34.771 -13.833 1.00 84.56 407 LEU A CA 1
ATOM 3166 C C . LEU A 1 407 ? -19.565 35.635 -13.981 1.00 84.56 407 LEU A C 1
ATOM 3168 O O . LEU A 1 407 ? -19.456 36.401 -14.935 1.00 84.56 407 LEU A O 1
ATOM 3172 N N . GLY A 1 408 ? -18.618 35.547 -13.040 1.00 78.88 408 GLY A N 1
ATOM 3173 C CA . GLY A 1 408 ? -17.342 36.267 -13.066 1.00 78.88 408 GLY A CA 1
ATOM 3174 C C . GLY A 1 408 ? -17.415 37.728 -12.609 1.00 78.88 408 GLY A C 1
ATOM 3175 O O . GLY A 1 408 ? -16.438 38.459 -12.747 1.00 78.88 408 GLY A O 1
ATOM 3176 N N . GLN A 1 409 ? -18.545 38.180 -12.056 1.00 86.94 409 GLN A N 1
ATOM 3177 C CA . GLN A 1 409 ? -18.670 39.541 -11.531 1.00 86.94 409 GLN A CA 1
ATOM 3178 C C . GLN A 1 409 ? -18.080 39.620 -10.121 1.00 86.94 409 GLN A C 1
ATOM 3180 O O . GLN A 1 409 ? -18.492 38.866 -9.244 1.00 86.94 409 GLN A O 1
ATOM 3185 N N . GLN A 1 410 ? -17.163 40.556 -9.882 1.00 89.25 410 GLN A N 1
ATOM 3186 C CA . GLN A 1 410 ? -16.623 40.822 -8.547 1.00 89.25 410 GLN A CA 1
ATOM 3187 C C . GLN A 1 410 ? -17.731 41.325 -7.602 1.00 89.25 410 GLN A C 1
ATOM 3189 O O . GLN A 1 410 ? -18.418 42.301 -7.908 1.00 89.25 410 GLN A O 1
ATOM 3194 N N . ILE A 1 411 ? -17.908 40.652 -6.461 1.00 84.06 411 ILE A N 1
ATOM 3195 C CA . ILE A 1 411 ? -18.984 40.913 -5.485 1.00 84.06 411 ILE A CA 1
ATOM 3196 C C . ILE A 1 411 ? -18.478 41.711 -4.279 1.00 84.06 411 ILE A C 1
ATOM 3198 O O . ILE A 1 411 ? -19.236 42.468 -3.673 1.00 84.06 411 ILE A O 1
ATOM 3202 N N . SER A 1 412 ? -17.199 41.571 -3.925 1.00 77.19 412 SER A N 1
ATOM 3203 C CA . SER A 1 412 ? -16.585 42.276 -2.797 1.00 77.19 412 SER A CA 1
ATOM 3204 C C . SER A 1 412 ? -15.399 43.122 -3.241 1.00 77.19 412 SER A C 1
ATOM 3206 O O . SER A 1 412 ? -14.745 42.821 -4.240 1.00 77.19 412 SER A O 1
ATOM 3208 N N . SER A 1 413 ? -15.055 44.141 -2.453 1.00 78.38 413 SER A N 1
ATOM 3209 C CA . SER A 1 413 ? -13.728 44.755 -2.545 1.00 78.38 413 SER A CA 1
ATOM 3210 C C . SER A 1 413 ? -12.648 43.696 -2.317 1.00 78.38 413 SER A C 1
ATOM 3212 O O . SER A 1 413 ? -12.840 42.768 -1.526 1.00 78.38 413 SER A O 1
ATOM 3214 N N . THR A 1 414 ? -11.527 43.839 -3.017 1.00 84.94 414 THR A N 1
ATOM 3215 C CA . THR A 1 414 ? -10.337 43.015 -2.800 1.00 84.94 414 THR A CA 1
ATOM 3216 C C . THR A 1 414 ? -9.749 43.320 -1.423 1.00 84.94 414 THR A C 1
ATOM 3218 O O . THR A 1 414 ? -9.625 44.489 -1.058 1.00 84.94 414 THR A O 1
ATOM 3221 N N . MET A 1 415 ? -9.425 42.279 -0.656 1.00 86.19 415 MET A N 1
ATOM 3222 C CA . MET A 1 415 ? -8.738 42.402 0.631 1.00 86.19 415 MET A CA 1
ATOM 3223 C C . MET A 1 415 ? -7.257 42.108 0.435 1.00 86.19 415 MET A C 1
ATOM 3225 O O . MET A 1 415 ? -6.915 41.012 -0.005 1.00 86.19 415 MET A O 1
ATOM 3229 N N . ASP A 1 416 ? -6.402 43.068 0.770 1.00 89.44 416 ASP A N 1
ATOM 3230 C CA . ASP A 1 416 ? -4.958 42.868 0.845 1.00 89.44 416 ASP A CA 1
ATOM 3231 C C . ASP A 1 416 ? -4.607 42.338 2.242 1.00 89.44 416 ASP A C 1
ATOM 3233 O O . ASP A 1 416 ? -4.971 42.944 3.254 1.00 89.44 416 ASP A O 1
ATOM 3237 N N . LEU A 1 417 ? -3.944 41.186 2.299 1.00 88.19 417 LEU A N 1
ATOM 3238 C CA . LEU A 1 417 ? -3.566 40.508 3.538 1.00 88.19 417 LEU A CA 1
ATOM 3239 C C . LEU A 1 417 ? -2.117 40.039 3.436 1.00 88.19 417 LEU A C 1
ATOM 3241 O O . LEU A 1 417 ? -1.604 39.838 2.341 1.00 88.19 417 LEU A O 1
ATOM 3245 N N . GLN A 1 418 ? -1.478 39.830 4.580 1.00 86.31 418 GLN A N 1
ATOM 3246 C CA . GLN A 1 418 ? -0.155 39.225 4.654 1.00 86.31 418 GLN A CA 1
ATOM 3247 C C . GLN A 1 418 ? -0.292 37.861 5.324 1.00 86.31 418 GLN A C 1
ATOM 3249 O O . GLN A 1 418 ? -0.863 37.769 6.414 1.00 86.31 418 GLN A O 1
ATOM 3254 N N . THR A 1 419 ? 0.193 36.806 4.676 1.00 82.62 419 THR A N 1
ATOM 3255 C CA . THR A 1 419 ? 0.224 35.472 5.279 1.00 82.62 419 THR A CA 1
ATOM 3256 C C . THR A 1 419 ? 1.398 35.341 6.244 1.00 82.62 419 THR A C 1
ATOM 3258 O O . THR A 1 419 ? 2.365 36.104 6.202 1.00 82.62 419 THR A O 1
ATOM 3261 N N . VAL A 1 420 ? 1.326 34.355 7.132 1.00 63.19 420 VAL A N 1
ATOM 3262 C CA . VAL A 1 420 ? 2.475 33.867 7.901 1.00 63.19 420 VAL A CA 1
ATOM 3263 C C . VAL A 1 420 ? 3.047 32.612 7.245 1.00 63.19 420 VAL A C 1
ATOM 3265 O O . VAL A 1 420 ? 2.349 31.903 6.522 1.00 63.19 420 VAL A O 1
ATOM 3268 N N . SER A 1 421 ? 4.316 32.309 7.525 1.00 51.31 421 SER A N 1
ATOM 3269 C CA . SER A 1 421 ? 4.870 30.985 7.230 1.00 51.31 421 SER A CA 1
ATOM 3270 C C . SER A 1 421 ? 4.067 29.939 7.999 1.00 51.31 421 SER A C 1
ATOM 3272 O O . SER A 1 421 ? 3.899 30.115 9.206 1.00 51.31 421 SER A O 1
ATOM 3274 N N . THR A 1 422 ? 3.654 28.859 7.337 1.00 66.94 422 THR A N 1
ATOM 3275 C CA . THR A 1 422 ? 2.747 27.780 7.780 1.00 66.94 422 THR A CA 1
ATOM 3276 C C . THR A 1 422 ? 1.276 28.001 7.426 1.00 66.94 422 THR A C 1
ATOM 3278 O O . THR A 1 422 ? 0.876 27.597 6.340 1.00 66.94 422 THR A O 1
ATOM 3281 N N . GLU A 1 423 ? 0.470 28.609 8.296 1.00 78.44 423 GLU A N 1
ATOM 3282 C CA . GLU A 1 423 ? -0.986 28.686 8.136 1.00 78.44 423 GLU A CA 1
ATOM 3283 C C . GLU A 1 423 ? -1.527 30.075 8.488 1.00 78.44 423 GLU A C 1
ATOM 3285 O O . GLU A 1 423 ? -1.255 30.616 9.558 1.00 78.44 423 GLU A O 1
ATOM 3290 N N . SER A 1 424 ? -2.342 30.645 7.602 1.00 77.50 424 SER A N 1
ATOM 3291 C CA . SER A 1 424 ? -3.085 31.884 7.846 1.00 77.50 424 SER A CA 1
ATOM 3292 C C . SER A 1 424 ? -4.582 31.616 7.808 1.00 77.50 424 SER A C 1
ATOM 3294 O O . SER A 1 424 ? -5.099 31.158 6.793 1.00 77.50 424 SER A O 1
ATOM 3296 N N . SER A 1 425 ? -5.282 31.934 8.898 1.00 82.81 425 SER A N 1
ATOM 3297 C CA . SER A 1 425 ? -6.739 31.808 8.991 1.00 82.81 425 SER A CA 1
ATOM 3298 C C . SER A 1 425 ? -7.412 33.170 8.836 1.00 82.81 425 SER A C 1
ATOM 3300 O O . SER A 1 425 ? -7.103 34.122 9.557 1.00 82.81 425 SER A O 1
ATOM 3302 N N . ILE A 1 426 ? -8.322 33.271 7.870 1.00 85.94 426 ILE A N 1
ATOM 3303 C CA . ILE A 1 426 ? -9.010 34.501 7.480 1.00 85.94 426 ILE A CA 1
ATOM 3304 C C . ILE A 1 426 ? -10.515 34.253 7.534 1.00 85.94 426 ILE A C 1
ATOM 3306 O O . ILE A 1 426 ? -11.042 33.385 6.843 1.00 85.94 426 ILE A O 1
ATOM 3310 N N . THR A 1 427 ? -11.237 35.055 8.314 1.00 86.69 427 THR A N 1
ATOM 3311 C CA . THR A 1 427 ? -12.703 34.990 8.374 1.00 86.69 427 THR A CA 1
ATOM 3312 C C . THR A 1 427 ? -13.322 36.057 7.475 1.00 86.69 427 THR A C 1
ATOM 3314 O O . THR A 1 427 ? -13.161 37.257 7.696 1.00 86.69 427 THR A O 1
ATOM 3317 N N . LEU A 1 428 ? -14.080 35.617 6.473 1.00 88.19 428 LEU A N 1
ATOM 3318 C CA . LEU A 1 428 ? -14.774 36.457 5.505 1.00 88.19 428 LEU A CA 1
ATOM 3319 C C . LEU A 1 428 ? -16.254 36.632 5.899 1.00 88.19 428 LEU A C 1
ATOM 3321 O O . LEU A 1 428 ? -16.964 35.641 6.105 1.00 88.19 428 LEU A O 1
ATOM 3325 N N . PRO A 1 429 ? -16.769 37.874 5.982 1.00 86.88 429 PRO A N 1
ATOM 3326 C CA . PRO A 1 429 ? -18.171 38.124 6.295 1.00 86.88 429 PRO A CA 1
ATOM 3327 C C . PRO A 1 429 ? -19.050 37.901 5.057 1.00 86.88 429 PRO A C 1
ATOM 3329 O O . PRO A 1 429 ? -19.155 38.765 4.188 1.00 86.88 429 PRO A O 1
ATOM 3332 N N . VAL A 1 430 ? -19.746 36.765 5.003 1.00 88.25 430 VAL A N 1
ATOM 3333 C CA . VAL A 1 430 ? -20.654 36.405 3.894 1.00 88.25 430 VAL A CA 1
ATOM 3334 C C . VAL A 1 430 ? -22.137 36.542 4.265 1.00 88.25 430 VAL A C 1
ATOM 3336 O O . VAL A 1 430 ? -23.022 36.234 3.471 1.00 88.25 430 VAL A O 1
ATOM 3339 N N . GLY A 1 431 ? -22.447 37.057 5.461 1.00 85.44 431 GLY A N 1
ATOM 3340 C CA . GLY A 1 431 ? -23.806 37.208 6.012 1.00 85.44 431 GLY A CA 1
ATOM 3341 C C . GLY A 1 431 ? -24.810 37.993 5.162 1.00 85.44 431 GLY A C 1
ATOM 3342 O O . GLY A 1 431 ? -26.010 37.827 5.341 1.00 85.44 431 GLY A O 1
ATOM 3343 N N . LYS A 1 432 ? -24.338 38.838 4.240 1.00 87.00 432 LYS A N 1
ATOM 3344 C CA . LYS A 1 432 ? -25.187 39.641 3.341 1.00 87.00 432 LYS A CA 1
ATOM 3345 C C . LYS A 1 432 ? -25.281 39.083 1.918 1.00 87.00 432 LYS A C 1
ATOM 3347 O O . LYS A 1 432 ? -25.957 39.682 1.090 1.00 87.00 432 LYS A O 1
ATOM 3352 N N . MET A 1 433 ? -24.582 37.988 1.629 1.00 88.94 433 MET A N 1
ATOM 3353 C CA . MET A 1 433 ? -24.642 37.316 0.333 1.00 88.94 433 MET A CA 1
ATOM 3354 C C . MET A 1 433 ? -25.883 36.418 0.270 1.00 88.94 433 MET A C 1
ATOM 3356 O O . MET A 1 433 ? -26.303 35.875 1.299 1.00 88.94 433 MET A O 1
ATOM 3360 N N . GLU A 1 434 ? -26.471 36.312 -0.921 1.00 90.31 434 GLU A N 1
ATOM 3361 C CA . GLU A 1 434 ? -27.637 35.468 -1.202 1.00 90.31 434 GLU A CA 1
ATOM 3362 C C . GLU A 1 434 ? -27.247 33.980 -1.274 1.00 90.31 434 GLU A C 1
ATOM 3364 O O . GLU A 1 434 ? -26.067 33.630 -1.286 1.00 90.31 434 GLU A O 1
ATOM 3369 N N . ASN A 1 435 ? -28.241 33.090 -1.296 1.00 91.69 435 ASN A N 1
ATOM 3370 C CA . ASN A 1 435 ? -27.992 31.669 -1.534 1.00 91.69 435 ASN A CA 1
ATOM 3371 C C . ASN A 1 435 ? -27.524 31.468 -2.982 1.00 91.69 435 ASN A C 1
ATOM 3373 O O . ASN A 1 435 ? -28.120 32.011 -3.913 1.00 91.69 435 ASN A O 1
ATOM 3377 N N . GLY A 1 436 ? -26.476 30.675 -3.183 1.00 90.44 436 GLY A N 1
ATOM 3378 C CA . GLY A 1 436 ? -25.893 30.475 -4.505 1.00 90.44 436 GLY A CA 1
ATOM 3379 C C . GLY A 1 436 ? -24.477 29.916 -4.471 1.00 90.44 436 GLY A C 1
ATOM 3380 O O . GLY A 1 436 ? -23.912 29.671 -3.407 1.00 90.44 436 GLY A O 1
ATOM 3381 N N . ILE A 1 437 ? -23.916 29.709 -5.661 1.00 91.12 437 ILE A N 1
ATOM 3382 C CA . ILE A 1 437 ? -22.528 29.283 -5.853 1.00 91.12 437 ILE A CA 1
ATOM 3383 C C . ILE A 1 437 ? -21.675 30.531 -6.094 1.00 91.12 437 ILE A C 1
ATOM 3385 O O . ILE A 1 437 ? -22.060 31.427 -6.853 1.00 91.12 437 ILE A O 1
ATOM 3389 N N . TYR A 1 438 ? -20.511 30.576 -5.459 1.00 92.44 438 TYR A N 1
ATOM 3390 C CA . TYR A 1 438 ? -19.564 31.681 -5.518 1.00 92.44 438 TYR A CA 1
ATOM 3391 C C . TYR A 1 438 ? -18.148 31.160 -5.735 1.00 92.44 438 TYR A C 1
ATOM 3393 O O . TYR A 1 438 ? -17.830 30.028 -5.376 1.00 92.44 438 TYR A O 1
ATOM 3401 N N . LEU A 1 439 ? -17.298 32.004 -6.317 1.00 92.12 439 LEU A N 1
ATOM 3402 C CA . LEU A 1 439 ? -15.890 31.706 -6.549 1.00 92.12 439 LEU A CA 1
ATOM 3403 C C . LEU A 1 439 ? -15.032 32.617 -5.670 1.00 92.12 439 LEU A C 1
ATOM 3405 O O . LEU A 1 439 ? -15.067 33.843 -5.811 1.00 92.12 439 LEU A O 1
ATOM 3409 N N . LEU A 1 440 ? -14.257 32.020 -4.774 1.00 91.75 440 LEU A N 1
ATOM 3410 C CA . LEU A 1 440 ? -13.221 32.700 -4.010 1.00 91.75 440 LEU A CA 1
ATOM 3411 C C . LEU A 1 440 ? -11.913 32.642 -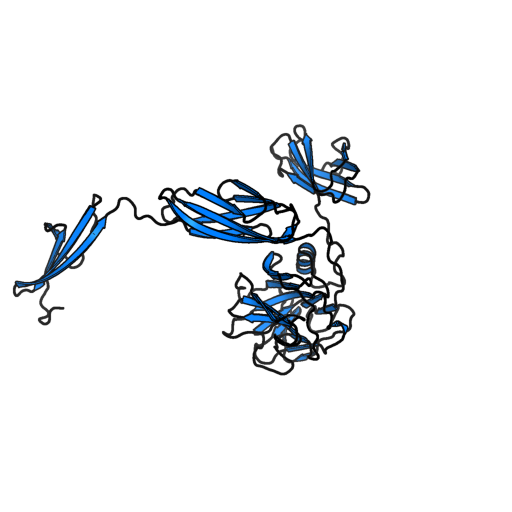4.797 1.00 91.75 440 LEU A C 1
ATOM 3413 O O . LEU A 1 440 ? -11.545 31.580 -5.286 1.00 91.75 440 LEU A O 1
ATOM 3417 N N . SER A 1 441 ? -11.212 33.766 -4.924 1.00 91.00 441 SER A N 1
ATOM 3418 C CA . SER A 1 441 ? -9.891 33.818 -5.547 1.00 91.00 441 SER A CA 1
ATOM 3419 C C . SER A 1 441 ? -8.878 34.467 -4.616 1.00 91.00 441 SER A C 1
ATOM 3421 O O . SER A 1 441 ? -9.125 35.557 -4.095 1.00 91.00 441 SER A O 1
ATOM 3423 N N . VAL A 1 442 ? -7.729 33.815 -4.458 1.00 90.19 442 VAL A N 1
ATOM 3424 C CA . VAL A 1 442 ? -6.576 34.307 -3.703 1.00 90.19 442 VAL A CA 1
ATOM 3425 C C . VAL A 1 442 ? -5.415 34.493 -4.671 1.00 90.19 442 VAL A C 1
ATOM 3427 O O . VAL A 1 442 ? -4.969 33.555 -5.322 1.00 90.19 442 VAL A O 1
ATOM 3430 N N . THR A 1 443 ? -4.943 35.725 -4.822 1.00 88.31 443 THR A N 1
ATOM 3431 C CA . THR A 1 443 ? -3.782 36.055 -5.658 1.00 88.31 443 THR A CA 1
ATOM 3432 C C . THR A 1 443 ? -2.556 36.212 -4.775 1.00 88.31 443 THR A C 1
ATOM 3434 O O . THR A 1 443 ? -2.536 37.095 -3.925 1.00 88.31 443 THR A O 1
ATOM 3437 N N . HIS A 1 444 ? -1.543 35.388 -5.009 1.00 86.19 444 HIS A N 1
ATOM 3438 C CA . HIS A 1 444 ? -0.223 35.449 -4.386 1.00 86.19 444 HIS A CA 1
ATOM 3439 C C . HIS A 1 444 ? 0.775 36.159 -5.323 1.00 86.19 444 HIS A C 1
ATOM 3441 O O . HIS A 1 444 ? 0.464 36.383 -6.503 1.00 86.19 444 HIS A O 1
ATOM 3447 N N . PRO A 1 445 ? 2.007 36.463 -4.874 1.00 73.62 445 PRO A N 1
ATOM 3448 C CA . PRO A 1 445 ? 3.088 36.919 -5.742 1.00 73.62 445 PRO A CA 1
ATOM 3449 C C . PRO A 1 445 ? 3.523 35.809 -6.721 1.00 73.62 445 PRO A C 1
ATOM 3451 O O . PRO A 1 445 ? 4.445 35.046 -6.463 1.00 73.62 445 PRO A O 1
ATOM 3454 N N . GLY A 1 446 ? 2.841 35.709 -7.867 1.00 68.88 446 GLY A N 1
ATOM 3455 C CA . GLY A 1 446 ? 3.187 34.785 -8.957 1.00 68.88 446 GLY A CA 1
ATOM 3456 C C . GLY A 1 446 ? 2.241 33.596 -9.163 1.00 68.88 446 GLY A C 1
ATOM 3457 O O . GLY A 1 446 ? 2.410 32.883 -10.148 1.00 68.88 446 GLY A O 1
ATOM 3458 N N . LYS A 1 447 ? 1.220 33.407 -8.313 1.00 73.69 447 LYS A N 1
ATOM 3459 C CA . LYS A 1 447 ? 0.162 32.393 -8.509 1.00 73.69 447 LYS A CA 1
ATOM 3460 C C . LYS A 1 447 ? -1.227 32.915 -8.131 1.00 73.69 447 LYS A C 1
ATOM 3462 O O . LYS A 1 447 ? -1.351 33.868 -7.365 1.00 73.69 447 LYS A O 1
ATOM 3467 N N . ILE A 1 448 ? -2.274 32.296 -8.675 1.00 79.44 448 ILE A N 1
ATOM 3468 C CA . ILE A 1 448 ? -3.672 32.576 -8.323 1.00 79.44 448 ILE A CA 1
ATOM 3469 C C . ILE A 1 448 ? -4.355 31.252 -7.998 1.00 79.44 448 ILE A C 1
ATOM 3471 O O . ILE A 1 448 ? -4.419 30.377 -8.855 1.00 79.44 448 ILE A O 1
ATOM 3475 N N . GLU A 1 449 ? -4.910 31.152 -6.798 1.00 79.06 449 GLU A N 1
ATOM 3476 C CA . GLU A 1 449 ? -5.699 30.015 -6.328 1.00 79.06 449 GLU A CA 1
ATOM 3477 C C . GLU A 1 449 ? -7.187 30.369 -6.356 1.00 79.06 449 GLU A C 1
ATOM 3479 O O . GLU A 1 449 ? -7.570 31.543 -6.216 1.00 79.06 449 GLU A O 1
ATOM 3484 N N . LYS A 1 450 ? -8.042 29.370 -6.593 1.00 85.56 450 LYS A N 1
ATOM 3485 C CA . LYS A 1 450 ? -9.489 29.554 -6.722 1.00 85.56 450 LYS A CA 1
ATOM 3486 C C . LYS A 1 450 ? -10.238 28.378 -6.115 1.00 85.56 450 LYS A C 1
ATOM 3488 O O . LYS A 1 450 ? -9.913 27.248 -6.429 1.00 85.56 450 LYS A O 1
ATOM 3493 N N . GLU A 1 451 ? -11.280 28.664 -5.341 1.00 86.00 451 GLU A N 1
ATOM 3494 C CA . GLU A 1 451 ? -12.125 27.645 -4.714 1.00 86.00 451 GLU A CA 1
ATOM 3495 C C . GLU A 1 451 ? -13.600 28.022 -4.866 1.00 86.00 451 GLU A C 1
ATOM 3497 O O . GLU A 1 451 ? -13.990 29.182 -4.676 1.00 86.00 451 GLU A O 1
ATOM 3502 N N . LEU A 1 452 ? -14.434 27.043 -5.220 1.00 88.50 452 LEU A N 1
ATOM 3503 C CA . LEU A 1 452 ? -15.885 27.211 -5.269 1.00 88.50 452 LEU A CA 1
ATOM 3504 C C . LEU A 1 452 ? -16.493 26.951 -3.894 1.00 88.50 452 LEU A C 1
ATOM 3506 O O . LEU A 1 452 ? -16.196 25.949 -3.248 1.00 88.50 452 LEU A O 1
ATOM 3510 N N . PHE A 1 453 ? -17.426 27.803 -3.484 1.00 86.25 453 PHE A N 1
ATOM 3511 C CA . PHE A 1 453 ? -18.226 27.550 -2.293 1.00 86.25 453 PHE A CA 1
ATOM 3512 C C . PHE A 1 453 ? -19.701 27.865 -2.507 1.00 86.25 453 PHE A C 1
ATOM 3514 O O . PHE A 1 453 ? -20.085 28.673 -3.356 1.00 86.25 453 PHE A O 1
ATOM 3521 N N . ILE A 1 454 ? -20.535 27.193 -1.723 1.00 91.31 454 ILE A N 1
ATOM 3522 C CA . ILE A 1 454 ? -21.989 27.281 -1.787 1.00 91.31 454 ILE A CA 1
ATOM 3523 C C . ILE A 1 454 ? -22.474 28.025 -0.548 1.00 91.31 454 ILE A C 1
ATOM 3525 O O . ILE A 1 454 ? -22.085 27.679 0.560 1.00 91.31 454 ILE A O 1
ATOM 3529 N N . ILE A 1 455 ? -23.350 29.014 -0.705 1.00 89.81 455 ILE A N 1
ATOM 3530 C CA . ILE A 1 455 ? -24.147 29.565 0.397 1.00 89.81 455 ILE A CA 1
ATOM 3531 C C . ILE A 1 455 ? -25.542 28.949 0.313 1.00 89.81 455 ILE A C 1
ATOM 3533 O O . ILE A 1 455 ? -26.218 29.074 -0.709 1.00 89.81 455 ILE A O 1
ATOM 3537 N N . SER A 1 456 ? -25.964 28.286 1.388 1.00 86.75 456 SER A N 1
ATOM 3538 C CA . SER A 1 456 ? -27.267 27.631 1.500 1.00 86.75 456 SER A CA 1
ATOM 3539 C C . SER A 1 456 ? -27.831 27.858 2.903 1.00 86.75 456 SER A C 1
ATOM 3541 O O . SER A 1 456 ? -27.532 27.097 3.824 1.00 86.75 456 SER A O 1
ATOM 3543 N N . ARG A 1 457 ? -28.616 28.929 3.059 1.00 83.88 457 ARG A N 1
ATOM 3544 C CA . ARG A 1 457 ? -29.331 29.298 4.292 1.00 83.88 457 ARG A CA 1
ATOM 3545 C C . ARG A 1 457 ? -30.809 28.958 4.254 1.00 83.88 457 ARG A C 1
ATOM 3547 O O . ARG A 1 457 ? -31.394 29.080 3.150 1.00 83.88 457 ARG A O 1
#

Foldseek 3Di:
DDPVPADKWKFKDKVRHTDDTDPDDDDDDPDFDKIKIKMWIAGPVRDIDMDIDIDGGDPDDADAKDWPDKDKPAQEAEAQGKIKIFIDIDGPVRFDKAKDKDKPDADWDDDGRMIIGTHHNDFDKMKMKIWIAGPVRHIDMDIDIHGYDHPVAAKDFAFLFKAQQQQAQATPLPNRQGWDWDPWDQQADQVRNTRRWTFWALFFTKIWGQDDVSVFFWQKKKKKWKWAAQDDPQAKAFQKEDQAQAAFWTFIQGPQWTWTWGQFPPGIDIKTFPDRDDHPHIWIWMWITRQFKTFIDINLGTGTMDTDHHTTGGDNFIMMGQDRGPPDGDHGGGTIIGTIIMTSHGHDSLQSVVCVVVSNPDNDGPSDNDPQDLWDWPDFAAADQKIKIKGADQAKWWKWKWKAAPVGHTDDDIDIDIDHHGIDIDIDGNNPPDFDKIKIWMDTPPDIHIDIGTHDD

Radius of gyration: 31.6 Å; Cα contacts (8 Å, |Δi|>4): 1173; chains: 1; bounding box: 66×98×71 Å

Secondary structure (DSSP, 8-state):
--TT----EEEEEETTEEEE-SSS-----SS-EEEEEEEEEE-TTS-EEEEEEEEEE-S------EEEEEEES-SEEETT-EEEEEEEEE-TT-PPPEEEEEESSSEEEEETTEEEEE--SS-EEEEEEEEEE-TTS-EEEEEEEEEEE--SS-----EEEEE--SSS----SSS---EEEEB-EEE--TT--TT-EEEEESSS-EEEE---GGG---S-EEEEEEEEE----SS-EEEEEESHHHHSEEEEEETTEEEEEEEBSS-EEEEE-SS-PPTTSEEEEEEEE-SSEEEEEETTEEEEEEE--SPBPP-SSPEEES-SSTT--SSB-EEEEEEEEEESSPPPHHHHHHHHHHTTS-S---TT-----SEEEESSSB-SSEEEEEEEESS--EEEEEEEETTS-B-SPPEEEEPPSEEEEEEEE-TTSPSEEEEEEEE-SS-EEEEEEEE--

Sequence (457 aa):
YDPEQGLLTYEWTVEGLTVDSTDVFQFSPAATGKYRLTCKVSDPGNQWDTLSVTVEVVEKVKHPPVILEIEANTRKVSLSGSIELHCVAEDENNDTLHFQWTSSSGSIVTDRNTAIFTAPDTKSNCFIACRVTDTDRMSDTDSIEVMVRDLSVTPTGNLIAHYPMNGNAQDASGNDLHGIPGGVTWTADKNGLAGSAAHFNGNDNYIRITNNDLLNFQEAISIACWIFIDAFTGGEQYPLSHGNWDNRYKISISDNRFRFTLNNSNSVRDLDSEKIPVPGQWHYLVTVYDGADMEIWIDGKLDAFASFSGLISQTLYDLTFGQHLPGENGYNFLGSLDAVSIFDYALSAEQILYHMENSMDITTMPESAGHENNMKVFPNPVSGSVLNLIIYSSQPEDIKVTLYSVLGQQISSTMDLQTVSTESSITLPVGKMENGIYLLSVTHPGKIEKELFIISR

Nearest PDB structures (foldseek):
  1pz8-assembly2_B  TM=7.464E-01  e=3.809E-05  Gallus gallus
  3v65-assembly1_A  TM=7.572E-01  e=6.994E-05  Rattus norvegicus
  1pz8-assembly1_A  TM=7.712E-01  e=2.978E-04  Gallus gallus
  1pz7-assembly2_B  TM=7.427E-01  e=1.346E-04  Gallus gallus
  1h30-assembly1_A  TM=4.136E-01  e=1.567E-05  Homo sapiens

Mean predicted aligned error: 12.38 Å

pLDDT: mean 91.28, std 9.92, range [34.91, 98.94]

Solvent-accessible surface area (backbone atoms only — not comparable to full-atom values): 24592 Å² total; per-residue (Å²): 137,65,97,84,70,60,75,70,45,34,39,30,20,52,76,81,42,79,77,48,57,56,98,73,84,86,88,80,80,93,63,68,47,78,41,45,38,32,46,34,42,30,44,85,87,74,49,70,55,74,54,73,49,76,47,76,41,64,97,66,88,86,69,51,34,44,74,78,48,74,48,57,83,55,42,68,42,36,50,54,32,72,42,50,36,39,54,44,68,50,43,90,82,71,57,64,77,43,57,46,79,49,58,79,56,54,48,75,49,78,56,66,55,32,32,42,38,33,42,37,84,54,75,44,76,35,48,37,36,44,37,39,31,35,79,86,72,34,58,32,73,52,71,47,72,33,42,31,36,84,63,90,62,71,59,71,74,50,70,53,38,26,29,45,18,70,67,47,47,54,33,62,41,77,67,74,63,45,36,48,74,38,85,51,45,58,34,53,33,93,85,63,46,76,26,29,10,40,34,25,77,39,49,76,17,31,33,40,24,76,61,49,74,83,76,51,62,33,58,24,34,20,41,36,28,38,39,28,38,64,58,86,79,92,58,55,24,13,56,31,12,38,27,28,58,88,44,11,27,28,38,33,36,45,98,63,13,50,28,46,28,44,15,32,75,75,52,68,48,79,47,61,40,75,56,66,72,64,61,75,41,72,41,42,41,34,42,32,24,61,35,48,36,37,37,35,27,51,71,73,37,76,54,29,72,50,81,49,61,47,43,41,37,61,67,85,48,40,34,26,32,16,19,39,47,90,93,47,66,87,23,24,15,36,27,35,42,24,32,40,34,34,28,55,25,33,69,45,74,57,49,46,42,50,41,71,77,43,45,76,76,61,73,70,80,62,77,68,56,68,89,80,62,50,58,47,71,41,60,67,63,22,60,65,48,53,35,37,36,39,37,56,28,94,49,64,45,65,30,35,42,36,39,24,39,78,86,69,46,74,74,49,78,71,44,80,47,72,43,39,57,54,66,30,84,44,81,43,84,46,58,86,59,72,73,44,62,32,35,41,34,40,36,47,90,88,49,75,49,76,49,80,41,36,33,58,115